Protein AF-A0A957KAG6-F1 (afdb_monomer)

Solvent-accessible surface area (backbone atoms only — not comparable to full-atom values): 20714 Å² total; per-residue (Å²): 113,69,62,73,74,77,39,92,84,86,85,84,72,48,72,26,56,69,47,97,55,60,33,56,48,72,55,40,52,56,28,71,69,34,43,95,64,21,39,70,37,72,68,12,37,51,46,27,18,50,24,34,36,51,48,52,56,47,41,47,75,74,67,48,65,65,82,67,48,23,50,72,44,58,31,51,45,55,54,53,50,38,59,73,72,66,51,77,53,39,79,43,79,13,47,31,68,49,13,30,42,45,52,54,34,35,39,75,42,39,87,40,35,67,31,39,40,30,38,25,35,29,52,74,58,30,66,63,53,53,40,66,60,50,46,58,36,50,54,51,49,38,56,55,38,42,76,72,78,41,77,62,53,42,62,36,33,27,46,28,58,67,63,63,59,67,49,47,89,92,38,59,30,25,64,32,34,32,34,38,42,53,57,61,30,34,26,30,50,68,42,30,23,35,44,53,53,29,33,45,40,26,48,76,72,45,49,38,17,47,25,36,33,28,53,49,40,52,55,57,56,71,32,83,79,45,34,35,52,47,31,50,44,47,54,44,45,71,69,61,89,76,71,86,83,47,33,58,80,42,42,54,32,36,51,62,33,56,54,50,49,36,32,32,77,44,50,94,76,81,80,78,75,76,69,64,59,23,89,35,49,32,39,40,40,26,13,64,38,8,64,77,24,42,45,68,54,42,59,71,68,40,49,84,28,36,86,41,63,48,83,45,70,42,59,59,21,6,27,64,70,35,60,51,61,75,46,45,70,22,45,50,52,25,53,47,32,34,72,73,78,60,45,76,50,66,84,50,55,79,84,54,80,73,63,72,78,66,96,66,52,44,35,58,53,33,52,49,52,51,51,52,52,49,52,53,52,53,48,51,52,51,52,51,52,52,53,52,48,47,68,73,74,106

pLDDT: mean 91.19, std 8.12, range [52.56, 98.75]

Mean predicted aligned error: 5.67 Å

Foldseek 3Di:
DVCVVPDDDDDDDADLPPDPHHLFAPLLLVLCLADPLACLDPRSLLSNQVSLLVSQVVCVVVVNPLQCLELVNRLVVVVVVCVVVVQQADAEEAFAQSLLSQLQNLLVCVSRYQEYEYFLYAFNFFQFFAQVLLVQLVVLVQVLCVVVVHHDQLVLLCLLLVPPDQDDPPQGQRSLLLLVLQLVLLQWLQSVLLSSVQSNCSSVPQNLLSSLSSVVSSVVSPDPVVSCVSSCLSYGDDSDDYPSPDCDSSNRGTSVRSSSCSSNVSPDDDGDDGRAARAHAYEYEAECSASSRHPVSCVVRPVVRDPHYDYDYAYSTGGDCRLCPVQPQLSCVQSVCCSPPNDGDCVSDDHDHRDSDDPDHSSVVSVVVVVVVVVVVVVVVVVVVVVVVVVVVD

Structure (mmCIF, N/CA/C/O backbone):
data_AF-A0A957KAG6-F1
#
_entry.id   AF-A0A957KAG6-F1
#
loop_
_atom_site.group_PDB
_atom_site.id
_atom_site.type_symbol
_atom_site.label_atom_id
_atom_site.label_alt_id
_atom_site.label_comp_id
_atom_site.label_asym_id
_atom_site.label_entity_id
_atom_site.label_seq_id
_atom_site.pdbx_PDB_ins_code
_atom_site.Cartn_x
_atom_site.Cartn_y
_atom_site.Cartn_z
_atom_site.occupancy
_atom_site.B_iso_or_equiv
_atom_site.auth_seq_id
_atom_site.auth_comp_id
_atom_site.auth_asym_id
_atom_site.auth_atom_id
_atom_site.pdbx_PDB_model_num
ATOM 1 N N . TYR A 1 1 ? -7.212 -19.466 14.819 1.00 56.84 1 TYR A N 1
ATOM 2 C CA . TYR A 1 1 ? -8.156 -18.343 14.982 1.00 56.84 1 TYR A CA 1
ATOM 3 C C . TYR A 1 1 ? -8.884 -18.398 16.316 1.00 56.84 1 TYR A C 1
ATOM 5 O O . TYR A 1 1 ? -10.099 -18.539 16.394 1.00 56.84 1 TYR A O 1
ATOM 13 N N . TRP A 1 2 ? -8.116 -18.247 17.384 1.00 68.56 2 TRP A N 1
ATOM 14 C CA . TRP A 1 2 ? -8.529 -17.898 18.734 1.00 68.56 2 TRP A CA 1
ATOM 15 C C . TRP A 1 2 ? -9.517 -16.721 18.747 1.00 68.56 2 TRP A C 1
ATOM 17 O O . TRP A 1 2 ? -10.517 -16.801 19.455 1.00 68.56 2 TRP A O 1
ATOM 27 N N . LEU A 1 3 ? -9.307 -15.715 17.882 1.00 69.75 3 LEU A N 1
ATOM 28 C CA . LEU A 1 3 ? -10.195 -14.555 17.716 1.00 69.75 3 LEU A CA 1
ATOM 29 C C . LEU A 1 3 ? -11.646 -14.984 17.451 1.00 69.75 3 LEU A C 1
ATOM 31 O O . LEU A 1 3 ? -12.536 -14.655 18.226 1.00 69.75 3 LEU A O 1
ATOM 35 N N . LEU A 1 4 ? -11.860 -15.830 16.437 1.00 69.19 4 LEU A N 1
ATOM 36 C CA . LEU A 1 4 ? -13.181 -16.363 16.072 1.00 69.19 4 LEU A CA 1
ATOM 37 C C . LEU A 1 4 ? -13.795 -17.279 17.140 1.00 69.19 4 LEU A C 1
ATOM 39 O O . LEU A 1 4 ? -15.002 -17.497 17.145 1.00 69.19 4 LEU A O 1
ATOM 43 N N . ARG A 1 5 ? -12.978 -17.870 18.020 1.00 75.50 5 ARG A N 1
ATOM 44 C CA . ARG A 1 5 ? -13.470 -18.763 19.082 1.00 75.50 5 ARG A CA 1
ATOM 45 C C . ARG A 1 5 ? -13.993 -18.007 20.299 1.00 75.50 5 ARG A C 1
ATOM 47 O O . ARG A 1 5 ? -14.702 -18.612 21.097 1.00 75.50 5 ARG A O 1
ATOM 54 N N . ARG A 1 6 ? -13.600 -16.745 20.486 1.00 77.81 6 ARG A N 1
ATOM 55 C CA . ARG A 1 6 ? -13.917 -15.959 21.690 1.00 77.81 6 ARG A CA 1
ATOM 56 C C . ARG A 1 6 ? -14.720 -14.697 21.416 1.00 77.81 6 ARG A C 1
ATOM 58 O O . ARG A 1 6 ? -15.382 -14.224 22.332 1.00 77.81 6 ARG A O 1
ATOM 65 N N . HIS A 1 7 ? -14.696 -14.194 20.186 1.00 81.38 7 HIS A N 1
ATOM 66 C CA . HIS A 1 7 ? -15.374 -12.960 19.817 1.00 81.38 7 HIS A CA 1
ATOM 67 C C . HIS A 1 7 ? -16.148 -13.147 18.504 1.00 81.38 7 HIS A C 1
ATOM 69 O O . HIS A 1 7 ? -15.600 -13.729 17.560 1.00 81.38 7 HIS A O 1
ATOM 75 N N . PRO A 1 8 ? -17.401 -12.661 18.407 1.00 88.38 8 PRO A N 1
ATOM 76 C CA . PRO A 1 8 ? -18.020 -12.455 17.105 1.00 88.38 8 PRO A CA 1
ATOM 77 C C . PRO A 1 8 ? -17.180 -11.434 16.326 1.00 88.38 8 PRO A C 1
ATOM 79 O O . PRO A 1 8 ? -16.738 -10.433 16.886 1.00 88.38 8 PRO A O 1
ATOM 82 N N . ILE A 1 9 ? -16.924 -11.705 15.045 1.00 90.38 9 ILE A N 1
ATOM 83 C CA . ILE A 1 9 ? -16.161 -10.800 14.180 1.00 90.38 9 ILE A CA 1
ATOM 84 C C . ILE A 1 9 ? -17.120 -10.137 13.201 1.00 90.38 9 ILE A C 1
ATOM 86 O O . ILE A 1 9 ? -17.773 -10.820 12.412 1.00 90.38 9 ILE A O 1
ATOM 90 N N . THR A 1 10 ? -17.133 -8.807 13.221 1.00 93.25 10 THR A N 1
ATOM 91 C CA . THR A 1 10 ? -17.804 -7.977 12.222 1.00 93.25 10 THR A CA 1
ATOM 92 C C . THR A 1 10 ? -16.754 -7.351 11.315 1.00 93.25 10 THR A C 1
ATOM 94 O O . THR A 1 10 ? -15.815 -6.719 11.791 1.00 93.25 10 THR A O 1
ATOM 97 N N . ILE A 1 11 ? -16.928 -7.506 10.002 1.00 93.12 11 ILE A N 1
ATOM 98 C CA . ILE A 1 11 ? -16.139 -6.804 8.987 1.00 93.12 11 ILE A CA 1
ATOM 99 C C . ILE A 1 11 ? -17.072 -5.810 8.307 1.00 93.12 11 ILE A C 1
ATOM 101 O O . ILE A 1 11 ? -18.102 -6.199 7.756 1.00 93.12 11 ILE A O 1
ATOM 105 N N . LEU A 1 12 ? -16.716 -4.530 8.365 1.00 92.00 12 LEU A N 1
ATOM 106 C CA . LEU A 1 12 ? -17.496 -3.455 7.769 1.00 92.00 12 LEU A CA 1
ATOM 107 C C . LEU A 1 12 ? -16.961 -3.141 6.369 1.00 92.00 12 LEU A C 1
ATOM 109 O O . LEU A 1 12 ? -15.801 -2.763 6.218 1.00 92.00 12 LEU A O 1
ATOM 113 N N . GLY A 1 13 ? -17.815 -3.301 5.359 1.00 91.06 13 GLY A N 1
ATOM 114 C CA . GLY A 1 13 ? -17.523 -2.862 3.996 1.00 91.06 13 GLY A CA 1
ATOM 115 C C . GLY A 1 13 ? -17.547 -1.337 3.872 1.00 91.06 13 GLY A C 1
ATOM 116 O O . GLY A 1 13 ? -18.189 -0.642 4.662 1.00 91.06 13 GLY A O 1
ATOM 117 N N . TYR A 1 14 ? -16.870 -0.801 2.863 1.00 90.56 14 TYR A N 1
ATOM 118 C CA . TYR A 1 14 ? -16.779 0.639 2.660 1.00 90.56 14 TYR A CA 1
ATOM 119 C C . TYR A 1 14 ? -17.943 1.176 1.831 1.00 90.56 14 TYR A C 1
ATOM 121 O O . TYR A 1 14 ? -18.252 0.677 0.742 1.00 90.56 14 TYR A O 1
ATOM 129 N N . ARG A 1 15 ? -18.538 2.288 2.287 1.00 91.06 15 ARG A N 1
ATOM 130 C CA . ARG A 1 15 ? -19.370 3.131 1.415 1.00 91.06 15 ARG A CA 1
ATOM 131 C C . ARG A 1 15 ? -18.573 3.510 0.166 1.00 91.06 15 ARG A C 1
ATOM 133 O O . ARG A 1 15 ? -17.387 3.804 0.285 1.00 91.06 15 ARG A O 1
ATOM 140 N N . GLY A 1 16 ? -19.215 3.495 -1.002 1.00 89.94 16 GLY A N 1
ATOM 141 C CA . GLY A 1 16 ? -18.551 3.726 -2.289 1.00 89.94 16 GLY A CA 1
ATOM 142 C C . GLY A 1 16 ? -17.917 2.478 -2.913 1.00 89.94 16 GLY A C 1
ATOM 143 O O . GLY A 1 16 ? -17.533 2.537 -4.080 1.00 89.94 16 GLY A O 1
ATOM 144 N N . VAL A 1 17 ? -17.864 1.352 -2.186 1.00 90.50 17 VAL A N 1
ATOM 145 C CA . VAL A 1 17 ? -17.315 0.073 -2.667 1.00 90.50 17 VAL A CA 1
ATOM 146 C C . VAL A 1 17 ? -18.317 -1.064 -2.469 1.00 90.50 17 VAL A C 1
ATOM 148 O O . VAL A 1 17 ? -18.812 -1.622 -3.445 1.00 90.50 17 VAL A O 1
ATOM 151 N N . ASP A 1 18 ? -18.653 -1.392 -1.224 1.00 89.81 18 ASP A N 1
ATOM 152 C CA . ASP A 1 18 ? -19.447 -2.581 -0.874 1.00 89.81 18 ASP A CA 1
ATOM 153 C C . ASP A 1 18 ? -20.951 -2.287 -0.754 1.00 89.81 18 ASP A C 1
ATOM 155 O O . ASP A 1 18 ? -21.774 -3.197 -0.659 1.00 89.81 18 ASP A O 1
ATOM 159 N N . GLY A 1 19 ? -21.315 -1.002 -0.753 1.00 85.19 19 GLY A N 1
ATOM 160 C CA . GLY A 1 19 ? -22.696 -0.537 -0.664 1.00 85.19 19 GLY A CA 1
ATOM 161 C C . GLY A 1 19 ? -23.458 -0.560 -1.994 1.00 85.19 19 GLY A C 1
ATOM 162 O O . GLY A 1 19 ? -22.952 -0.946 -3.046 1.00 85.19 19 GLY A O 1
ATOM 163 N N . THR A 1 20 ? -24.702 -0.074 -1.950 1.00 86.19 20 THR A N 1
ATOM 164 C CA . THR A 1 20 ? -25.576 0.061 -3.132 1.00 86.19 20 THR A CA 1
ATOM 165 C C . THR A 1 20 ? -25.071 1.092 -4.139 1.00 86.19 20 THR A C 1
ATOM 167 O O . THR A 1 20 ? -25.337 0.964 -5.333 1.00 86.19 20 THR A O 1
ATOM 170 N N . VAL A 1 21 ? -24.338 2.103 -3.671 1.00 90.56 21 VAL A N 1
ATOM 171 C CA . VAL A 1 21 ? -23.674 3.098 -4.514 1.00 90.56 21 VAL A CA 1
ATOM 172 C C . VAL A 1 21 ? -22.185 2.792 -4.563 1.00 90.56 21 VAL A C 1
ATOM 174 O O . VAL A 1 21 ? -21.517 2.721 -3.527 1.00 90.56 21 VAL A O 1
ATOM 177 N N . ARG A 1 22 ? -21.676 2.650 -5.787 1.00 90.00 22 ARG A N 1
ATOM 178 C CA . ARG A 1 22 ? -20.278 2.348 -6.087 1.00 90.00 22 ARG A CA 1
ATOM 179 C C . ARG A 1 22 ? -19.650 3.504 -6.849 1.00 90.00 22 ARG A C 1
ATOM 181 O O . ARG A 1 22 ? -20.223 3.979 -7.828 1.00 90.00 22 ARG A O 1
ATOM 188 N N . LEU A 1 23 ? -18.460 3.926 -6.436 1.00 90.31 23 LEU A N 1
ATOM 189 C CA . LEU A 1 23 ? -17.686 4.972 -7.110 1.00 90.31 23 LEU A CA 1
ATOM 190 C C . LEU A 1 23 ? -16.777 4.378 -8.200 1.00 90.31 23 LEU A C 1
ATOM 192 O O . LEU A 1 23 ? -15.614 4.755 -8.343 1.00 90.31 23 LEU A O 1
ATOM 196 N N . ASP A 1 24 ? -17.344 3.470 -9.000 1.00 89.00 24 ASP A N 1
ATOM 197 C CA . ASP A 1 24 ? -16.676 2.845 -10.140 1.00 89.00 24 ASP A CA 1
ATOM 198 C C . ASP A 1 24 ? -16.644 3.807 -11.344 1.00 89.00 24 ASP A C 1
ATOM 200 O O . ASP A 1 24 ? -17.631 4.483 -11.676 1.00 89.00 24 ASP A O 1
ATOM 204 N N . SER A 1 25 ? -15.505 3.865 -12.042 1.00 88.75 25 SER A N 1
ATOM 205 C CA . SER A 1 25 ? -15.313 4.798 -13.159 1.00 88.75 25 SER A CA 1
ATOM 206 C C . SER A 1 25 ? -14.475 4.218 -14.309 1.00 88.75 25 SER A C 1
ATOM 208 O O . SER A 1 25 ? -13.243 4.177 -14.234 1.00 88.75 25 SER A O 1
ATOM 210 N N . PRO A 1 26 ? -15.118 3.823 -15.426 1.00 87.81 26 PRO A N 1
ATOM 211 C CA . PRO A 1 26 ? -14.419 3.384 -16.634 1.00 87.81 26 PRO A CA 1
ATOM 212 C C . PRO A 1 26 ? -13.542 4.472 -17.268 1.00 87.81 26 PRO A C 1
ATOM 214 O O . PRO A 1 26 ? -12.537 4.171 -17.911 1.00 87.81 26 PRO A O 1
ATOM 217 N N . GLU A 1 27 ? -13.915 5.746 -17.146 1.00 90.38 27 GLU A N 1
ATOM 218 C CA . GLU A 1 27 ? -13.104 6.876 -17.599 1.00 90.38 27 GLU A CA 1
ATOM 219 C C . GLU A 1 27 ? -11.801 7.012 -16.806 1.00 90.38 27 GLU A C 1
ATOM 221 O O . GLU A 1 27 ? -10.753 7.178 -17.432 1.00 90.38 27 GLU A O 1
ATOM 226 N N . ILE A 1 28 ? -11.834 6.840 -15.479 1.00 91.12 28 ILE A N 1
ATOM 227 C CA . ILE A 1 28 ? -10.624 6.832 -14.645 1.00 91.12 28 ILE A CA 1
ATOM 228 C C . ILE A 1 28 ? -9.741 5.628 -15.002 1.00 91.12 28 ILE A C 1
ATOM 230 O O . ILE A 1 28 ? -8.567 5.815 -15.316 1.00 91.12 28 ILE A O 1
ATOM 234 N N . VAL A 1 29 ? -10.308 4.416 -15.070 1.00 89.06 29 VAL A N 1
ATOM 235 C CA . VAL A 1 29 ? -9.559 3.192 -15.426 1.00 89.06 29 VAL A CA 1
ATOM 236 C C . VAL A 1 29 ? -8.892 3.312 -16.801 1.00 89.06 29 VAL A C 1
ATOM 238 O O . VAL A 1 29 ? -7.749 2.897 -16.992 1.00 89.06 29 VAL A O 1
ATOM 241 N N . ARG A 1 30 ? -9.570 3.919 -17.786 1.00 90.31 30 ARG A N 1
ATOM 242 C CA . ARG A 1 30 ? -8.967 4.179 -19.104 1.00 90.31 30 ARG A CA 1
ATOM 243 C C . ARG A 1 30 ? -7.810 5.169 -19.024 1.00 90.31 30 ARG A C 1
ATOM 245 O O . ARG A 1 30 ? -6.800 4.940 -19.683 1.00 90.31 30 ARG A O 1
ATOM 252 N N . ALA A 1 31 ? -7.937 6.237 -18.240 1.00 92.88 31 ALA A N 1
ATOM 253 C CA . ALA A 1 31 ? -6.872 7.224 -18.090 1.00 92.88 31 ALA A CA 1
ATOM 254 C C . ALA A 1 31 ? -5.645 6.665 -17.346 1.00 92.88 31 ALA A C 1
ATOM 256 O O . ALA A 1 31 ? -4.520 7.022 -17.687 1.00 92.88 31 ALA A O 1
ATOM 257 N N . GLN A 1 32 ? -5.835 5.713 -16.424 1.00 90.94 32 GLN A N 1
ATOM 258 C CA . GLN A 1 32 ? -4.738 4.990 -15.761 1.00 90.94 32 GLN A CA 1
ATOM 259 C C . GLN A 1 32 ? -3.921 4.109 -16.713 1.00 90.94 32 GLN A C 1
ATOM 261 O O . GLN A 1 32 ? -2.855 3.641 -16.345 1.00 90.94 32 GLN A O 1
ATOM 266 N N . LYS A 1 33 ? -4.338 3.900 -17.966 1.00 89.81 33 LYS A N 1
ATOM 267 C CA . LYS A 1 33 ? -3.476 3.219 -18.947 1.00 89.81 33 LYS A CA 1
ATOM 268 C C . LYS A 1 33 ? -2.288 4.071 -19.395 1.00 89.81 33 LYS A C 1
ATOM 270 O O . LYS A 1 33 ? -1.371 3.512 -19.998 1.00 89.81 33 LYS A O 1
ATOM 275 N N . GLY A 1 34 ? -2.303 5.371 -19.097 1.00 90.69 34 GLY A N 1
ATOM 276 C CA . GLY A 1 34 ? -1.299 6.330 -19.539 1.00 90.69 34 GLY A CA 1
ATOM 277 C C . GLY A 1 34 ? -1.443 6.711 -21.017 1.00 90.69 34 GLY A C 1
ATOM 278 O O . GLY A 1 34 ? -2.126 6.057 -21.807 1.00 90.69 34 GLY A O 1
ATOM 279 N N . GLN A 1 35 ? -0.785 7.803 -21.389 1.00 89.50 35 GLN A N 1
ATOM 280 C CA . GLN A 1 35 ? -0.626 8.305 -22.749 1.00 89.50 35 GLN A CA 1
ATOM 281 C C . GLN A 1 35 ? 0.866 8.367 -23.095 1.00 89.50 35 GLN A C 1
ATOM 283 O O . GLN A 1 35 ? 1.713 8.565 -22.229 1.00 89.50 35 GLN A O 1
ATOM 288 N N . GLY A 1 36 ? 1.202 8.190 -24.376 1.00 85.19 36 GLY A N 1
ATOM 289 C CA . GLY A 1 36 ? 2.579 8.376 -24.851 1.00 85.19 36 GLY A CA 1
ATOM 290 C C . GLY A 1 36 ? 3.611 7.382 -24.302 1.00 85.19 36 GLY A C 1
ATOM 291 O O . GLY A 1 36 ? 4.798 7.682 -24.363 1.00 85.19 36 GLY A O 1
ATOM 292 N N . HIS A 1 37 ? 3.174 6.213 -23.815 1.00 89.19 37 HIS A N 1
ATOM 293 C CA . HIS A 1 37 ? 4.019 5.187 -23.183 1.00 89.19 37 HIS A CA 1
ATOM 294 C C . HIS A 1 37 ? 4.709 5.631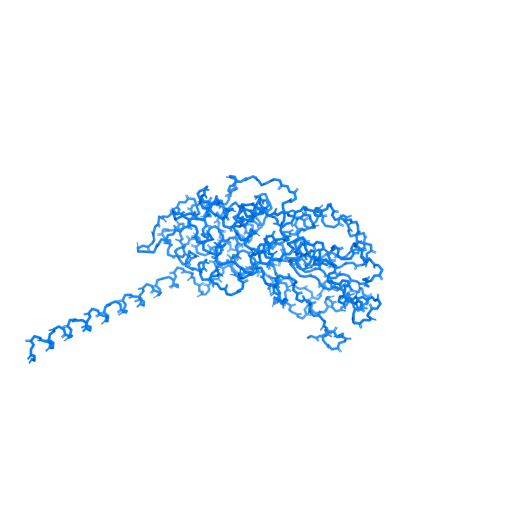 -21.889 1.00 89.19 37 HIS A C 1
ATOM 296 O O . HIS A 1 37 ? 5.793 5.140 -21.594 1.00 89.19 37 HIS A O 1
ATOM 302 N N . ASP A 1 38 ? 4.106 6.545 -21.131 1.00 94.88 38 ASP A N 1
ATOM 303 C CA . ASP A 1 38 ? 4.561 6.862 -19.781 1.00 94.88 38 ASP A CA 1
ATOM 304 C C . ASP A 1 38 ? 3.382 7.289 -18.898 1.00 94.88 38 ASP A C 1
ATOM 306 O O . ASP A 1 38 ? 2.827 8.383 -19.066 1.00 94.88 38 ASP A O 1
ATOM 310 N N . LEU A 1 39 ? 3.009 6.431 -17.945 1.00 94.88 39 LEU A N 1
ATOM 311 C CA . LEU A 1 39 ? 1.944 6.680 -16.967 1.00 94.88 39 LEU A CA 1
ATOM 312 C C . LEU A 1 39 ? 2.143 7.968 -16.153 1.00 94.88 39 LEU A C 1
ATOM 314 O O . LEU A 1 39 ? 1.158 8.610 -15.792 1.00 94.88 39 LEU A O 1
ATOM 318 N N . HIS A 1 40 ? 3.387 8.356 -15.875 1.00 93.50 40 HIS A N 1
ATOM 319 C CA . HIS A 1 40 ? 3.707 9.509 -15.028 1.00 93.50 40 HIS A CA 1
ATOM 320 C C . HIS A 1 40 ? 4.093 10.753 -15.830 1.00 93.50 40 HIS A C 1
ATOM 322 O O . HIS A 1 40 ? 4.439 11.779 -15.248 1.00 93.50 40 HIS A O 1
ATOM 328 N N . SER A 1 41 ? 3.984 10.714 -17.161 1.00 93.75 41 SER A N 1
ATOM 329 C CA . SER A 1 41 ? 4.182 11.914 -17.976 1.00 93.75 41 SER A CA 1
ATOM 330 C C . SER A 1 41 ? 3.144 12.994 -17.655 1.00 93.75 41 SER A C 1
ATOM 332 O O . SER A 1 41 ? 1.997 12.706 -17.302 1.00 93.75 41 SER A O 1
ATOM 334 N N . ALA A 1 42 ? 3.509 14.262 -17.866 1.00 93.06 42 ALA A N 1
ATOM 335 C CA . ALA A 1 42 ? 2.599 15.392 -17.658 1.00 93.06 42 ALA A CA 1
ATOM 336 C C . ALA A 1 42 ? 1.280 15.248 -18.445 1.00 93.06 42 ALA A C 1
ATOM 338 O O . ALA A 1 42 ? 0.217 15.614 -17.943 1.00 93.06 42 ALA A O 1
ATOM 339 N N . ALA A 1 43 ? 1.331 14.674 -19.654 1.00 95.44 43 ALA A N 1
ATOM 340 C CA . ALA A 1 43 ? 0.144 14.397 -20.462 1.00 95.44 43 ALA A CA 1
ATOM 341 C C . ALA A 1 43 ? -0.755 13.327 -19.820 1.00 95.44 43 ALA A C 1
ATOM 343 O O . ALA A 1 43 ? -1.964 13.531 -19.715 1.00 95.44 43 ALA A O 1
ATOM 344 N N . SER A 1 44 ? -0.173 12.224 -19.334 1.00 96.00 44 SER A N 1
ATOM 345 C CA . SER A 1 44 ? -0.904 11.172 -18.617 1.00 96.00 44 SER A CA 1
ATOM 346 C C . SER A 1 44 ? -1.546 11.685 -17.331 1.00 96.00 44 SER A C 1
ATOM 348 O O . SER A 1 44 ? -2.734 11.455 -17.115 1.00 96.00 44 SER A O 1
ATOM 350 N N . LEU A 1 45 ? -0.805 12.433 -16.507 1.00 94.00 45 LEU A N 1
ATOM 351 C CA . LEU A 1 45 ? -1.321 12.995 -15.254 1.00 94.00 45 LEU A CA 1
ATOM 352 C C . LEU A 1 45 ? -2.432 14.027 -15.506 1.00 94.00 45 LEU A C 1
ATOM 354 O O . LEU A 1 45 ? -3.448 14.027 -14.808 1.00 94.00 45 LEU A O 1
ATOM 358 N N . ALA A 1 46 ? -2.297 14.866 -16.539 1.00 94.44 46 ALA A N 1
ATOM 359 C CA . ALA A 1 46 ? -3.348 15.799 -16.944 1.00 94.44 46 ALA A CA 1
ATOM 360 C C . ALA A 1 46 ? -4.605 15.068 -17.446 1.00 94.44 46 ALA A C 1
ATOM 362 O O . ALA A 1 46 ? -5.720 15.430 -17.06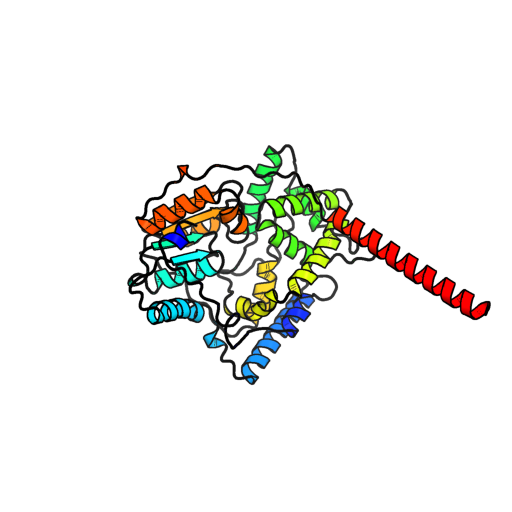6 1.00 94.44 46 ALA A O 1
ATOM 363 N N . ALA A 1 47 ? -4.442 14.018 -18.256 1.00 95.69 47 ALA A N 1
ATOM 364 C CA . ALA A 1 47 ? -5.551 13.194 -18.727 1.00 95.69 47 ALA A CA 1
ATOM 365 C C . ALA A 1 47 ? -6.248 12.453 -17.575 1.00 95.69 47 ALA A C 1
ATOM 367 O O . ALA A 1 47 ? -7.477 12.386 -17.540 1.00 95.69 47 ALA A O 1
ATOM 368 N N . PHE A 1 48 ? -5.482 11.949 -16.604 1.00 94.00 48 PHE A N 1
ATOM 369 C CA . PHE A 1 48 ? -6.012 11.330 -15.392 1.00 94.00 48 PHE A CA 1
ATOM 370 C C . PHE A 1 48 ? -6.841 12.322 -14.570 1.00 94.00 48 PHE A C 1
ATOM 372 O O . PHE A 1 48 ? -8.000 12.043 -14.267 1.00 94.00 48 PHE A O 1
ATOM 379 N N . ARG A 1 49 ? -6.317 13.528 -14.314 1.00 94.38 49 ARG A N 1
ATOM 380 C CA . ARG A 1 49 ? -7.054 14.610 -13.640 1.00 94.38 49 ARG A CA 1
ATOM 381 C C . ARG A 1 49 ? -8.364 14.957 -14.354 1.00 94.38 49 ARG A C 1
ATOM 383 O O . ARG A 1 49 ? -9.402 15.102 -13.711 1.00 94.38 49 ARG A O 1
ATOM 390 N N . GLN A 1 50 ? -8.337 15.069 -15.683 1.00 96.12 50 GLN A N 1
ATOM 391 C CA . GLN A 1 50 ? -9.535 15.341 -16.487 1.00 96.12 50 GLN A CA 1
ATOM 392 C C . GLN A 1 50 ? -10.564 14.210 -16.395 1.00 96.12 50 GLN A C 1
ATOM 394 O O . GLN A 1 50 ? -11.760 14.480 -16.281 1.00 96.12 50 GLN A O 1
ATOM 399 N N . ALA A 1 51 ? -10.117 12.952 -16.409 1.00 94.94 51 ALA A N 1
ATOM 400 C CA . ALA A 1 51 ? -10.997 11.801 -16.244 1.00 94.94 51 ALA A CA 1
ATOM 401 C C . ALA A 1 51 ? -11.658 11.780 -14.859 1.00 94.94 51 ALA A C 1
ATOM 403 O O . ALA A 1 51 ? -12.857 11.522 -14.769 1.00 94.94 51 ALA A O 1
ATOM 404 N N . VAL A 1 52 ? -10.919 12.125 -13.798 1.00 93.75 52 VAL A N 1
ATOM 405 C CA . VAL A 1 52 ? -11.487 12.266 -12.448 1.00 93.75 52 VAL A CA 1
ATOM 406 C C . VAL A 1 52 ? -12.522 13.391 -12.400 1.00 93.75 52 VAL A C 1
ATOM 408 O O . VAL A 1 52 ? -13.627 13.170 -11.913 1.00 93.75 52 VAL A O 1
ATOM 411 N N . ALA A 1 53 ? -12.232 14.564 -12.973 1.00 94.94 53 ALA A N 1
ATOM 412 C CA . ALA A 1 53 ? -13.201 15.662 -13.045 1.00 94.94 53 ALA A CA 1
ATOM 413 C C . ALA A 1 53 ? -14.483 15.261 -13.803 1.00 94.94 53 ALA A C 1
ATOM 415 O O . ALA A 1 53 ? -15.596 15.593 -13.388 1.00 94.94 53 ALA A O 1
ATOM 416 N N . ALA A 1 54 ? -14.342 14.508 -14.898 1.00 95.75 54 ALA A N 1
ATOM 417 C CA . ALA A 1 54 ? -15.472 13.989 -15.662 1.00 95.75 54 ALA A CA 1
ATOM 418 C C . ALA A 1 54 ? -16.301 12.973 -14.858 1.00 95.75 54 ALA A C 1
ATOM 420 O O . ALA A 1 54 ? -17.533 13.030 -14.907 1.00 95.75 54 ALA A O 1
ATOM 421 N N . ALA A 1 55 ? -15.644 12.090 -14.098 1.00 93.94 55 ALA A N 1
ATOM 422 C CA . ALA A 1 55 ? -16.294 11.129 -13.211 1.00 93.94 55 ALA A CA 1
ATOM 423 C C . ALA A 1 55 ? -17.066 11.831 -12.084 1.00 93.94 55 ALA A C 1
ATOM 425 O O . ALA A 1 55 ? -18.247 11.554 -11.885 1.00 93.94 55 ALA A O 1
ATOM 426 N N . VAL A 1 56 ? -16.449 12.820 -11.429 1.00 93.75 56 VAL A N 1
ATOM 427 C CA . VAL A 1 56 ? -17.087 13.672 -10.412 1.00 93.75 56 VAL A CA 1
ATOM 428 C C . VAL A 1 56 ? -18.350 14.334 -10.964 1.00 93.75 56 VAL A C 1
ATOM 430 O O . VAL A 1 56 ? -19.421 14.218 -10.367 1.00 93.75 56 VAL A O 1
ATOM 433 N N . ALA A 1 57 ? -18.261 14.964 -12.139 1.00 94.75 57 ALA A N 1
ATOM 434 C CA . ALA A 1 57 ? -19.410 15.605 -12.774 1.00 94.75 57 ALA A CA 1
ATOM 435 C C . ALA A 1 57 ? -20.505 14.600 -13.175 1.00 94.75 57 ALA A C 1
ATOM 437 O O . ALA A 1 57 ? -21.692 14.931 -13.152 1.00 94.75 57 ALA A O 1
ATOM 438 N N . ARG A 1 58 ? -20.128 13.374 -13.563 1.00 95.19 58 ARG A N 1
ATOM 439 C CA . ARG A 1 58 ? -21.072 12.292 -13.868 1.00 95.19 58 ARG A CA 1
ATOM 440 C C . ARG A 1 58 ? -21.818 11.841 -12.615 1.00 95.19 58 ARG A C 1
ATOM 442 O O . ARG A 1 58 ? -23.043 11.900 -12.628 1.00 95.19 58 ARG A O 1
ATOM 449 N N . TRP A 1 59 ? -21.112 11.491 -11.541 1.00 93.75 59 TRP A N 1
ATOM 450 C CA . TRP A 1 59 ? -21.730 11.075 -10.279 1.00 93.75 59 TRP A CA 1
ATOM 451 C C . TRP A 1 59 ? -22.666 12.151 -9.712 1.00 93.75 59 TRP A C 1
ATOM 453 O O . TRP A 1 59 ? -23.767 11.838 -9.269 1.00 93.75 59 TRP A O 1
ATOM 463 N N . GLN A 1 60 ? -22.298 13.432 -9.812 1.00 93.62 60 GLN A N 1
ATOM 464 C CA . GLN A 1 60 ? -23.177 14.537 -9.409 1.00 93.62 60 GLN A CA 1
ATOM 465 C C . GLN A 1 60 ? -24.468 14.607 -10.241 1.00 93.62 60 GLN A C 1
ATOM 467 O O . GLN A 1 60 ? -25.543 14.813 -9.680 1.00 93.62 60 GLN A O 1
ATOM 472 N N . ARG A 1 61 ? -24.398 14.405 -11.567 1.00 96.12 61 ARG A N 1
ATOM 473 C CA . ARG A 1 61 ? -25.596 14.334 -12.431 1.00 96.12 61 ARG A CA 1
ATOM 474 C C . ARG A 1 61 ? -26.464 13.110 -12.144 1.00 96.12 61 ARG A C 1
ATOM 476 O O . ARG A 1 61 ? -27.673 13.178 -12.325 1.00 96.12 61 ARG A O 1
ATOM 483 N N . GLU A 1 62 ? -25.853 12.017 -11.698 1.00 94.81 62 GLU A N 1
ATOM 484 C CA . GLU A 1 62 ? -26.540 10.803 -11.241 1.00 94.81 62 GLU A CA 1
ATOM 485 C C . GLU A 1 62 ? -27.175 10.976 -9.842 1.00 94.81 62 GLU A C 1
ATOM 487 O O . GLU A 1 62 ? -27.822 10.060 -9.344 1.00 94.81 62 GLU A O 1
ATOM 492 N N . GLY A 1 63 ? -27.030 12.150 -9.213 1.00 94.94 63 GLY A N 1
ATOM 493 C CA . GLY A 1 63 ? -27.606 12.457 -7.901 1.00 94.94 63 GLY A CA 1
ATOM 494 C C . GLY A 1 63 ? -26.761 11.978 -6.719 1.00 94.94 63 GLY A C 1
ATOM 495 O O . GLY A 1 63 ? -27.231 12.003 -5.584 1.00 94.94 63 GLY A O 1
ATOM 496 N N . ILE A 1 64 ? -25.515 11.553 -6.952 1.00 93.44 64 ILE A N 1
ATOM 497 C CA . ILE A 1 64 ? -24.607 11.121 -5.888 1.00 93.44 64 ILE A CA 1
ATOM 498 C C . ILE A 1 64 ? -24.005 12.353 -5.208 1.00 93.44 64 ILE A C 1
ATOM 500 O O . ILE A 1 64 ? -23.186 13.086 -5.769 1.00 93.44 64 ILE A O 1
ATOM 504 N N . GLU A 1 65 ? -24.370 12.553 -3.947 1.00 91.81 65 GLU A N 1
ATOM 505 C CA . GLU A 1 65 ? -23.792 13.588 -3.097 1.00 91.81 65 GLU A CA 1
ATOM 506 C C . GLU A 1 65 ? -22.413 13.156 -2.571 1.00 91.81 65 GLU A C 1
ATOM 508 O O . GLU A 1 65 ? -22.282 12.624 -1.467 1.00 91.81 65 GLU A O 1
ATOM 513 N N . LEU A 1 66 ? -21.359 13.414 -3.356 1.00 90.00 66 LEU A N 1
ATOM 514 C CA . LEU A 1 66 ? -19.976 12.989 -3.066 1.00 90.00 66 LEU A CA 1
ATOM 515 C C . LEU A 1 66 ? -19.460 13.401 -1.677 1.00 90.00 66 LEU A C 1
ATOM 517 O O . LEU A 1 66 ? -18.585 12.735 -1.131 1.00 90.00 66 LEU A O 1
ATOM 521 N N . LYS A 1 67 ? -20.039 14.441 -1.062 1.00 88.06 67 LYS A N 1
ATOM 522 C CA . LYS A 1 67 ? -19.722 14.855 0.313 1.00 88.06 67 LYS A CA 1
ATOM 523 C C . LYS A 1 67 ? -19.926 13.746 1.355 1.00 88.06 67 LYS A C 1
ATOM 525 O O . LYS A 1 67 ? -19.252 13.734 2.378 1.00 88.06 67 LYS A O 1
ATOM 530 N N . HIS A 1 68 ? -20.818 12.795 1.077 1.00 90.56 68 HIS A N 1
ATOM 531 C CA . HIS A 1 68 ? -21.115 11.664 1.952 1.00 90.56 68 HIS A CA 1
ATOM 532 C C . HIS A 1 68 ? -20.194 10.459 1.742 1.00 90.56 68 HIS A C 1
ATOM 534 O O . HIS A 1 68 ? -20.361 9.466 2.436 1.00 90.56 68 HIS A O 1
ATOM 540 N N . TYR A 1 69 ? -19.227 10.522 0.826 1.00 91.25 69 TYR A N 1
ATOM 541 C CA . TYR A 1 69 ? -18.301 9.417 0.541 1.00 91.25 69 TYR A CA 1
ATOM 542 C C . TYR A 1 69 ? -16.868 9.704 1.009 1.00 91.25 69 TYR A C 1
ATOM 544 O O . TYR A 1 69 ? -15.962 8.912 0.772 1.00 91.25 69 TYR A O 1
ATOM 552 N N . GLY A 1 70 ? -16.667 10.832 1.695 1.00 89.81 70 GLY A N 1
ATOM 553 C CA . GLY A 1 70 ? -15.373 11.234 2.229 1.00 89.81 70 GLY A CA 1
ATOM 554 C C . GLY A 1 70 ? -14.900 10.418 3.427 1.00 89.81 70 GLY A C 1
ATOM 555 O O . GLY A 1 70 ? -15.648 9.650 4.034 1.00 89.81 70 GLY A O 1
ATOM 556 N N . PHE A 1 71 ? -13.651 10.665 3.814 1.00 90.00 71 PHE A N 1
ATOM 557 C CA . PHE A 1 71 ? -12.983 9.980 4.920 1.00 90.00 71 PHE A CA 1
ATOM 558 C C . PHE A 1 71 ? -13.762 10.058 6.248 1.00 90.00 71 PHE A C 1
ATOM 560 O O . PHE A 1 71 ? -14.021 9.032 6.870 1.00 90.00 71 PHE A O 1
ATOM 567 N N . ALA A 1 72 ? -14.225 11.249 6.647 1.00 90.44 72 ALA A N 1
ATOM 568 C CA . ALA A 1 72 ? -15.006 11.423 7.879 1.00 90.44 72 ALA A CA 1
ATOM 569 C C . ALA A 1 72 ? -16.312 10.607 7.879 1.00 90.44 72 ALA A C 1
ATOM 571 O O . ALA A 1 72 ? -16.741 10.102 8.914 1.00 90.44 72 ALA A O 1
ATOM 572 N N . ALA A 1 73 ? -16.927 10.430 6.707 1.00 92.19 73 ALA A N 1
ATOM 573 C CA . ALA A 1 73 ? -18.136 9.632 6.573 1.00 92.19 73 ALA A CA 1
ATOM 574 C C . ALA A 1 73 ? -17.848 8.129 6.747 1.00 92.19 73 ALA A C 1
ATOM 576 O O . ALA A 1 73 ? -18.680 7.420 7.309 1.00 92.19 73 ALA A O 1
ATOM 577 N N . ALA A 1 74 ? -16.669 7.657 6.323 1.00 92.69 74 ALA A N 1
ATOM 578 C CA . ALA A 1 74 ? -16.216 6.288 6.574 1.00 92.69 74 ALA A CA 1
ATOM 579 C C . ALA A 1 74 ? -15.919 6.039 8.065 1.00 92.69 74 ALA A C 1
ATOM 581 O O . ALA A 1 74 ? -16.246 4.977 8.583 1.00 92.69 74 ALA A O 1
ATOM 582 N N . VAL A 1 75 ? -15.373 7.026 8.786 1.00 95.19 75 VAL A N 1
ATOM 583 C CA . VAL A 1 75 ? -15.217 6.952 10.253 1.00 95.19 75 VAL A CA 1
ATOM 584 C C . VAL A 1 75 ? -16.583 6.865 10.947 1.00 95.19 75 VAL A C 1
ATOM 586 O O . VAL A 1 75 ? -16.773 6.042 11.838 1.00 95.19 75 VAL A O 1
ATOM 589 N N . ALA A 1 76 ? -17.564 7.658 10.504 1.00 95.81 76 ALA A N 1
ATOM 590 C CA . ALA A 1 76 ? -18.926 7.626 11.043 1.00 95.81 76 ALA A CA 1
ATOM 591 C C . ALA A 1 76 ? -19.690 6.318 10.743 1.00 95.81 76 ALA A C 1
ATOM 593 O O . ALA A 1 76 ? -20.621 5.974 11.476 1.00 95.81 76 ALA A O 1
ATOM 594 N N . ASP A 1 77 ? -19.309 5.567 9.701 1.00 96.19 77 ASP A N 1
ATOM 595 C CA . ASP A 1 77 ? -19.888 4.239 9.448 1.00 96.19 77 ASP A CA 1
ATOM 596 C C . ASP A 1 77 ? -19.533 3.247 10.549 1.00 96.19 77 ASP A C 1
ATOM 598 O O . ASP A 1 77 ? -20.377 2.434 10.918 1.00 96.19 77 ASP A O 1
ATOM 602 N N . VAL A 1 78 ? -18.312 3.322 11.093 1.00 97.69 78 VAL A N 1
ATOM 603 C CA . VAL A 1 78 ? -17.884 2.456 12.201 1.00 97.69 78 VAL A CA 1
ATOM 604 C C . VAL A 1 78 ? -18.783 2.687 13.415 1.00 97.69 78 VAL A C 1
ATOM 606 O O . VAL A 1 78 ? -19.271 1.726 14.005 1.00 97.69 78 VAL A O 1
ATOM 609 N N . GLU A 1 79 ? -19.088 3.952 13.719 1.00 98.31 79 GLU A N 1
ATOM 610 C CA . GLU A 1 79 ? -19.998 4.299 14.814 1.00 98.31 79 GLU A CA 1
ATOM 611 C C . GLU A 1 79 ? -21.418 3.790 14.572 1.00 98.31 79 GLU A C 1
ATOM 613 O O . GLU A 1 79 ? -22.039 3.184 15.444 1.00 98.31 79 GLU A O 1
ATOM 618 N N . SER A 1 80 ? -21.920 3.993 13.354 1.00 97.12 80 SER A N 1
ATOM 619 C CA . SER A 1 80 ? -23.261 3.550 12.973 1.00 97.12 80 SER A CA 1
ATOM 620 C C . SER A 1 80 ? -23.388 2.026 13.051 1.00 97.12 80 SER A C 1
ATOM 622 O O . SER A 1 80 ? -24.403 1.515 13.522 1.00 97.12 80 SER A O 1
ATOM 624 N N . ALA A 1 81 ? -22.353 1.297 12.625 1.00 96.62 81 ALA A N 1
ATOM 625 C CA . ALA A 1 81 ? -22.302 -0.156 12.701 1.00 96.62 81 ALA A CA 1
ATOM 626 C C . ALA A 1 81 ? -22.272 -0.644 14.155 1.00 96.62 81 ALA A C 1
ATOM 628 O O . ALA A 1 81 ? -23.078 -1.502 14.512 1.00 96.62 81 ALA A O 1
ATOM 629 N N . ARG A 1 82 ? -21.411 -0.065 15.006 1.00 97.88 82 ARG A N 1
ATOM 630 C CA . ARG A 1 82 ? -21.366 -0.374 16.444 1.00 97.88 82 ARG A CA 1
ATOM 631 C C . ARG A 1 82 ? -22.736 -0.170 17.095 1.00 97.88 82 ARG A C 1
ATOM 633 O O . ARG A 1 82 ? -23.258 -1.078 17.740 1.00 97.88 82 ARG A O 1
ATOM 640 N N . ALA A 1 83 ? -23.338 1.003 16.898 1.00 98.06 83 ALA A N 1
ATOM 641 C CA . ALA A 1 83 ? -24.632 1.337 17.482 1.00 98.06 83 ALA A CA 1
ATOM 642 C C . ALA A 1 83 ? -25.748 0.394 17.000 1.00 98.06 83 ALA A C 1
ATOM 644 O O . ALA A 1 83 ? -26.587 -0.021 17.797 1.00 98.06 83 ALA A O 1
ATOM 645 N N . ALA A 1 84 ? -25.745 0.011 15.718 1.00 97.25 84 ALA A N 1
ATOM 646 C CA . ALA A 1 84 ? -26.720 -0.923 15.157 1.00 97.25 84 ALA A CA 1
ATOM 647 C C . ALA A 1 84 ? -26.571 -2.358 15.692 1.00 97.25 84 ALA A C 1
ATOM 649 O O . ALA A 1 84 ? -27.565 -3.078 15.784 1.00 97.25 84 ALA A O 1
ATOM 650 N N . LEU A 1 85 ? -25.351 -2.769 16.049 1.00 96.31 85 LEU A N 1
ATOM 651 C CA . LEU A 1 85 ? -25.082 -4.053 16.703 1.00 96.31 85 LEU A CA 1
ATOM 652 C C . LEU A 1 85 ? -25.440 -4.043 18.197 1.00 96.31 85 LEU A C 1
ATOM 654 O O . LEU A 1 85 ? -25.626 -5.106 18.783 1.00 96.31 85 LEU A O 1
ATOM 658 N N . GLY A 1 86 ? -25.596 -2.857 18.795 1.00 96.81 86 GLY A N 1
ATOM 659 C CA . GLY A 1 86 ? -25.915 -2.694 20.213 1.00 96.81 86 GLY A CA 1
ATOM 660 C C . GLY A 1 86 ? -24.711 -2.862 21.144 1.00 96.81 86 GLY A 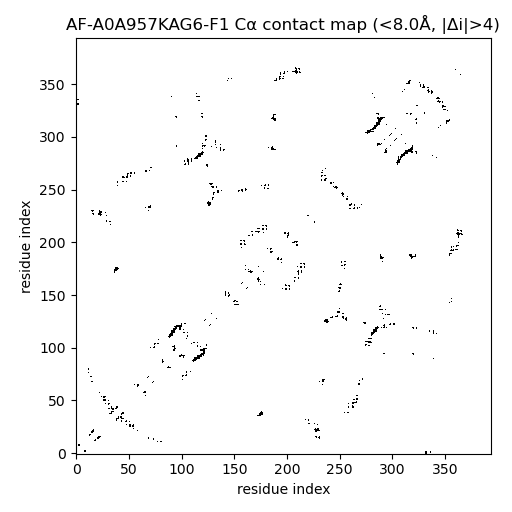C 1
ATOM 661 O O . GLY A 1 86 ? -24.900 -3.024 22.348 1.00 96.81 86 GLY A O 1
ATOM 662 N N . ASP A 1 87 ? -23.489 -2.821 20.609 1.00 96.50 87 ASP A N 1
ATOM 663 C CA . ASP A 1 87 ? -22.257 -2.995 21.382 1.00 96.50 87 ASP A CA 1
ATOM 664 C C . ASP A 1 87 ? -21.876 -1.689 22.087 1.00 96.50 87 ASP A C 1
ATOM 666 O O . ASP A 1 87 ? -21.557 -0.715 21.417 1.00 96.50 87 ASP A O 1
ATOM 670 N N . GLU A 1 88 ? -21.857 -1.629 23.422 1.00 97.38 88 GLU A N 1
ATOM 671 C CA . GLU A 1 88 ? -21.471 -0.405 24.157 1.00 97.38 88 GLU A CA 1
ATOM 672 C C . GLU A 1 88 ? -20.025 0.033 23.870 1.00 97.38 88 GLU A C 1
ATOM 674 O O . GLU A 1 88 ? -19.754 1.223 23.682 1.00 97.38 88 GLU A O 1
ATOM 679 N N . GLN A 1 89 ? -19.114 -0.939 23.796 1.00 97.31 89 GLN A N 1
ATOM 680 C CA . GLN A 1 89 ? -17.718 -0.754 23.416 1.00 97.31 89 GLN A CA 1
ATOM 681 C C . GLN A 1 89 ? -17.249 -1.915 22.536 1.00 97.31 89 GLN A C 1
ATOM 683 O O . GLN A 1 89 ? -17.739 -3.036 22.668 1.00 97.31 89 GLN A O 1
ATOM 688 N N . ILE A 1 90 ? -16.258 -1.662 21.680 1.00 97.62 90 ILE A N 1
ATOM 689 C CA . ILE A 1 90 ? -15.692 -2.667 20.775 1.00 97.62 90 ILE A CA 1
ATOM 690 C C . ILE A 1 90 ? -14.182 -2.831 20.943 1.00 97.62 90 ILE A C 1
ATOM 692 O O . ILE A 1 90 ? -13.454 -1.906 21.308 1.00 97.62 90 ILE A O 1
ATOM 696 N N . LEU A 1 91 ? -13.706 -4.033 20.622 1.00 97.38 91 LEU A N 1
ATOM 697 C CA . LEU A 1 91 ? -12.306 -4.298 20.307 1.00 97.38 91 LEU A CA 1
ATOM 698 C C . LEU A 1 91 ? -12.092 -3.955 18.835 1.00 97.38 91 LEU A C 1
ATOM 700 O O . LEU A 1 91 ? -12.688 -4.588 17.963 1.00 97.38 91 LEU A O 1
ATOM 704 N N . LEU A 1 92 ? -11.266 -2.951 18.556 1.00 97.81 92 LEU A N 1
ATOM 705 C CA . LEU A 1 92 ? -11.100 -2.437 17.205 1.00 97.81 92 LEU A CA 1
ATOM 706 C C . LEU A 1 92 ? -9.771 -2.896 16.611 1.00 97.81 92 LEU A C 1
ATOM 708 O O . LEU A 1 92 ? -8.707 -2.573 17.131 1.00 97.81 92 LEU A O 1
ATOM 712 N N . LEU A 1 93 ? -9.843 -3.630 15.503 1.00 97.06 93 LEU A N 1
ATOM 713 C CA . LEU A 1 93 ? -8.693 -4.025 14.696 1.00 97.06 93 LEU A CA 1
ATOM 714 C C . LEU A 1 93 ? -8.716 -3.241 13.382 1.00 97.06 93 LEU A C 1
ATOM 716 O O . LEU A 1 93 ? -9.680 -3.330 12.624 1.00 97.06 93 LEU A O 1
ATOM 720 N N . GLY A 1 94 ? -7.657 -2.484 13.114 1.00 96.88 94 GLY A N 1
ATOM 721 C CA . GLY A 1 94 ? -7.483 -1.729 11.880 1.00 96.88 94 GLY A CA 1
ATOM 722 C C . GLY A 1 94 ? -6.238 -2.175 11.118 1.00 96.88 94 GLY A C 1
ATOM 723 O O . GLY A 1 94 ? -5.149 -2.250 11.683 1.00 96.88 94 GLY A O 1
ATOM 724 N N . GLU A 1 95 ? -6.389 -2.432 9.822 1.00 95.75 95 GLU A N 1
ATOM 725 C CA . GLU A 1 95 ? -5.316 -2.914 8.947 1.00 95.75 95 GLU A CA 1
ATOM 726 C C . GLU A 1 95 ? -5.085 -1.955 7.780 1.00 95.75 95 GLU A C 1
ATOM 728 O O . GLU A 1 95 ? -6.053 -1.530 7.142 1.00 95.75 95 GLU A O 1
ATOM 733 N N . GLY A 1 96 ? -3.830 -1.605 7.479 1.00 94.38 96 GLY A N 1
ATOM 734 C CA . GLY A 1 96 ? -3.514 -0.767 6.317 1.00 94.38 96 GLY A CA 1
ATOM 735 C C . GLY A 1 96 ? -4.295 0.549 6.326 1.00 94.38 96 GLY A C 1
ATOM 736 O O . GLY A 1 96 ? -4.331 1.277 7.323 1.00 94.38 96 GLY A O 1
ATOM 737 N N . TYR A 1 97 ? -5.012 0.809 5.234 1.00 91.69 97 TYR A N 1
ATOM 738 C CA . TYR A 1 97 ? -5.936 1.937 5.126 1.00 91.69 97 TYR A CA 1
ATOM 739 C C . TYR A 1 97 ? -7.056 1.915 6.189 1.00 91.69 97 TYR A C 1
ATOM 741 O O . TYR A 1 97 ? -7.384 2.948 6.774 1.00 91.69 97 TYR A O 1
ATOM 749 N N . GLY A 1 98 ? -7.605 0.740 6.512 1.00 93.88 98 GLY A N 1
ATOM 750 C CA . GLY A 1 98 ? -8.568 0.579 7.606 1.00 93.88 98 GLY A CA 1
ATOM 751 C C . GLY A 1 98 ? -7.967 0.903 8.975 1.00 93.88 98 GLY A C 1
ATOM 752 O O . GLY A 1 98 ? -8.671 1.395 9.853 1.00 93.88 98 GLY A O 1
ATOM 753 N N . GLY A 1 99 ? -6.651 0.737 9.130 1.00 95.69 99 GLY A N 1
ATOM 754 C CA . GLY A 1 99 ? -5.886 1.204 10.285 1.00 95.69 99 GLY A CA 1
ATOM 755 C C . GLY A 1 99 ? -5.994 2.711 10.492 1.00 95.69 99 GLY A C 1
ATOM 756 O O . GLY A 1 99 ? -6.112 3.172 11.623 1.00 95.69 99 GLY A O 1
ATOM 757 N N . ARG A 1 100 ? -6.033 3.494 9.413 1.00 93.88 100 ARG A N 1
ATOM 758 C CA . ARG A 1 100 ? -6.250 4.943 9.491 1.00 93.88 100 ARG A CA 1
ATOM 759 C C . ARG A 1 100 ? -7.669 5.294 9.919 1.00 93.88 100 ARG A C 1
ATOM 761 O O . ARG A 1 100 ? -7.857 6.164 10.761 1.00 93.88 100 ARG A O 1
ATOM 768 N N . ILE A 1 101 ? -8.671 4.600 9.385 1.00 95.31 101 ILE A N 1
ATOM 769 C CA . ILE A 1 101 ? -10.061 4.781 9.829 1.00 95.31 101 ILE A CA 1
ATOM 770 C C . ILE A 1 101 ? -10.188 4.439 11.319 1.00 95.31 101 ILE A C 1
ATOM 772 O O . ILE A 1 101 ? -10.803 5.196 12.064 1.00 95.31 101 ILE A O 1
ATOM 776 N N . ALA A 1 102 ? -9.552 3.353 11.765 1.00 97.88 102 ALA A N 1
ATOM 777 C CA . ALA A 1 102 ? -9.566 2.925 13.158 1.00 97.88 102 ALA A CA 1
ATOM 778 C C . ALA A 1 102 ? -8.897 3.937 14.104 1.00 97.88 102 ALA A C 1
ATOM 780 O O . ALA A 1 102 ? -9.447 4.220 15.165 1.00 97.88 102 ALA A O 1
ATOM 781 N N . GLN A 1 103 ? -7.766 4.533 13.701 1.00 97.62 103 GLN A N 1
ATOM 782 C CA . GLN A 1 103 ? -7.128 5.636 14.435 1.00 97.62 103 GLN A CA 1
ATOM 783 C C . GLN A 1 103 ? -8.108 6.793 14.667 1.00 97.62 103 GLN A C 1
ATOM 785 O O . GLN A 1 103 ? -8.316 7.230 15.796 1.00 97.62 103 GLN A O 1
ATOM 790 N N . TRP A 1 104 ? -8.742 7.270 13.595 1.00 97.00 104 TRP A N 1
ATOM 791 C CA . TRP A 1 104 ? -9.661 8.403 13.658 1.00 97.00 104 TRP A CA 1
ATOM 792 C C . TRP A 1 104 ? -10.947 8.083 14.418 1.00 97.00 104 TRP A C 1
ATOM 794 O O . TRP A 1 104 ? -11.447 8.934 15.152 1.00 97.00 104 TRP A O 1
ATOM 804 N N . TYR A 1 105 ? -11.464 6.861 14.295 1.00 98.19 105 TYR A N 1
ATOM 805 C CA . TYR A 1 105 ? -12.605 6.411 15.084 1.00 98.19 105 TYR A CA 1
ATOM 806 C C . TYR A 1 105 ? -12.278 6.402 16.580 1.00 98.19 105 TYR A C 1
ATOM 808 O O . TYR A 1 105 ? -13.007 7.008 17.355 1.00 98.19 105 TYR A O 1
ATOM 816 N N . ALA A 1 106 ? -11.146 5.813 16.976 1.00 98.56 106 ALA A N 1
ATOM 817 C CA . ALA A 1 106 ? -10.727 5.758 18.376 1.00 98.56 106 ALA A CA 1
ATOM 818 C C . ALA A 1 106 ? -10.381 7.137 18.968 1.00 98.56 106 ALA A C 1
ATOM 820 O O . ALA A 1 106 ? -10.526 7.337 20.170 1.00 98.56 106 ALA A O 1
ATOM 821 N N . ALA A 1 107 ? -9.951 8.097 18.143 1.00 98.00 107 ALA A N 1
ATOM 822 C CA . ALA A 1 107 ? -9.787 9.490 18.563 1.00 98.00 107 ALA A CA 1
ATOM 823 C C . ALA A 1 107 ? -11.131 10.220 18.738 1.00 98.00 107 ALA A C 1
ATOM 825 O O . ALA A 1 107 ? -11.253 11.088 19.597 1.00 98.00 107 ALA A O 1
ATOM 826 N N . THR A 1 108 ? -12.124 9.901 17.900 1.00 97.69 108 THR A N 1
ATOM 827 C CA . THR A 1 108 ? -13.421 10.601 17.866 1.00 97.69 108 THR A CA 1
ATOM 828 C C . THR A 1 108 ? -14.404 10.049 18.898 1.00 97.69 108 THR A C 1
ATOM 830 O O . THR A 1 108 ? -15.143 10.827 19.493 1.00 97.69 108 THR A O 1
ATOM 833 N N . TYR A 1 109 ? -14.392 8.731 19.113 1.00 98.25 109 TYR A N 1
ATOM 834 C CA . TYR A 1 109 ? -15.294 7.991 20.001 1.00 98.25 109 TYR A CA 1
ATOM 835 C C . TYR A 1 109 ? -14.508 7.094 20.978 1.00 98.25 109 TYR A C 1
ATOM 837 O O . TYR A 1 109 ? -14.691 5.870 20.986 1.00 98.25 109 TYR A O 1
ATOM 845 N N . PRO A 1 110 ? -13.571 7.647 21.769 1.00 98.31 110 PRO A N 1
ATOM 846 C CA . PRO A 1 110 ? -12.726 6.847 22.655 1.00 98.31 110 PRO A CA 1
ATOM 847 C C . PRO A 1 110 ? -13.520 6.040 23.690 1.00 98.31 110 PRO A C 1
ATOM 849 O O . PRO A 1 110 ? -13.119 4.942 24.061 1.00 98.31 110 PRO A O 1
ATOM 852 N N . GLU A 1 111 ? -14.673 6.541 24.129 1.00 98.50 111 GLU A N 1
ATOM 853 C CA . GLU A 1 111 ? -15.581 5.864 25.055 1.00 98.50 111 GLU A CA 1
ATOM 854 C C . GLU A 1 111 ? -16.176 4.569 24.485 1.00 98.50 111 GLU A C 1
ATOM 856 O O . GLU A 1 111 ? -16.609 3.710 25.251 1.00 98.50 111 GLU A O 1
ATOM 861 N N . HIS A 1 112 ? -16.161 4.401 23.161 1.00 98.62 112 HIS A N 1
ATOM 862 C CA . HIS A 1 112 ? -16.699 3.241 22.455 1.00 98.62 112 HIS A CA 1
ATOM 863 C C . HIS A 1 112 ? -15.628 2.223 22.048 1.00 98.62 112 HIS A C 1
ATOM 865 O O . HIS A 1 112 ? -15.952 1.191 21.459 1.00 98.62 112 HIS A O 1
ATOM 871 N N . VAL A 1 113 ? -14.356 2.460 22.381 1.00 98.56 113 VAL A N 1
ATOM 872 C CA . VAL A 1 113 ? -13.248 1.561 22.034 1.00 98.56 113 VAL A CA 1
ATOM 873 C C . VAL A 1 113 ? -12.583 1.038 23.302 1.00 98.56 113 VAL A C 1
ATOM 875 O O . VAL A 1 113 ? -11.991 1.791 24.066 1.00 98.56 113 VAL A O 1
ATOM 878 N N . MET A 1 114 ? -12.632 -0.281 23.508 1.00 97.62 114 MET A N 1
ATOM 879 C CA . MET A 1 114 ? -11.956 -0.925 24.639 1.00 97.62 114 MET A CA 1
ATOM 880 C C . MET A 1 114 ? -10.441 -0.961 24.437 1.00 97.62 114 MET A C 1
ATOM 882 O O . MET A 1 114 ? -9.680 -0.643 25.347 1.00 97.62 114 MET A O 1
ATOM 886 N N . ARG A 1 115 ? -10.011 -1.408 23.251 1.00 98.12 115 ARG A N 1
ATOM 887 C CA . ARG A 1 115 ? -8.608 -1.514 22.830 1.00 98.12 115 ARG A CA 1
ATOM 888 C C . ARG A 1 115 ? -8.510 -1.396 21.318 1.00 98.12 115 ARG A C 1
ATOM 890 O O . ARG A 1 115 ? -9.391 -1.875 20.600 1.00 98.12 115 ARG A O 1
ATOM 897 N N . LEU A 1 116 ? -7.413 -0.806 20.858 1.00 98.75 116 LEU A N 1
ATOM 898 C CA . LEU A 1 116 ? -7.126 -0.569 19.450 1.00 98.75 116 LEU A CA 1
ATOM 899 C C . LEU A 1 116 ? -5.904 -1.384 19.007 1.00 98.75 116 LEU A C 1
ATOM 901 O O . LEU A 1 116 ? -4.793 -1.125 19.452 1.00 98.75 116 LEU A O 1
ATOM 905 N N . ALA A 1 117 ? -6.080 -2.344 18.105 1.00 98.19 117 ALA A N 1
ATOM 906 C CA . ALA A 1 117 ? -4.976 -3.025 17.434 1.00 98.19 117 ALA A CA 1
ATOM 907 C C . ALA A 1 117 ? -4.809 -2.471 16.012 1.00 98.19 117 ALA A C 1
ATOM 909 O O . ALA A 1 117 ? -5.759 -2.443 15.232 1.00 98.19 117 ALA A O 1
ATOM 910 N N . LEU A 1 118 ? -3.598 -2.042 15.668 1.00 98.50 118 LEU A N 1
ATOM 911 C CA . LEU A 1 118 ? -3.243 -1.487 14.366 1.00 98.50 118 LEU A CA 1
ATOM 912 C C . LEU A 1 118 ? -2.152 -2.338 13.720 1.00 98.50 118 LEU A C 1
ATOM 914 O O . LEU A 1 118 ? -1.060 -2.470 14.271 1.00 98.50 118 LEU A O 1
ATOM 918 N N . LEU A 1 119 ? -2.430 -2.885 12.539 1.00 97.50 119 LEU A N 1
ATOM 919 C CA . LEU A 1 119 ? -1.472 -3.668 11.757 1.00 97.50 119 LEU A CA 1
ATOM 920 C C . LEU A 1 119 ? -1.129 -2.913 10.480 1.00 97.50 119 LEU A C 1
ATOM 922 O O . LEU A 1 119 ? -2.009 -2.651 9.660 1.00 97.50 119 LEU A O 1
ATOM 926 N N . GLY A 1 120 ? 0.146 -2.556 10.327 1.00 96.19 120 GLY A N 1
ATOM 927 C CA . GLY A 1 120 ? 0.642 -1.777 9.195 1.00 96.19 120 GLY A CA 1
ATOM 928 C C . GLY A 1 120 ? -0.250 -0.577 8.859 1.00 96.19 120 GLY A C 1
ATOM 929 O O . GLY A 1 120 ? -0.644 -0.460 7.704 1.00 96.19 120 GLY A O 1
ATOM 930 N N . PRO A 1 121 ? -0.690 0.257 9.823 1.00 96.19 121 PRO A N 1
ATOM 931 C CA . PRO A 1 121 ? -1.683 1.280 9.526 1.00 96.19 121 PRO A CA 1
ATOM 932 C C . PRO A 1 121 ? -1.114 2.357 8.597 1.00 96.19 121 PRO A C 1
ATOM 934 O O . PRO A 1 121 ? 0.021 2.791 8.772 1.00 96.19 121 PRO A O 1
ATOM 937 N N . SER A 1 122 ? -1.917 2.842 7.649 1.00 92.25 122 SER A N 1
ATOM 938 C CA . SER A 1 122 ? -1.560 4.045 6.893 1.00 92.25 122 SER A CA 1
ATOM 939 C C . SER A 1 122 ? -1.412 5.253 7.823 1.00 92.25 122 SER A C 1
ATOM 941 O O . SER A 1 122 ? -2.014 5.296 8.905 1.00 92.25 122 SER A O 1
ATOM 943 N N . GLY A 1 123 ? -0.635 6.238 7.363 1.00 89.81 123 GLY A N 1
ATOM 944 C CA . GLY A 1 123 ? -0.328 7.454 8.103 1.00 89.81 123 GLY A CA 1
ATOM 945 C C . GLY A 1 123 ? -1.568 8.172 8.653 1.00 89.81 123 GLY A C 1
ATOM 946 O O . GLY A 1 123 ? -2.639 8.151 8.035 1.00 89.81 123 GLY A O 1
ATOM 947 N N . PRO A 1 124 ? -1.443 8.818 9.824 1.00 89.00 124 PRO A N 1
ATOM 948 C CA . PRO A 1 124 ? -2.566 9.477 10.491 1.00 89.00 124 PRO A CA 1
ATOM 949 C C . PRO A 1 124 ? -3.139 10.640 9.669 1.00 89.00 124 PRO A C 1
ATOM 951 O O . PRO A 1 124 ? -4.358 10.829 9.627 1.00 89.00 124 PRO A O 1
ATOM 954 N N . ASP A 1 125 ? -2.273 11.373 8.964 1.00 83.94 125 ASP A N 1
ATOM 955 C CA . ASP A 1 125 ? -2.604 12.654 8.337 1.00 83.94 125 ASP A CA 1
ATOM 956 C C . ASP A 1 125 ? -2.577 12.617 6.804 1.00 83.94 125 ASP A C 1
ATOM 958 O O . ASP A 1 125 ? -3.019 13.568 6.182 1.00 83.94 125 ASP A O 1
ATOM 962 N N . GLY A 1 126 ? -2.148 11.530 6.160 1.00 81.31 126 GLY A N 1
ATOM 963 C CA . GLY A 1 126 ? -2.087 11.442 4.695 1.00 81.31 126 GLY A CA 1
ATOM 964 C C . GLY A 1 126 ? -2.251 10.014 4.180 1.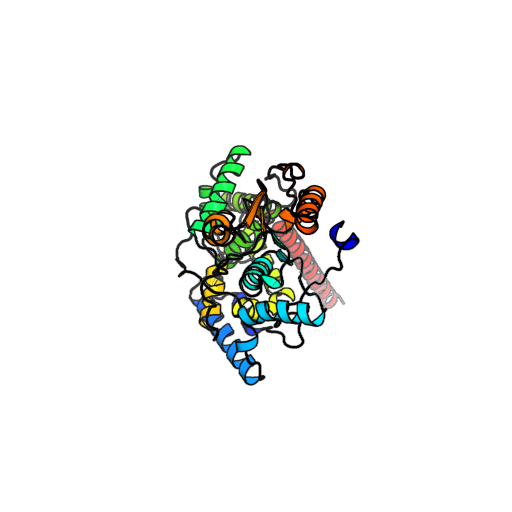00 81.31 126 GLY A C 1
ATOM 965 O O . GLY A 1 126 ? -2.113 9.052 4.930 1.00 81.31 126 GLY A O 1
ATOM 966 N N . LEU A 1 127 ? -2.583 9.868 2.894 1.00 82.44 127 LEU A N 1
ATOM 967 C CA . LEU A 1 127 ? -2.287 8.628 2.163 1.00 82.44 127 LEU A CA 1
ATOM 968 C C . LEU A 1 127 ? -1.270 8.957 1.075 1.00 82.44 127 LEU A C 1
ATOM 970 O O . LEU A 1 127 ? -1.597 9.085 -0.106 1.00 82.44 127 LEU A O 1
ATOM 974 N N . THR A 1 128 ? -0.049 9.174 1.535 1.00 82.31 128 THR A N 1
ATOM 975 C CA . THR A 1 128 ? 1.066 9.711 0.772 1.00 82.31 128 THR A CA 1
ATOM 976 C C . THR A 1 128 ? 2.336 8.990 1.139 1.00 82.31 128 THR A C 1
ATOM 978 O O . THR A 1 128 ? 2.517 8.556 2.265 1.00 82.31 128 THR A O 1
ATOM 981 N N . TRP A 1 129 ? 3.216 8.892 0.153 1.00 89.19 129 TRP A N 1
ATOM 982 C CA . TRP A 1 129 ? 4.576 8.412 0.327 1.00 89.19 129 TRP A CA 1
ATOM 983 C C . TRP A 1 129 ? 5.517 9.473 -0.211 1.00 89.19 129 TRP A C 1
ATOM 985 O O . TRP A 1 129 ? 5.536 9.721 -1.424 1.00 89.19 129 TRP A O 1
ATOM 995 N N . GLN A 1 130 ? 6.268 10.122 0.668 1.00 87.12 130 GLN A N 1
ATOM 996 C CA . GLN A 1 130 ? 7.286 11.095 0.291 1.00 87.12 130 GLN A CA 1
ATOM 997 C C . GLN A 1 130 ? 8.553 10.379 -0.202 1.00 87.12 130 GLN A C 1
ATOM 999 O O . GLN A 1 130 ? 8.876 9.291 0.287 1.00 87.12 130 GLN A O 1
ATOM 1004 N N . PRO A 1 131 ? 9.328 10.971 -1.131 1.00 89.00 131 PRO A N 1
ATOM 1005 C CA . PRO A 1 131 ? 10.549 10.343 -1.641 1.00 89.00 131 PRO A CA 1
ATOM 1006 C C . PRO A 1 131 ? 11.540 9.940 -0.538 1.00 89.00 131 PRO A C 1
ATOM 1008 O O . PRO A 1 131 ? 12.203 8.906 -0.642 1.00 89.00 131 PRO A O 1
ATOM 1011 N N . ALA A 1 132 ? 11.611 10.716 0.549 1.00 88.06 132 ALA A N 1
ATOM 1012 C CA . ALA A 1 132 ? 12.447 10.413 1.708 1.00 88.06 132 ALA A CA 1
ATOM 1013 C C . ALA A 1 132 ? 11.980 9.158 2.471 1.00 88.06 132 ALA A C 1
ATOM 1015 O O . ALA A 1 132 ? 12.809 8.345 2.877 1.00 88.06 132 ALA A O 1
ATOM 1016 N N . GLU A 1 133 ? 10.668 8.960 2.621 1.00 89.88 133 GLU A N 1
ATOM 1017 C CA . GLU A 1 133 ? 10.083 7.782 3.279 1.00 89.88 133 GLU A CA 1
ATOM 1018 C C . GLU A 1 133 ? 10.347 6.517 2.454 1.00 89.88 133 GLU A C 1
ATOM 1020 O O . GLU A 1 133 ? 10.791 5.498 2.987 1.00 89.88 133 GLU A O 1
ATOM 1025 N N . VAL A 1 134 ? 10.169 6.613 1.131 1.00 93.19 134 VAL A N 1
ATOM 1026 C CA . VAL A 1 134 ? 10.511 5.544 0.180 1.00 93.19 134 VAL A CA 1
ATOM 1027 C C . VAL A 1 134 ? 11.998 5.198 0.255 1.00 93.19 134 VAL A C 1
ATOM 1029 O O . VAL A 1 134 ? 12.365 4.025 0.341 1.00 93.19 134 VAL A O 1
ATOM 1032 N N . THR A 1 135 ? 12.859 6.217 0.269 1.00 93.75 135 THR A N 1
ATOM 1033 C CA . THR A 1 135 ? 14.316 6.052 0.364 1.00 93.75 135 THR A CA 1
ATOM 1034 C C . THR A 1 135 ? 14.714 5.355 1.663 1.00 93.75 135 THR A C 1
ATOM 1036 O O . THR A 1 135 ? 15.488 4.404 1.621 1.00 93.75 135 THR A O 1
ATOM 1039 N N . ALA A 1 136 ? 14.122 5.733 2.799 1.00 93.50 136 ALA A N 1
ATOM 1040 C CA . ALA A 1 136 ? 14.434 5.131 4.093 1.00 93.50 136 ALA A CA 1
ATOM 1041 C C . ALA A 1 136 ? 14.115 3.625 4.152 1.00 93.50 136 ALA A C 1
ATOM 1043 O O . ALA A 1 136 ? 14.837 2.860 4.797 1.00 93.50 136 ALA A O 1
ATOM 1044 N N . VAL A 1 137 ? 13.050 3.171 3.481 1.00 95.62 137 VAL A N 1
ATOM 1045 C CA . VAL A 1 137 ? 12.747 1.734 3.361 1.00 95.62 137 VAL A CA 1
ATOM 1046 C C . VAL A 1 137 ? 13.749 1.043 2.431 1.00 95.62 137 VAL A C 1
ATOM 1048 O O . VAL A 1 137 ? 14.242 -0.041 2.750 1.00 95.62 137 VAL A O 1
ATOM 1051 N N . LEU A 1 138 ? 14.111 1.672 1.312 1.00 97.12 138 LEU A N 1
ATOM 1052 C CA . LEU A 1 138 ? 15.093 1.125 0.370 1.00 97.12 138 LEU A CA 1
ATOM 1053 C C . LEU A 1 138 ? 16.508 1.030 0.963 1.00 97.12 138 LEU A C 1
ATOM 1055 O O . LEU A 1 138 ? 17.201 0.051 0.696 1.00 97.12 138 LEU A O 1
ATOM 1059 N N . ASP A 1 139 ? 16.906 1.947 1.845 1.00 96.69 139 ASP A N 1
ATOM 1060 C CA . ASP A 1 139 ? 18.175 1.869 2.586 1.00 96.69 139 ASP A CA 1
ATOM 1061 C C . ASP A 1 139 ? 18.232 0.643 3.513 1.00 96.69 139 ASP A C 1
ATOM 1063 O O . ASP A 1 139 ? 19.278 -0.002 3.675 1.00 96.69 139 ASP A O 1
ATOM 1067 N N . ARG A 1 140 ? 17.086 0.250 4.086 1.00 96.31 140 ARG A N 1
ATOM 1068 C CA . ARG A 1 140 ? 16.980 -0.999 4.856 1.00 96.31 140 ARG A CA 1
ATOM 1069 C C . ARG A 1 140 ? 17.126 -2.213 3.948 1.00 96.31 140 ARG A C 1
ATOM 1071 O O . ARG A 1 140 ? 17.870 -3.131 4.295 1.00 96.31 140 ARG A O 1
ATOM 1078 N N . TYR A 1 141 ? 16.482 -2.202 2.779 1.00 97.38 141 TYR A N 1
ATOM 1079 C CA . TYR A 1 141 ? 16.703 -3.235 1.766 1.00 97.38 141 TYR A CA 1
ATOM 1080 C C . TYR A 1 141 ? 18.177 -3.309 1.359 1.00 97.38 141 TYR A C 1
ATOM 1082 O O . TYR A 1 141 ? 18.710 -4.412 1.327 1.00 97.38 141 TYR A O 1
ATOM 1090 N N . ALA A 1 142 ? 18.858 -2.181 1.131 1.00 97.88 142 ALA A N 1
ATOM 1091 C CA . ALA A 1 142 ? 20.279 -2.146 0.773 1.00 97.88 142 ALA A CA 1
ATOM 1092 C C . ALA A 1 142 ? 21.149 -2.818 1.841 1.00 97.88 142 ALA A C 1
ATOM 1094 O O . ALA A 1 142 ? 21.945 -3.701 1.526 1.00 97.88 142 ALA A O 1
ATOM 1095 N N . THR A 1 143 ? 20.907 -2.495 3.114 1.00 97.19 143 THR A N 1
ATOM 1096 C CA . THR A 1 143 ? 21.610 -3.112 4.249 1.00 97.19 143 THR A CA 1
ATOM 1097 C C . THR A 1 143 ? 21.411 -4.633 4.292 1.00 97.19 143 THR A C 1
ATOM 1099 O O . THR A 1 143 ? 22.356 -5.391 4.523 1.00 97.19 143 THR A O 1
ATOM 1102 N N . LEU A 1 144 ? 20.180 -5.115 4.090 1.00 96.94 144 LEU A N 1
ATOM 1103 C CA . LEU A 1 144 ? 19.885 -6.554 4.081 1.00 96.94 144 LEU A CA 1
ATOM 1104 C C . LEU A 1 144 ? 20.472 -7.250 2.850 1.00 96.94 144 LEU A C 1
ATOM 1106 O O . LEU A 1 144 ? 20.953 -8.380 2.938 1.00 96.94 144 LEU A O 1
ATOM 1110 N N . TYR A 1 145 ? 20.462 -6.563 1.714 1.00 96.75 145 TYR A N 1
ATOM 1111 C CA . TYR A 1 145 ? 21.009 -7.044 0.458 1.00 96.75 145 TYR A CA 1
ATOM 1112 C C . TYR A 1 145 ? 22.521 -7.284 0.579 1.00 96.75 145 TYR A C 1
ATOM 1114 O O . TY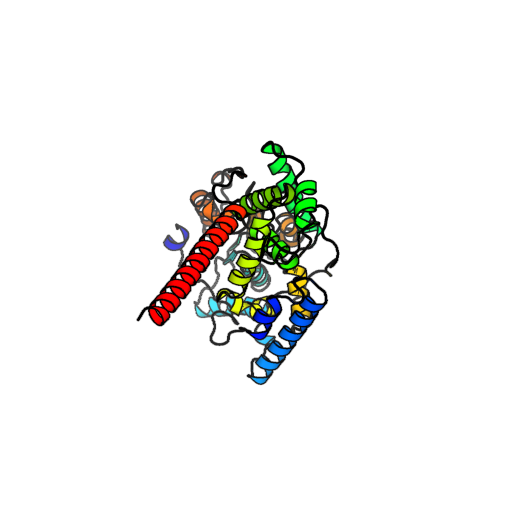R A 1 145 ? 22.976 -8.388 0.267 1.00 96.75 145 TYR A O 1
ATOM 1122 N N . GLU A 1 146 ? 23.260 -6.339 1.173 1.00 96.81 146 GLU A N 1
ATOM 1123 C CA . GLU A 1 146 ? 24.691 -6.470 1.501 1.00 96.81 146 GLU A CA 1
ATOM 1124 C C . GLU A 1 146 ? 24.987 -7.661 2.408 1.00 96.81 146 GLU A C 1
ATOM 1126 O O . GLU A 1 146 ? 25.876 -8.464 2.119 1.00 96.81 146 GLU A O 1
ATOM 1131 N N . ARG A 1 147 ? 24.195 -7.842 3.469 1.00 95.38 147 ARG A N 1
ATOM 1132 C CA . ARG A 1 147 ? 24.338 -8.986 4.387 1.00 95.38 147 ARG A CA 1
ATOM 1133 C C . ARG A 1 147 ? 24.100 -10.334 3.711 1.00 95.38 147 ARG A C 1
ATOM 1135 O O . ARG A 1 147 ? 24.605 -11.345 4.188 1.00 95.38 147 ARG A O 1
ATOM 1142 N N . SER A 1 148 ? 23.358 -10.355 2.604 1.00 95.19 148 SER A N 1
ATOM 1143 C CA . SER A 1 148 ? 23.138 -11.560 1.800 1.00 95.19 148 SER A CA 1
ATOM 1144 C C . SER A 1 148 ? 24.297 -11.891 0.844 1.00 95.19 148 SER A C 1
ATOM 1146 O O . SER A 1 148 ? 24.194 -12.855 0.086 1.00 95.19 148 SER A O 1
ATOM 1148 N N . GLY A 1 149 ? 25.375 -11.094 0.844 1.00 95.56 149 GLY A N 1
ATOM 1149 C CA . GLY A 1 149 ? 26.504 -11.220 -0.084 1.00 95.56 149 GLY A CA 1
ATOM 1150 C C . GLY A 1 149 ? 26.256 -10.589 -1.459 1.00 95.56 149 GLY A C 1
ATOM 1151 O O . GLY A 1 149 ? 26.984 -10.877 -2.407 1.00 95.56 149 GLY A O 1
ATOM 1152 N N . ARG A 1 150 ? 25.213 -9.760 -1.595 1.00 94.62 150 ARG A N 1
ATOM 1153 C CA . ARG A 1 150 ? 24.892 -9.018 -2.821 1.00 94.62 150 ARG A CA 1
ATOM 1154 C C . ARG A 1 150 ? 25.168 -7.536 -2.591 1.00 94.62 150 ARG A C 1
ATOM 1156 O O . ARG A 1 150 ? 24.819 -7.013 -1.549 1.00 94.62 150 ARG A O 1
ATOM 1163 N N . HIS A 1 151 ? 25.742 -6.834 -3.560 1.00 95.06 151 HIS A N 1
ATOM 1164 C CA . HIS A 1 151 ? 26.208 -5.455 -3.355 1.00 95.06 151 HIS A CA 1
ATOM 1165 C C . HIS A 1 151 ? 25.551 -4.460 -4.317 1.00 95.06 151 HIS A C 1
ATOM 1167 O O . HIS A 1 151 ? 24.905 -4.864 -5.295 1.00 95.06 151 HIS A O 1
ATOM 1173 N N . GLU A 1 152 ? 25.755 -3.170 -4.027 1.00 95.44 152 GLU A N 1
ATOM 1174 C CA . GLU A 1 152 ? 25.437 -2.041 -4.911 1.00 95.44 152 GLU A CA 1
ATOM 1175 C C . GLU A 1 152 ? 23.942 -1.929 -5.266 1.00 95.44 152 GLU A C 1
ATOM 1177 O O . GLU A 1 152 ? 23.579 -1.722 -6.426 1.00 95.44 152 GLU A O 1
ATOM 1182 N N . LEU A 1 153 ? 23.046 -2.083 -4.277 1.00 97.75 153 LEU A N 1
ATOM 1183 C CA . LEU A 1 153 ? 21.597 -2.060 -4.527 1.00 97.75 153 LEU A CA 1
ATOM 1184 C C . LEU A 1 153 ? 21.148 -0.757 -5.207 1.00 97.75 153 LEU A C 1
ATOM 1186 O O . LEU A 1 153 ? 20.425 -0.805 -6.201 1.00 97.75 153 LEU A O 1
ATOM 1190 N N . ALA A 1 154 ? 21.594 0.392 -4.691 1.00 97.50 154 ALA A N 1
ATOM 1191 C CA . ALA A 1 154 ? 21.221 1.700 -5.221 1.00 97.50 154 ALA A CA 1
ATOM 1192 C C . ALA A 1 154 ? 21.663 1.876 -6.680 1.00 97.50 154 ALA A C 1
ATOM 1194 O O . ALA A 1 154 ? 20.842 2.221 -7.528 1.00 97.50 154 ALA A O 1
ATOM 1195 N N . ALA A 1 155 ? 22.924 1.560 -6.993 1.00 97.62 155 ALA A N 1
ATOM 1196 C CA . ALA A 1 155 ? 23.447 1.646 -8.355 1.00 97.62 155 ALA A CA 1
ATOM 1197 C C . ALA A 1 155 ? 22.700 0.705 -9.316 1.00 97.62 155 ALA A C 1
ATOM 1199 O O . ALA A 1 155 ? 22.316 1.120 -10.409 1.00 97.62 155 ALA A O 1
ATOM 1200 N N . MET A 1 156 ? 22.417 -0.531 -8.886 1.00 97.81 156 MET A N 1
ATOM 1201 C CA . MET A 1 156 ? 21.637 -1.495 -9.667 1.00 97.81 156 MET A CA 1
ATOM 1202 C C . MET A 1 156 ? 20.228 -0.966 -9.973 1.00 97.81 156 MET A C 1
ATOM 1204 O O . MET A 1 156 ? 19.801 -0.985 -11.130 1.00 97.81 156 MET A O 1
ATOM 1208 N N . MET A 1 157 ? 19.518 -0.443 -8.967 1.00 98.25 157 MET A N 1
ATOM 1209 C CA . MET A 1 157 ? 18.174 0.110 -9.159 1.00 98.25 157 MET A CA 1
ATOM 1210 C C . MET A 1 157 ? 18.187 1.360 -10.045 1.00 98.25 157 MET A C 1
ATOM 1212 O O . MET A 1 157 ? 17.354 1.463 -10.945 1.00 98.25 157 MET A O 1
ATOM 1216 N N . GLN A 1 158 ? 19.150 2.271 -9.861 1.00 96.62 158 GLN A N 1
ATOM 1217 C CA . GLN A 1 158 ? 19.303 3.438 -10.735 1.00 96.62 158 GLN A CA 1
ATOM 1218 C C . GLN A 1 158 ? 19.560 3.040 -12.186 1.00 96.62 158 GLN A C 1
ATOM 1220 O O . GLN A 1 158 ? 18.980 3.636 -13.090 1.00 96.62 158 GLN A O 1
ATOM 1225 N N . GLN A 1 159 ? 20.401 2.035 -12.427 1.00 96.69 159 GLN A N 1
ATOM 1226 C CA . GLN A 1 159 ? 20.670 1.551 -13.775 1.00 96.69 159 GLN A CA 1
ATOM 1227 C C . GLN A 1 159 ? 19.404 0.961 -14.406 1.00 96.69 159 GLN A C 1
ATOM 1229 O O . GLN A 1 159 ? 19.015 1.369 -15.501 1.00 96.69 159 GLN A O 1
ATOM 1234 N N . ALA A 1 160 ? 18.717 0.064 -13.695 1.00 97.75 160 ALA A N 1
ATOM 1235 C CA . ALA A 1 160 ? 17.516 -0.599 -14.194 1.00 97.75 160 ALA A CA 1
ATOM 1236 C C . ALA A 1 160 ? 16.343 0.371 -14.425 1.00 97.75 160 ALA A C 1
ATOM 1238 O O . ALA A 1 160 ? 15.652 0.270 -15.438 1.00 97.75 160 ALA A O 1
ATOM 1239 N N . LEU A 1 161 ? 16.110 1.313 -13.503 1.00 97.06 161 LEU A N 1
ATOM 1240 C CA . LEU A 1 161 ? 14.971 2.236 -13.557 1.00 97.06 161 LEU A CA 1
ATOM 1241 C C . LEU A 1 161 ? 15.276 3.538 -14.316 1.00 97.06 161 LEU A C 1
ATOM 1243 O O . LEU A 1 161 ? 14.368 4.171 -14.858 1.00 97.06 161 LEU A O 1
ATOM 1247 N N . GLY A 1 162 ? 16.537 3.960 -14.368 1.00 93.12 162 GLY A N 1
ATOM 1248 C CA . GLY A 1 162 ? 16.970 5.177 -15.057 1.00 93.12 162 GLY A CA 1
ATOM 1249 C C . GLY A 1 162 ? 17.211 4.988 -16.554 1.00 93.12 162 GLY A C 1
ATOM 1250 O O . GLY A 1 162 ? 17.108 5.953 -17.306 1.00 93.12 162 GLY A O 1
ATOM 1251 N N . GLN A 1 163 ? 17.500 3.761 -17.003 1.00 91.81 163 GLN A N 1
ATOM 1252 C CA . GLN A 1 163 ? 17.876 3.462 -18.392 1.00 91.81 163 GLN A CA 1
ATOM 1253 C C . GLN A 1 163 ? 16.964 2.407 -19.034 1.00 91.81 163 GLN A C 1
ATOM 1255 O O . GLN A 1 163 ? 17.413 1.549 -19.795 1.00 91.81 163 GLN A O 1
ATOM 1260 N N . MET A 1 164 ? 15.663 2.459 -18.736 1.00 96.12 164 MET A N 1
ATOM 1261 C CA . MET A 1 164 ? 14.699 1.519 -19.309 1.00 96.12 164 MET A CA 1
ATOM 1262 C C . MET A 1 164 ? 14.650 1.647 -20.845 1.00 96.12 164 MET A C 1
ATOM 1264 O O . MET A 1 164 ? 14.432 2.748 -21.365 1.00 96.12 164 MET A O 1
ATOM 1268 N N . PRO A 1 165 ? 14.804 0.549 -21.606 1.00 96.69 165 PRO A N 1
ATOM 1269 C CA . PRO A 1 165 ? 14.598 0.589 -23.047 1.00 96.69 165 PRO A CA 1
ATOM 1270 C C . PRO A 1 165 ? 13.112 0.777 -23.356 1.00 96.69 165 PRO A C 1
ATOM 1272 O O . PRO A 1 165 ? 12.258 0.337 -22.597 1.00 96.69 165 PRO A O 1
ATOM 1275 N N . ARG A 1 166 ? 12.785 1.367 -24.513 1.00 95.94 166 ARG A N 1
ATOM 1276 C CA . ARG A 1 166 ? 11.380 1.593 -24.915 1.00 95.94 166 ARG A CA 1
ATOM 1277 C C . ARG A 1 166 ? 10.577 0.301 -25.086 1.00 95.94 166 ARG A C 1
ATOM 1279 O O . ARG A 1 166 ? 9.363 0.304 -24.917 1.00 95.94 166 ARG A O 1
ATOM 1286 N N . ASN A 1 167 ? 11.240 -0.784 -25.484 1.00 96.38 167 ASN A N 1
ATOM 1287 C CA . ASN A 1 167 ? 10.602 -2.065 -25.756 1.00 96.38 167 ASN A CA 1
ATOM 1288 C C . ASN A 1 167 ? 11.537 -3.219 -25.394 1.00 96.38 167 ASN A C 1
ATOM 1290 O O . ASN A 1 167 ? 12.754 -3.119 -25.561 1.00 96.38 167 ASN A O 1
ATOM 1294 N N . TRP A 1 168 ? 10.952 -4.357 -25.032 1.00 97.00 168 TRP A N 1
ATOM 1295 C CA . TRP A 1 168 ? 11.599 -5.657 -25.156 1.00 97.00 168 TRP A CA 1
ATOM 1296 C C . TRP A 1 168 ? 10.934 -6.416 -26.304 1.00 97.00 168 TRP A C 1
ATOM 1298 O O . TRP A 1 168 ? 9.785 -6.853 -26.206 1.00 97.00 168 TRP A O 1
ATOM 1308 N N . ARG A 1 169 ? 11.653 -6.566 -27.423 1.00 94.25 169 ARG A N 1
ATOM 1309 C CA . ARG A 1 169 ? 11.104 -7.105 -28.680 1.00 94.25 169 ARG A CA 1
ATOM 1310 C C . ARG A 1 169 ? 9.911 -6.258 -29.151 1.00 94.25 169 ARG A C 1
ATOM 1312 O O . ARG A 1 169 ? 10.115 -5.097 -29.479 1.00 94.25 169 ARG A O 1
ATOM 1319 N N . LEU A 1 170 ? 8.700 -6.820 -29.180 1.00 92.88 170 LEU A N 1
ATOM 1320 C CA . LEU A 1 170 ? 7.469 -6.114 -29.562 1.00 92.88 170 LEU A CA 1
ATOM 1321 C C . LEU A 1 170 ? 6.636 -5.623 -28.371 1.00 92.88 170 LEU A C 1
ATOM 1323 O O . LEU A 1 170 ? 5.565 -5.061 -28.574 1.00 92.88 170 LEU A O 1
ATOM 1327 N N . PHE A 1 171 ? 7.100 -5.854 -27.140 1.00 95.81 171 PHE A N 1
ATOM 1328 C CA . PHE A 1 171 ? 6.375 -5.459 -25.937 1.00 95.81 171 PHE A CA 1
ATOM 1329 C C . PHE A 1 171 ? 6.890 -4.110 -25.436 1.00 95.81 171 PHE A C 1
ATOM 1331 O O . PHE A 1 171 ? 8.088 -4.007 -25.146 1.00 95.81 171 PHE A O 1
ATOM 1338 N N . PRO A 1 172 ? 6.021 -3.091 -25.327 1.00 96.00 172 PRO A N 1
ATOM 1339 C CA . PRO A 1 172 ? 6.411 -1.797 -24.794 1.00 96.00 172 PRO A CA 1
ATOM 1340 C C . PRO A 1 172 ? 6.776 -1.910 -23.316 1.00 96.00 172 PRO A C 1
ATOM 1342 O O . PRO A 1 172 ? 6.211 -2.719 -22.578 1.00 96.00 172 PRO A O 1
ATOM 1345 N N . ILE A 1 173 ? 7.717 -1.073 -22.899 1.00 98.00 173 ILE A N 1
ATOM 1346 C CA . ILE A 1 173 ? 8.069 -0.870 -21.497 1.00 98.00 173 ILE A CA 1
ATOM 1347 C C . ILE A 1 173 ? 7.686 0.566 -21.164 1.00 98.00 173 ILE A C 1
ATOM 1349 O O . ILE A 1 173 ? 8.266 1.508 -21.699 1.00 98.00 173 ILE A O 1
ATOM 1353 N N . ASP A 1 174 ? 6.679 0.715 -20.309 1.00 98.06 174 ASP A N 1
ATOM 1354 C CA . ASP A 1 174 ? 6.220 2.016 -19.829 1.00 98.06 174 ASP A CA 1
ATOM 1355 C C . ASP A 1 174 ? 6.921 2.322 -18.493 1.00 98.06 174 ASP A C 1
ATOM 1357 O O . ASP A 1 174 ? 6.700 1.603 -17.510 1.00 98.06 174 ASP A O 1
ATOM 1361 N N . PRO A 1 175 ? 7.791 3.345 -18.427 1.00 96.88 175 PRO A N 1
ATOM 1362 C CA . PRO A 1 175 ? 8.597 3.610 -17.248 1.00 96.88 175 PRO A CA 1
ATOM 1363 C C . PRO A 1 175 ? 7.765 4.015 -16.031 1.00 96.88 175 PRO A C 1
ATOM 1365 O O . PRO A 1 175 ? 8.158 3.705 -14.902 1.00 96.88 175 PRO A O 1
ATOM 1368 N N . GLY A 1 176 ? 6.617 4.661 -16.232 1.00 96.00 176 GLY A N 1
ATOM 1369 C CA . GLY A 1 176 ? 5.712 5.001 -15.146 1.00 96.00 176 GLY A CA 1
ATOM 1370 C C . GLY A 1 176 ? 5.010 3.766 -14.575 1.00 96.00 176 GLY A C 1
ATOM 1371 O O . GLY A 1 176 ? 4.986 3.559 -13.359 1.00 96.00 176 GLY A O 1
ATOM 1372 N N . LYS A 1 177 ? 4.537 2.857 -15.439 1.00 97.38 177 LYS A N 1
ATOM 1373 C CA . LYS A 1 177 ? 3.958 1.568 -15.005 1.00 97.38 177 LYS A CA 1
ATOM 1374 C C . LYS A 1 177 ? 4.983 0.684 -14.303 1.00 97.38 177 LYS A C 1
ATOM 1376 O O . LYS A 1 177 ? 4.660 0.057 -13.296 1.00 97.38 177 LYS A O 1
ATOM 1381 N N . VAL A 1 178 ? 6.224 0.652 -14.793 1.00 98.12 178 VAL A N 1
ATOM 1382 C CA . VAL A 1 178 ? 7.317 -0.082 -14.139 1.00 98.12 178 VAL A CA 1
ATOM 1383 C C . VAL A 1 178 ? 7.586 0.477 -12.745 1.00 98.12 178 VAL A C 1
ATOM 1385 O O . VAL A 1 178 ? 7.664 -0.304 -11.802 1.00 98.12 178 VAL A O 1
ATOM 1388 N N . ARG A 1 179 ? 7.674 1.804 -12.575 1.00 97.25 179 ARG A N 1
ATOM 1389 C CA . ARG A 1 179 ? 7.858 2.412 -11.244 1.00 97.25 179 ARG A CA 1
ATOM 1390 C C . ARG A 1 179 ? 6.684 2.132 -10.316 1.00 97.25 179 ARG A C 1
ATOM 1392 O O . ARG A 1 179 ? 6.906 1.758 -9.169 1.00 97.25 179 ARG A O 1
ATOM 1399 N N . PHE A 1 180 ? 5.452 2.242 -10.814 1.00 95.69 180 PHE A N 1
ATOM 1400 C CA . PHE A 1 180 ? 4.258 1.880 -10.050 1.00 95.69 180 PHE A CA 1
ATOM 1401 C C . PHE A 1 180 ? 4.344 0.433 -9.551 1.00 95.69 180 PHE A C 1
ATOM 1403 O O . PHE A 1 180 ? 4.216 0.179 -8.358 1.00 95.69 180 PHE A O 1
ATOM 1410 N N . MET A 1 181 ? 4.630 -0.516 -10.446 1.00 97.19 181 MET A N 1
ATOM 1411 C CA . MET A 1 181 ? 4.728 -1.927 -10.078 1.00 97.19 181 MET A CA 1
ATOM 1412 C C . MET A 1 181 ? 5.922 -2.224 -9.173 1.00 97.19 181 MET A C 1
ATOM 1414 O O . MET A 1 181 ? 5.802 -3.066 -8.291 1.00 97.19 181 MET A O 1
ATOM 1418 N N . ALA A 1 182 ? 7.054 -1.541 -9.354 1.00 97.69 182 ALA A N 1
ATOM 1419 C CA . ALA A 1 182 ? 8.199 -1.663 -8.458 1.00 97.69 182 ALA A CA 1
ATOM 1420 C C . ALA A 1 182 ? 7.819 -1.243 -7.034 1.00 97.69 182 ALA A C 1
ATOM 1422 O O . ALA A 1 182 ? 8.077 -1.979 -6.088 1.00 97.69 182 ALA A O 1
ATOM 1423 N N . PHE A 1 183 ? 7.126 -0.113 -6.888 1.00 96.56 183 PHE A N 1
ATOM 1424 C CA . PHE A 1 183 ? 6.613 0.331 -5.598 1.00 96.56 183 PHE A CA 1
ATOM 1425 C C . PHE A 1 183 ? 5.627 -0.679 -4.990 1.00 96.56 183 PHE A C 1
ATOM 1427 O O . PHE A 1 183 ? 5.791 -1.080 -3.843 1.00 96.56 183 PHE A O 1
ATOM 1434 N N . SER A 1 184 ? 4.642 -1.154 -5.761 1.00 94.94 184 SER A N 1
ATOM 1435 C CA . SER A 1 184 ? 3.649 -2.118 -5.266 1.00 94.94 184 SER A CA 1
ATOM 1436 C C . SER A 1 184 ? 4.251 -3.474 -4.882 1.00 94.94 184 SER A C 1
ATOM 1438 O O . SER A 1 184 ? 3.806 -4.092 -3.921 1.00 94.94 184 SER A O 1
ATOM 1440 N N . LEU A 1 185 ? 5.272 -3.955 -5.599 1.00 96.06 185 LEU A N 1
ATOM 1441 C CA . LEU A 1 185 ? 5.948 -5.214 -5.267 1.00 96.06 185 LEU A CA 1
ATOM 1442 C C . LEU A 1 185 ? 6.747 -5.125 -3.960 1.00 96.06 185 LEU A C 1
ATOM 1444 O O . LEU A 1 185 ? 6.968 -6.150 -3.326 1.00 96.06 185 LEU A O 1
ATOM 1448 N N . LEU A 1 186 ? 7.142 -3.928 -3.524 1.00 96.81 186 LEU A N 1
ATOM 1449 C CA . LEU A 1 186 ? 7.833 -3.726 -2.248 1.00 96.81 186 LEU A CA 1
ATOM 1450 C C . LEU A 1 186 ? 6.900 -3.801 -1.029 1.00 96.81 186 LEU A C 1
ATOM 1452 O O . LEU A 1 186 ? 7.395 -3.724 0.093 1.00 96.81 186 LEU A O 1
ATOM 1456 N N . PHE A 1 187 ? 5.585 -3.977 -1.218 1.00 94.94 187 PHE A N 1
ATOM 1457 C CA . PHE A 1 187 ? 4.635 -4.115 -0.107 1.00 94.94 187 PHE A CA 1
ATOM 1458 C C . PHE A 1 187 ? 4.960 -5.337 0.749 1.00 94.94 187 PHE A C 1
ATOM 1460 O O . PHE A 1 187 ? 4.919 -5.242 1.967 1.00 94.94 187 PHE A O 1
ATOM 1467 N N . ASP A 1 188 ? 5.361 -6.451 0.136 1.00 91.31 188 ASP A N 1
ATOM 1468 C CA . ASP A 1 188 ? 5.673 -7.692 0.847 1.00 91.31 188 ASP A CA 1
ATOM 1469 C C . ASP A 1 188 ? 7.079 -8.173 0.491 1.00 91.31 188 ASP A C 1
ATOM 1471 O O . ASP A 1 188 ? 7.486 -8.136 -0.675 1.00 91.31 188 ASP A O 1
ATOM 1475 N N . ARG A 1 189 ? 7.815 -8.723 1.460 1.00 93.50 189 ARG A N 1
ATOM 1476 C CA . ARG A 1 189 ? 9.242 -9.048 1.294 1.00 93.50 189 ARG A CA 1
ATOM 1477 C C . ARG A 1 189 ? 9.525 -10.037 0.163 1.00 93.50 189 ARG A C 1
ATOM 1479 O O . ARG A 1 189 ? 10.536 -9.930 -0.526 1.00 93.50 189 ARG A O 1
ATOM 1486 N N . LYS A 1 190 ? 8.621 -11.001 -0.056 1.00 93.50 190 LYS A N 1
ATOM 1487 C CA . LYS A 1 190 ? 8.754 -12.011 -1.120 1.00 93.50 190 LYS A CA 1
ATOM 1488 C C . LYS A 1 190 ? 8.670 -11.367 -2.507 1.00 93.50 190 LYS A C 1
ATOM 1490 O O . LYS A 1 190 ? 9.428 -11.725 -3.406 1.00 93.50 190 LYS A O 1
ATOM 1495 N N . ASN A 1 191 ? 7.751 -10.420 -2.668 1.00 94.81 191 ASN A N 1
ATOM 1496 C CA . ASN A 1 191 ? 7.587 -9.659 -3.901 1.00 94.81 191 ASN A CA 1
ATOM 1497 C C . ASN A 1 191 ? 8.721 -8.633 -4.062 1.00 94.81 191 ASN A C 1
ATOM 1499 O O . ASN A 1 191 ? 9.193 -8.427 -5.178 1.00 94.81 191 ASN A O 1
ATOM 1503 N N . GLY A 1 192 ? 9.240 -8.091 -2.957 1.00 96.06 192 GLY A N 1
ATOM 1504 C CA . GLY A 1 192 ? 10.461 -7.290 -2.935 1.00 96.06 192 GLY A CA 1
ATOM 1505 C C . GLY A 1 192 ? 11.663 -8.062 -3.485 1.00 96.06 192 GLY A C 1
ATOM 1506 O O . GLY A 1 192 ? 12.336 -7.581 -4.391 1.00 96.06 192 GLY A O 1
ATOM 1507 N N . ALA A 1 193 ? 11.894 -9.301 -3.037 1.00 95.81 193 ALA A N 1
ATOM 1508 C CA . ALA A 1 193 ? 12.946 -10.158 -3.594 1.00 95.81 193 ALA A CA 1
ATOM 1509 C C . ALA A 1 193 ? 12.762 -10.414 -5.105 1.00 95.81 193 ALA A C 1
ATOM 1511 O O . ALA A 1 193 ? 13.721 -10.298 -5.870 1.00 95.81 193 ALA A O 1
ATOM 1512 N N . LEU A 1 194 ? 11.527 -10.689 -5.549 1.00 96.69 194 LEU A N 1
ATOM 1513 C CA . LEU A 1 194 ? 11.174 -10.835 -6.971 1.00 96.69 194 LEU A CA 1
ATOM 1514 C C . LEU A 1 194 ? 11.476 -9.573 -7.789 1.00 96.69 194 LEU A C 1
ATOM 1516 O O . LEU A 1 194 ? 11.991 -9.667 -8.908 1.00 96.69 194 LEU A O 1
ATOM 1520 N N . LEU A 1 195 ? 11.165 -8.398 -7.242 1.00 97.31 195 LEU A N 1
ATOM 1521 C CA . LEU A 1 195 ? 11.503 -7.121 -7.855 1.00 97.31 195 LEU A CA 1
ATOM 1522 C C . LEU A 1 195 ? 13.017 -6.968 -7.983 1.00 97.31 195 LEU A C 1
ATOM 1524 O O . LEU A 1 195 ? 13.493 -6.659 -9.070 1.00 97.31 195 LEU A O 1
ATOM 1528 N N . LEU A 1 196 ? 13.777 -7.186 -6.908 1.00 97.25 196 LEU A N 1
ATOM 1529 C CA . LEU A 1 196 ? 15.224 -6.969 -6.934 1.00 97.25 196 LEU A CA 1
ATOM 1530 C C . LEU A 1 196 ? 15.941 -7.917 -7.904 1.00 97.25 196 LEU A C 1
ATOM 1532 O O . LEU A 1 196 ? 16.881 -7.491 -8.572 1.00 97.25 196 LEU A O 1
ATOM 1536 N N . ASP A 1 197 ? 15.482 -9.164 -8.035 1.00 96.38 197 ASP A N 1
ATOM 1537 C CA . ASP A 1 197 ? 15.959 -10.090 -9.073 1.00 96.38 197 ASP A CA 1
ATOM 1538 C C . ASP A 1 197 ? 15.620 -9.589 -10.487 1.00 96.38 197 ASP A C 1
ATOM 1540 O O . ASP A 1 197 ? 16.463 -9.582 -11.384 1.00 96.38 197 ASP A O 1
ATOM 1544 N N . THR A 1 198 ? 14.401 -9.073 -10.672 1.00 97.56 198 THR A N 1
ATOM 1545 C CA . THR A 1 198 ? 13.952 -8.501 -11.948 1.00 97.56 198 THR A CA 1
ATOM 1546 C C . THR A 1 198 ? 14.772 -7.274 -12.353 1.00 97.56 198 THR A C 1
ATOM 1548 O O . THR A 1 198 ? 15.183 -7.160 -13.509 1.00 97.56 198 THR A O 1
ATOM 1551 N N . LEU A 1 199 ? 15.030 -6.361 -11.413 1.00 97.81 199 LEU A N 1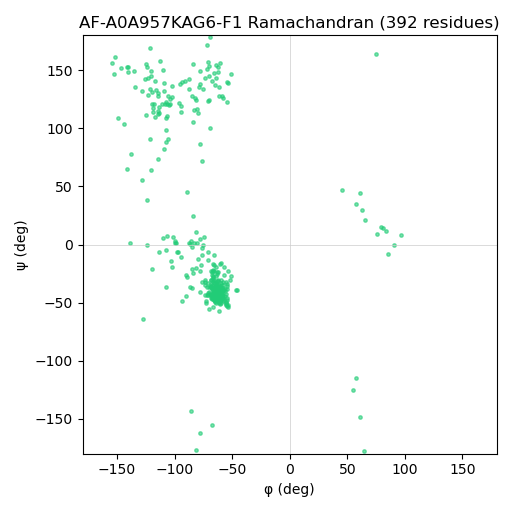
ATOM 1552 C CA . LEU A 1 199 ? 15.841 -5.171 -11.657 1.00 97.81 199 LEU A CA 1
ATOM 1553 C C . LEU A 1 199 ? 17.307 -5.540 -11.893 1.00 97.81 199 LEU A C 1
ATOM 1555 O O . LEU A 1 199 ? 17.933 -4.945 -12.766 1.00 97.81 199 LEU A O 1
ATOM 1559 N N . ARG A 1 200 ? 17.835 -6.560 -11.201 1.00 96.38 200 ARG A N 1
ATOM 1560 C CA . ARG A 1 200 ? 19.188 -7.071 -11.450 1.00 96.38 200 ARG A CA 1
ATOM 1561 C C . ARG A 1 200 ? 19.330 -7.561 -12.888 1.00 96.38 200 ARG A C 1
ATOM 1563 O O . ARG A 1 200 ? 20.226 -7.105 -13.585 1.00 96.38 200 ARG A O 1
ATOM 1570 N N . ALA A 1 201 ? 18.410 -8.409 -13.352 1.00 95.81 201 ALA A N 1
ATOM 1571 C CA . ALA A 1 201 ? 18.417 -8.890 -14.733 1.00 95.81 201 ALA A CA 1
ATOM 1572 C C . ALA A 1 201 ? 18.343 -7.735 -15.748 1.00 95.81 201 ALA A C 1
ATOM 1574 O O . ALA A 1 201 ? 19.054 -7.752 -16.751 1.00 95.81 201 ALA A O 1
ATOM 1575 N N . ALA A 1 202 ? 17.532 -6.708 -15.473 1.00 97.44 202 ALA A N 1
ATOM 1576 C CA . ALA A 1 202 ? 17.439 -5.527 -16.325 1.00 97.44 202 ALA A CA 1
ATOM 1577 C C . ALA A 1 202 ? 18.735 -4.700 -16.342 1.00 97.44 202 ALA A C 1
ATOM 1579 O O . ALA A 1 202 ? 19.164 -4.281 -17.418 1.00 97.44 202 ALA A O 1
ATOM 1580 N N . ALA A 1 203 ? 19.376 -4.501 -15.186 1.00 96.75 203 ALA A N 1
ATOM 1581 C CA . ALA A 1 203 ? 20.682 -3.849 -15.089 1.00 96.75 203 ALA A CA 1
ATOM 1582 C C . ALA A 1 203 ? 21.761 -4.633 -15.860 1.00 96.75 203 ALA A C 1
ATOM 1584 O O . ALA A 1 203 ? 22.582 -4.031 -16.548 1.00 96.75 203 ALA A O 1
ATOM 1585 N N . ASP A 1 204 ? 21.687 -5.964 -15.849 1.00 95.31 204 ASP A N 1
ATOM 1586 C CA . ASP A 1 204 ? 22.580 -6.855 -16.601 1.00 95.31 204 ASP A CA 1
ATOM 1587 C C . ASP A 1 204 ? 22.222 -6.959 -18.106 1.00 95.31 204 ASP A C 1
ATOM 1589 O O . ASP A 1 204 ? 22.843 -7.718 -18.853 1.00 95.31 204 ASP A O 1
ATOM 1593 N N . GLY A 1 205 ? 21.236 -6.187 -18.581 1.00 95.38 205 GLY A N 1
ATOM 1594 C CA . GLY A 1 205 ? 20.877 -6.072 -19.998 1.00 95.38 205 GLY A CA 1
ATOM 1595 C C . GLY A 1 205 ? 19.711 -6.950 -20.470 1.00 95.38 205 GLY A C 1
ATOM 1596 O O . GLY A 1 205 ? 19.441 -6.989 -21.673 1.00 95.38 205 GLY A O 1
ATOM 1597 N N . ASP A 1 206 ? 18.986 -7.625 -19.571 1.00 96.12 206 ASP A N 1
ATOM 1598 C CA . ASP A 1 206 ? 17.749 -8.363 -19.875 1.00 96.12 206 ASP A CA 1
ATOM 1599 C C . ASP A 1 206 ? 16.495 -7.644 -19.327 1.00 96.12 206 ASP A C 1
ATOM 1601 O O . ASP A 1 206 ? 16.020 -7.936 -18.226 1.00 96.12 206 ASP A O 1
ATOM 1605 N N . PRO A 1 207 ? 15.883 -6.722 -20.096 1.00 97.44 207 PRO A N 1
ATOM 1606 C CA . PRO A 1 207 ? 14.733 -5.941 -19.645 1.00 97.44 207 PRO A CA 1
ATOM 1607 C C . PRO A 1 207 ? 13.396 -6.698 -19.776 1.00 97.44 207 PRO A C 1
ATOM 1609 O O . PRO A 1 207 ? 12.333 -6.090 -19.635 1.00 97.44 207 PRO A O 1
ATOM 1612 N N . ALA A 1 208 ? 13.399 -8.011 -20.053 1.00 97.94 208 ALA A N 1
ATOM 1613 C CA . ALA A 1 208 ? 12.172 -8.790 -20.249 1.00 97.94 208 ALA A CA 1
ATOM 1614 C C . ALA A 1 208 ? 11.212 -8.694 -19.051 1.00 97.94 208 ALA A C 1
ATOM 1616 O O . ALA A 1 208 ? 9.996 -8.607 -19.221 1.00 97.94 208 ALA A O 1
ATOM 1617 N N . GLY A 1 209 ? 11.750 -8.674 -17.829 1.00 98.06 209 GLY A N 1
ATOM 1618 C CA . GLY A 1 209 ? 10.935 -8.533 -16.624 1.00 98.06 209 GLY A CA 1
ATOM 1619 C C . GLY A 1 209 ? 10.248 -7.167 -16.507 1.00 98.06 209 GLY A C 1
ATOM 1620 O O . GLY A 1 209 ? 9.114 -7.109 -16.040 1.00 98.06 209 GLY A O 1
ATOM 1621 N N . LEU A 1 210 ? 10.854 -6.088 -17.021 1.00 98.50 210 LEU A N 1
ATOM 1622 C CA . LEU A 1 210 ? 10.234 -4.754 -17.043 1.00 98.50 210 LEU A CA 1
ATOM 1623 C C . LEU A 1 210 ? 9.022 -4.709 -17.990 1.00 98.50 210 LEU A C 1
ATOM 1625 O O . LEU A 1 210 ? 7.994 -4.104 -17.677 1.00 98.50 210 LEU A O 1
ATOM 1629 N N . ALA A 1 211 ? 9.101 -5.412 -19.125 1.00 98.25 211 ALA A N 1
ATOM 1630 C CA . ALA A 1 211 ? 7.959 -5.577 -20.027 1.00 98.25 211 ALA A CA 1
ATOM 1631 C C . ALA A 1 211 ? 6.826 -6.373 -19.357 1.00 98.25 211 ALA A C 1
ATOM 1633 O O . ALA A 1 211 ? 5.656 -6.007 -19.473 1.00 98.25 211 ALA A O 1
ATOM 1634 N N . MET A 1 212 ? 7.163 -7.411 -18.583 1.00 97.81 212 MET A N 1
ATOM 1635 C CA . MET A 1 212 ? 6.167 -8.132 -17.788 1.00 97.81 212 MET A CA 1
ATOM 1636 C C . MET A 1 212 ? 5.513 -7.239 -16.732 1.00 97.81 212 MET A C 1
ATOM 1638 O O . MET A 1 212 ? 4.301 -7.299 -16.567 1.00 97.81 212 MET A O 1
ATOM 1642 N N . MET A 1 213 ? 6.270 -6.375 -16.052 1.00 98.00 213 MET A N 1
ATOM 1643 C CA . MET A 1 213 ? 5.697 -5.415 -15.099 1.00 98.00 213 MET A CA 1
ATOM 1644 C C . MET A 1 213 ? 4.702 -4.463 -15.775 1.00 98.00 213 MET A C 1
ATOM 1646 O O . MET A 1 213 ? 3.645 -4.196 -15.214 1.00 98.00 213 MET A O 1
ATOM 1650 N N . THR A 1 214 ? 4.982 -4.023 -17.006 1.00 97.25 214 THR A N 1
ATOM 1651 C CA . THR A 1 214 ? 4.039 -3.214 -17.801 1.00 97.25 214 THR A CA 1
ATOM 1652 C C . THR A 1 214 ? 2.726 -3.967 -18.066 1.00 97.25 214 THR A C 1
ATOM 1654 O O . THR A 1 214 ? 1.647 -3.400 -17.908 1.00 97.25 214 THR A O 1
ATOM 1657 N N . ILE A 1 215 ? 2.795 -5.258 -18.409 1.00 95.31 215 ILE A N 1
ATOM 1658 C CA . ILE A 1 215 ? 1.606 -6.104 -18.622 1.00 95.31 215 ILE A CA 1
ATOM 1659 C C . ILE A 1 215 ? 0.844 -6.328 -17.311 1.00 95.31 215 ILE A C 1
ATOM 1661 O O .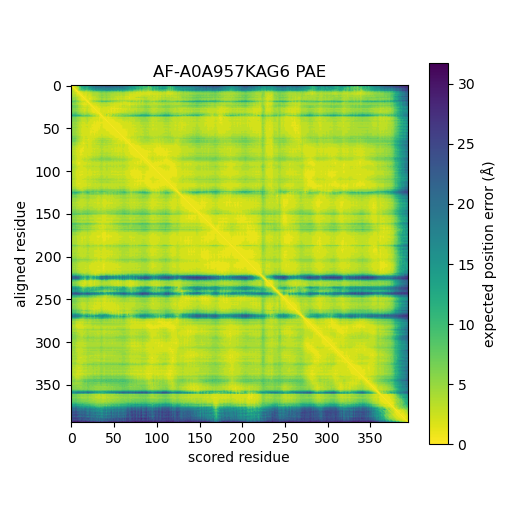 ILE A 1 215 ? -0.379 -6.196 -17.273 1.00 95.31 215 ILE A O 1
ATOM 1665 N N . LEU A 1 216 ? 1.556 -6.668 -16.234 1.00 94.19 216 LEU A N 1
ATOM 1666 C CA . LEU A 1 216 ? 0.953 -6.920 -14.926 1.00 94.19 216 LEU A CA 1
ATOM 1667 C C . LEU A 1 216 ? 0.249 -5.678 -14.384 1.00 94.19 216 LEU A C 1
ATOM 1669 O O . LEU A 1 216 ? -0.836 -5.814 -13.828 1.00 94.19 216 LEU A O 1
ATOM 1673 N N . TYR A 1 217 ? 0.804 -4.485 -14.610 1.00 94.62 217 TYR A N 1
ATOM 1674 C CA . TYR A 1 217 ? 0.125 -3.230 -14.305 1.00 94.62 217 TYR A CA 1
ATOM 1675 C C . TYR A 1 217 ? -1.256 -3.165 -14.967 1.00 94.62 217 TYR A C 1
ATOM 1677 O O . TYR A 1 217 ? -2.258 -2.943 -14.290 1.00 94.62 217 TYR A O 1
ATOM 1685 N N . ASP A 1 218 ? -1.334 -3.412 -16.278 1.00 91.56 218 ASP A N 1
ATOM 1686 C CA . ASP A 1 218 ? -2.604 -3.350 -17.004 1.00 91.56 218 ASP A CA 1
ATOM 1687 C C . ASP A 1 218 ? -3.583 -4.430 -16.522 1.00 91.56 218 ASP A C 1
ATOM 1689 O O . ASP A 1 218 ? -4.782 -4.172 -16.423 1.00 91.56 218 ASP A O 1
ATOM 1693 N N . VAL A 1 219 ? -3.105 -5.626 -16.171 1.00 90.44 219 VAL A N 1
ATOM 1694 C CA . VAL A 1 219 ? -3.952 -6.673 -15.571 1.00 90.44 219 VAL A CA 1
ATOM 1695 C C . VAL A 1 219 ? -4.518 -6.215 -14.226 1.00 90.44 219 VAL A C 1
ATOM 1697 O O . VAL A 1 219 ? -5.719 -6.340 -13.993 1.00 90.44 219 VAL A O 1
ATOM 1700 N N . VAL A 1 220 ? -3.672 -5.652 -13.360 1.00 86.88 220 VAL A N 1
ATOM 1701 C CA . VAL A 1 220 ? -4.068 -5.154 -12.037 1.00 86.88 220 VAL A CA 1
ATOM 1702 C C . VAL A 1 220 ? -5.089 -4.026 -12.170 1.00 86.88 220 VAL A C 1
ATOM 1704 O O . VAL A 1 220 ? -6.117 -4.062 -11.498 1.00 86.88 220 VAL A O 1
ATOM 1707 N N . ILE A 1 221 ? -4.853 -3.062 -13.060 1.00 83.88 221 ILE A N 1
ATOM 1708 C CA . ILE A 1 221 ? -5.689 -1.861 -13.226 1.00 83.88 221 ILE A CA 1
ATOM 1709 C C . ILE A 1 221 ? -7.025 -2.165 -13.906 1.00 83.88 221 ILE A C 1
ATOM 1711 O O . ILE A 1 221 ? -8.026 -1.532 -13.589 1.00 83.88 221 ILE A O 1
ATOM 1715 N N . ASN A 1 222 ? -7.085 -3.165 -14.790 1.00 80.19 222 ASN A N 1
ATOM 1716 C CA . ASN A 1 222 ? -8.349 -3.597 -15.397 1.00 80.19 222 ASN A CA 1
ATOM 1717 C C . ASN A 1 222 ? -9.131 -4.609 -14.530 1.00 80.19 222 ASN A C 1
ATOM 1719 O O . ASN A 1 222 ? -10.212 -5.037 -14.936 1.00 80.19 222 ASN A O 1
ATOM 1723 N N . SER A 1 223 ? -8.613 -5.027 -13.369 1.00 75.88 223 SER A N 1
ATOM 1724 C CA . SER A 1 223 ? -9.324 -5.956 -12.483 1.00 75.88 223 SER A CA 1
ATOM 1725 C C . SER A 1 223 ? -10.514 -5.282 -11.783 1.00 75.88 223 SER A C 1
ATOM 1727 O O . SER A 1 223 ? -10.489 -4.085 -11.496 1.00 75.88 223 SER A O 1
ATOM 1729 N N . SER A 1 224 ? -11.559 -6.052 -11.455 1.00 53.50 224 SER A N 1
ATOM 1730 C CA . SER A 1 224 ? -12.769 -5.550 -10.775 1.00 53.50 224 SER A CA 1
ATOM 1731 C C . SER A 1 224 ? -12.497 -4.927 -9.397 1.00 53.50 224 SER A C 1
ATOM 1733 O O . SER A 1 224 ? -13.335 -4.186 -8.889 1.00 53.50 224 SER A O 1
ATOM 1735 N N . ALA A 1 225 ? -11.323 -5.183 -8.809 1.00 52.56 225 ALA A N 1
ATOM 1736 C CA . ALA A 1 225 ? -10.870 -4.569 -7.563 1.00 52.56 225 ALA A CA 1
ATOM 1737 C C . ALA A 1 225 ? -10.603 -3.054 -7.695 1.00 52.56 225 ALA A C 1
ATOM 1739 O O . ALA A 1 225 ? -10.675 -2.336 -6.702 1.00 52.56 225 ALA A O 1
ATOM 1740 N N . GLN A 1 226 ? -10.357 -2.540 -8.907 1.00 53.88 226 GLN A N 1
ATOM 1741 C CA . GLN A 1 226 ? -10.111 -1.107 -9.154 1.00 53.88 226 GLN A CA 1
ATOM 1742 C C . GLN A 1 226 ? -11.387 -0.291 -9.383 1.00 53.88 226 GLN A C 1
ATOM 1744 O O . GLN A 1 226 ? -11.313 0.925 -9.553 1.00 53.88 226 GLN A O 1
ATOM 1749 N N . GLY A 1 227 ? -12.568 -0.920 -9.318 1.00 56.09 227 GLY A N 1
ATOM 1750 C CA . GLY A 1 227 ? -13.827 -0.180 -9.196 1.00 56.09 227 GLY A CA 1
ATOM 1751 C C . GLY A 1 227 ? -13.793 0.824 -8.030 1.00 56.09 227 GLY A C 1
ATOM 1752 O O . GLY A 1 227 ? -14.288 1.938 -8.136 1.00 56.09 227 GLY A O 1
ATOM 1753 N N . ALA A 1 228 ? -13.040 0.518 -6.972 1.00 69.12 228 ALA A N 1
ATOM 1754 C CA . ALA A 1 228 ? -12.860 1.396 -5.824 1.00 69.12 228 ALA A CA 1
ATOM 1755 C C . ALA A 1 228 ? -11.926 2.608 -6.052 1.00 69.12 228 ALA A C 1
ATOM 1757 O O . ALA A 1 228 ? -11.638 3.318 -5.095 1.00 69.12 228 ALA A O 1
ATOM 1758 N N . VAL A 1 229 ? -11.429 2.899 -7.265 1.00 80.00 229 VAL A N 1
ATOM 1759 C CA . VAL A 1 229 ? -10.529 4.056 -7.477 1.00 80.00 229 VAL A CA 1
ATOM 1760 C C . VAL A 1 229 ? -11.190 5.390 -7.112 1.00 80.00 229 VAL A C 1
ATOM 1762 O O . VAL A 1 229 ? -10.536 6.264 -6.548 1.00 80.00 229 VAL A O 1
ATOM 1765 N N . GLY A 1 230 ? -12.493 5.546 -7.374 1.00 84.38 230 GLY A N 1
ATOM 1766 C CA . GLY A 1 230 ? -13.235 6.729 -6.941 1.00 84.38 230 GLY A CA 1
ATOM 1767 C C . GLY A 1 230 ? -13.321 6.824 -5.419 1.00 84.38 230 GLY A C 1
ATOM 1768 O O . GLY A 1 230 ? -13.194 7.912 -4.868 1.00 84.38 230 GLY A O 1
ATOM 1769 N N . ASP A 1 231 ? -13.451 5.685 -4.741 1.00 87.25 231 ASP A N 1
ATOM 1770 C CA . ASP A 1 231 ? -13.447 5.607 -3.282 1.00 87.25 231 ASP A CA 1
ATOM 1771 C C . ASP A 1 231 ? -12.083 5.960 -2.678 1.00 87.25 231 ASP A C 1
ATOM 1773 O O . ASP A 1 231 ? -11.988 6.781 -1.764 1.00 87.25 231 ASP A O 1
ATOM 1777 N N . LEU A 1 232 ? -11.016 5.404 -3.256 1.00 86.44 232 LEU A N 1
ATOM 1778 C CA . LEU A 1 232 ? -9.643 5.728 -2.899 1.00 86.44 232 LEU A CA 1
ATOM 1779 C C . LEU A 1 232 ? -9.413 7.235 -3.028 1.00 86.44 232 LEU A C 1
ATOM 1781 O O . LEU A 1 232 ? -8.952 7.858 -2.078 1.00 86.44 232 LEU A O 1
ATOM 1785 N N . LEU A 1 233 ? -9.790 7.848 -4.152 1.00 86.00 233 LEU A N 1
ATOM 1786 C CA . LEU A 1 233 ? -9.650 9.292 -4.365 1.00 86.00 233 LEU A CA 1
ATOM 1787 C C . LEU A 1 233 ? -10.511 10.124 -3.405 1.00 86.00 233 LEU A C 1
ATOM 1789 O O . LEU A 1 233 ? -10.051 11.161 -2.933 1.00 86.00 233 LEU A O 1
ATOM 1793 N N . ALA A 1 234 ? -11.720 9.664 -3.066 1.00 86.44 234 ALA A N 1
ATOM 1794 C CA . ALA A 1 234 ? -12.608 10.350 -2.126 1.00 86.44 234 ALA A CA 1
ATOM 1795 C C . ALA A 1 234 ? -12.034 10.448 -0.706 1.00 86.44 234 ALA A C 1
ATOM 1797 O O . ALA A 1 234 ? -12.447 11.314 0.073 1.00 86.44 234 ALA A O 1
ATOM 1798 N N . LYS A 1 235 ? -11.109 9.547 -0.361 1.00 86.44 235 LYS A N 1
ATOM 1799 C CA . LYS A 1 235 ? -10.578 9.391 0.996 1.00 86.44 235 LYS A CA 1
ATOM 1800 C C . LYS A 1 235 ? -9.051 9.508 1.083 1.00 86.44 235 LYS A C 1
ATOM 1802 O O . LYS A 1 235 ? -8.499 9.418 2.179 1.00 86.44 235 LYS A O 1
ATOM 1807 N N . SER A 1 236 ? -8.374 9.725 -0.043 1.00 80.06 236 SER A N 1
ATOM 1808 C CA . SER A 1 236 ? -6.939 10.008 -0.116 1.00 80.06 236 SER A CA 1
ATOM 1809 C C . SER A 1 236 ? -6.698 11.507 -0.064 1.00 80.06 236 SER A C 1
ATOM 1811 O O . SER A 1 236 ? -7.416 12.286 -0.688 1.00 80.06 236 SER A O 1
ATOM 1813 N N . TYR A 1 237 ? -5.660 11.921 0.650 1.00 74.56 237 TYR A N 1
ATOM 1814 C CA . TYR A 1 237 ? -5.210 13.305 0.651 1.00 74.56 237 TYR A CA 1
ATOM 1815 C C . TYR A 1 237 ? -3.727 13.388 0.994 1.00 74.56 237 TYR A C 1
ATOM 1817 O O . TYR A 1 237 ? -3.191 12.470 1.620 1.00 74.56 237 TYR A O 1
ATOM 1825 N N . LEU A 1 238 ? -3.096 14.478 0.552 1.00 68.62 238 LEU A N 1
ATOM 1826 C CA . LEU A 1 238 ? -1.735 14.813 0.943 1.00 68.62 238 LEU A CA 1
ATOM 1827 C C . LEU A 1 238 ? -1.758 15.575 2.263 1.00 68.62 238 LEU A C 1
ATOM 1829 O O . LEU A 1 238 ? -2.460 16.581 2.367 1.00 68.62 238 LEU A O 1
ATOM 1833 N N . ASP A 1 239 ? -0.974 15.116 3.227 1.00 71.88 239 ASP A N 1
ATOM 1834 C CA . ASP A 1 239 ? -0.613 15.892 4.412 1.00 71.88 239 ASP A CA 1
ATOM 1835 C C . ASP A 1 239 ? 0.367 17.018 4.064 1.00 71.88 239 ASP A C 1
ATOM 1837 O O . ASP A 1 239 ? 0.268 18.127 4.584 1.00 71.88 239 ASP A O 1
ATOM 1841 N N . GLU A 1 240 ? 1.278 16.748 3.130 1.00 74.50 240 GLU A N 1
ATOM 1842 C CA . GLU A 1 240 ? 2.316 17.675 2.687 1.00 74.50 240 GLU A CA 1
ATOM 1843 C C . GLU A 1 240 ? 2.438 17.690 1.152 1.00 74.50 240 GLU A C 1
ATOM 1845 O O . GLU A 1 240 ? 2.209 16.664 0.502 1.00 74.50 240 GLU A O 1
ATOM 1850 N N . PRO A 1 241 ? 2.817 18.825 0.530 1.00 78.19 241 PRO A N 1
ATOM 1851 C CA . PRO A 1 241 ? 3.074 18.877 -0.908 1.00 78.19 241 PRO A CA 1
ATOM 1852 C C . PRO A 1 241 ? 4.096 17.820 -1.348 1.00 78.19 241 PRO A C 1
ATOM 1854 O O . PRO A 1 241 ? 5.101 17.599 -0.677 1.00 78.19 241 PRO A O 1
ATOM 1857 N N . LEU A 1 242 ? 3.865 17.185 -2.499 1.00 77.06 242 LEU A N 1
ATOM 1858 C CA . LEU A 1 242 ? 4.806 16.215 -3.060 1.00 77.06 242 LEU A CA 1
ATOM 1859 C C . LEU A 1 242 ? 5.974 16.920 -3.752 1.00 77.06 242 LEU A C 1
ATOM 1861 O O . LEU A 1 242 ? 5.774 17.816 -4.573 1.00 77.06 242 LEU A O 1
ATOM 1865 N N . ALA A 1 243 ? 7.194 16.446 -3.508 1.00 70.50 243 ALA A N 1
ATOM 1866 C CA . ALA A 1 243 ? 8.359 16.790 -4.322 1.00 70.50 243 ALA A CA 1
ATOM 1867 C C . ALA A 1 243 ? 8.315 16.017 -5.659 1.00 70.50 243 ALA A C 1
ATOM 1869 O O . ALA A 1 243 ? 9.056 15.057 -5.865 1.00 70.50 243 ALA A O 1
ATOM 1870 N N . GLU A 1 244 ? 7.397 16.401 -6.557 1.00 60.44 244 GLU A N 1
ATOM 1871 C CA . GLU A 1 244 ? 6.959 15.619 -7.733 1.00 60.44 244 GLU A CA 1
ATOM 1872 C C . GLU A 1 244 ? 8.090 15.083 -8.637 1.00 60.44 244 GLU A C 1
ATOM 1874 O O . GLU A 1 244 ? 7.917 14.049 -9.281 1.00 60.44 244 GLU A O 1
ATOM 1879 N N . THR A 1 245 ? 9.256 15.735 -8.677 1.00 65.62 245 THR A N 1
ATOM 1880 C CA . THR A 1 245 ? 10.376 15.371 -9.564 1.00 65.62 245 THR A CA 1
ATOM 1881 C C . THR A 1 245 ? 11.471 14.526 -8.912 1.00 65.62 245 THR A C 1
ATOM 1883 O O . THR A 1 245 ? 12.402 14.103 -9.600 1.00 65.62 245 THR A O 1
ATOM 1886 N N . GLU A 1 246 ? 11.419 14.281 -7.604 1.00 80.94 246 GLU A N 1
ATOM 1887 C CA . GLU A 1 246 ? 12.495 13.572 -6.910 1.00 80.94 246 GLU A CA 1
ATOM 1888 C C . GLU A 1 246 ? 12.338 12.052 -7.024 1.00 80.94 246 GLU A C 1
ATOM 1890 O O . GLU A 1 246 ? 11.517 11.422 -6.361 1.00 80.94 246 GLU A O 1
ATOM 1895 N N . LEU A 1 247 ? 13.175 11.435 -7.863 1.00 86.56 247 LEU A N 1
ATOM 1896 C CA . LEU A 1 247 ? 13.262 9.973 -7.972 1.00 86.56 247 LEU A CA 1
ATOM 1897 C C . LEU A 1 247 ? 14.090 9.325 -6.847 1.00 86.56 247 LEU A C 1
ATOM 1899 O O . LEU A 1 247 ? 14.071 8.100 -6.689 1.00 86.56 247 LEU A O 1
ATOM 1903 N N . GLY A 1 248 ? 14.818 10.136 -6.077 1.00 88.88 248 GLY A N 1
ATOM 1904 C CA . GLY A 1 248 ? 15.715 9.677 -5.021 1.00 88.88 248 GLY A CA 1
ATOM 1905 C C . GLY A 1 248 ? 16.906 8.848 -5.533 1.00 88.88 248 GLY A C 1
ATOM 1906 O O . GLY A 1 248 ? 17.065 8.626 -6.739 1.00 88.88 248 GLY A O 1
ATOM 1907 N N . PRO A 1 249 ? 17.752 8.344 -4.619 1.00 93.38 249 PRO A N 1
ATOM 1908 C CA . PRO A 1 249 ? 18.984 7.631 -4.958 1.00 93.38 249 PRO A CA 1
ATOM 1909 C C . PRO A 1 249 ? 18.755 6.239 -5.557 1.00 93.38 249 PRO A C 1
ATOM 1911 O O . PRO A 1 249 ? 19.711 5.629 -6.016 1.00 93.38 249 PRO A O 1
ATOM 1914 N N . TYR A 1 250 ? 17.521 5.739 -5.603 1.00 95.94 250 TYR A N 1
ATOM 1915 C CA . TYR A 1 250 ? 17.185 4.442 -6.199 1.00 95.94 250 TYR A CA 1
ATOM 1916 C C . TYR A 1 250 ? 16.443 4.565 -7.539 1.00 95.94 250 TYR A C 1
ATOM 1918 O O . TYR A 1 250 ? 16.164 3.554 -8.177 1.00 95.94 250 TYR A O 1
ATOM 1926 N N . GLY A 1 251 ? 16.097 5.781 -7.984 1.00 94.62 251 GLY A N 1
ATOM 1927 C CA . GLY A 1 251 ? 15.388 6.000 -9.252 1.00 94.62 251 GLY A CA 1
ATOM 1928 C C . GLY A 1 251 ? 13.884 5.669 -9.234 1.00 94.62 251 GLY A C 1
ATOM 1929 O O . GLY A 1 251 ? 13.259 5.653 -10.302 1.00 94.62 251 GLY A O 1
ATOM 1930 N N . LEU A 1 252 ? 13.306 5.399 -8.054 1.00 95.06 252 LEU A N 1
ATOM 1931 C CA . LEU A 1 252 ? 11.911 4.973 -7.879 1.00 95.06 252 LEU A CA 1
ATOM 1932 C C . LEU A 1 252 ? 10.937 6.148 -7.694 1.00 95.06 252 LEU A C 1
ATOM 1934 O O . LEU A 1 252 ? 9.879 6.151 -8.320 1.00 95.06 252 LEU A O 1
ATOM 1938 N N . GLY A 1 253 ? 11.300 7.139 -6.874 1.00 92.31 253 GLY A N 1
ATOM 1939 C CA . GLY A 1 253 ? 10.426 8.250 -6.480 1.00 92.31 253 GLY A CA 1
ATOM 1940 C C . GLY A 1 253 ? 9.163 7.805 -5.734 1.00 92.31 253 GLY A C 1
ATOM 1941 O O . GLY A 1 253 ? 9.163 6.783 -5.049 1.00 92.31 253 GLY A O 1
ATOM 1942 N N . SER A 1 254 ? 8.077 8.560 -5.915 1.00 91.81 254 SER A N 1
ATOM 1943 C CA . SER A 1 254 ? 6.777 8.348 -5.253 1.00 91.81 254 SER A CA 1
ATOM 1944 C C . SER A 1 254 ? 5.636 8.106 -6.254 1.00 91.81 254 SER A C 1
ATOM 1946 O O . SER A 1 254 ? 4.712 8.919 -6.361 1.00 91.81 254 SER A O 1
ATOM 1948 N N . PRO A 1 255 ? 5.672 7.005 -7.026 1.00 92.25 255 PRO A N 1
ATOM 1949 C CA . PRO A 1 255 ? 4.798 6.820 -8.185 1.00 92.25 255 PRO A CA 1
ATOM 1950 C C . PRO A 1 255 ? 3.305 6.747 -7.831 1.00 92.25 255 PRO A C 1
ATOM 1952 O O . PRO A 1 255 ? 2.471 7.202 -8.614 1.00 92.25 255 PRO A O 1
ATOM 1955 N N . LEU A 1 256 ? 2.943 6.195 -6.668 1.00 89.88 256 LEU A N 1
ATOM 1956 C CA . LEU A 1 256 ? 1.541 6.149 -6.238 1.00 89.88 256 LEU A CA 1
ATOM 1957 C C . LEU A 1 256 ? 1.054 7.530 -5.795 1.00 89.88 256 LEU A C 1
ATOM 1959 O O . LEU A 1 256 ? -0.022 7.950 -6.218 1.00 89.88 256 LEU A O 1
ATOM 1963 N N . SER A 1 257 ? 1.863 8.266 -5.029 1.00 89.62 257 SER A N 1
ATOM 1964 C CA . SER A 1 257 ? 1.525 9.617 -4.571 1.00 89.62 257 SER A CA 1
ATOM 1965 C C . SER A 1 257 ? 1.296 10.582 -5.738 1.00 89.62 257 SER A C 1
ATOM 1967 O O . SER A 1 257 ? 0.322 11.327 -5.722 1.00 89.62 257 SER A O 1
ATOM 1969 N N . GLN A 1 258 ? 2.135 10.532 -6.782 1.00 89.88 258 GLN A N 1
ATOM 1970 C CA . GLN A 1 258 ? 1.968 11.376 -7.976 1.00 89.88 258 GLN A CA 1
ATOM 1971 C C . GLN A 1 258 ? 0.620 11.138 -8.671 1.00 89.88 258 GLN A C 1
ATOM 1973 O O . GLN A 1 258 ? -0.069 12.087 -9.049 1.00 89.88 258 GLN A O 1
ATOM 1978 N N . LEU A 1 259 ? 0.220 9.869 -8.822 1.00 88.44 259 LEU A N 1
ATOM 1979 C CA . LEU A 1 259 ? -1.060 9.526 -9.440 1.00 88.44 259 LEU A CA 1
ATOM 1980 C C . LEU A 1 259 ? -2.235 9.950 -8.546 1.00 88.44 259 LEU A C 1
ATOM 1982 O O . LEU A 1 259 ? -3.191 10.549 -9.039 1.00 88.44 259 LEU A O 1
ATOM 1986 N N . LEU A 1 260 ? -2.150 9.682 -7.238 1.00 87.50 260 LEU A N 1
ATOM 1987 C CA . LEU A 1 260 ? -3.174 10.082 -6.272 1.00 87.50 260 LEU A CA 1
ATOM 1988 C C . LEU A 1 260 ? -3.365 11.598 -6.247 1.00 87.50 260 LEU A C 1
ATOM 1990 O O . LEU A 1 260 ? -4.509 12.046 -6.296 1.00 87.50 260 LEU A O 1
ATOM 1994 N N . GLU A 1 261 ? -2.290 12.390 -6.256 1.00 87.06 261 GLU A N 1
ATOM 1995 C CA . GLU A 1 261 ? -2.415 13.851 -6.259 1.00 87.06 261 GLU A CA 1
ATOM 1996 C C . GLU A 1 261 ? -3.025 14.379 -7.555 1.00 87.06 261 GLU A C 1
ATOM 1998 O O . GLU A 1 261 ? -3.927 15.226 -7.530 1.00 87.06 261 GLU A O 1
ATOM 2003 N N . ALA A 1 262 ? -2.597 13.838 -8.700 1.00 88.62 262 ALA A N 1
ATOM 2004 C CA . ALA A 1 262 ? -3.163 14.217 -9.986 1.00 88.62 262 ALA A CA 1
ATOM 2005 C C . ALA A 1 262 ? -4.687 14.030 -10.002 1.00 88.62 262 ALA A C 1
ATOM 2007 O O . ALA A 1 262 ? -5.398 14.932 -10.450 1.00 88.62 262 ALA A O 1
ATOM 2008 N N . GLY A 1 263 ? -5.193 12.919 -9.458 1.00 88.38 263 GLY A N 1
ATOM 2009 C CA . GLY A 1 263 ? -6.629 12.666 -9.341 1.00 88.38 263 GLY A CA 1
ATOM 2010 C C . GLY A 1 263 ? -7.317 13.517 -8.273 1.00 88.38 263 GLY A C 1
ATOM 2011 O O . GLY A 1 263 ? -8.316 14.177 -8.560 1.00 88.38 263 GLY A O 1
ATOM 2012 N N . ARG A 1 264 ? -6.772 13.550 -7.053 1.00 82.94 264 ARG A N 1
ATOM 2013 C CA . ARG A 1 264 ? -7.348 14.257 -5.899 1.00 82.94 264 ARG A CA 1
ATOM 2014 C C . ARG A 1 264 ? -7.533 15.749 -6.158 1.00 82.94 264 ARG A C 1
ATOM 2016 O O . ARG A 1 264 ? -8.520 16.323 -5.708 1.00 82.94 264 ARG A O 1
ATOM 2023 N N . SER A 1 265 ? -6.643 16.382 -6.922 1.00 84.38 265 SER A N 1
ATOM 2024 C CA . SER A 1 265 ? -6.780 17.798 -7.297 1.00 84.38 265 SER A CA 1
ATOM 2025 C C . SER A 1 265 ? -8.093 18.139 -8.030 1.00 84.38 265 SER A C 1
ATOM 2027 O O . SER A 1 265 ? -8.494 19.301 -8.048 1.00 84.38 265 SER A O 1
ATOM 2029 N N . ALA A 1 266 ? -8.785 17.144 -8.597 1.00 86.88 266 ALA A N 1
ATOM 2030 C CA . ALA A 1 266 ? -10.097 17.284 -9.229 1.00 86.88 266 ALA A CA 1
ATOM 2031 C C . ALA A 1 266 ? -11.279 16.856 -8.331 1.00 86.88 266 ALA A C 1
ATOM 2033 O O . ALA A 1 266 ? -12.424 16.861 -8.787 1.00 86.88 266 ALA A O 1
ATOM 2034 N N . TRP A 1 267 ? -11.029 16.475 -7.073 1.00 85.69 267 TRP A N 1
ATOM 2035 C CA . TRP A 1 267 ? -12.049 16.002 -6.137 1.00 85.69 267 TRP A CA 1
ATOM 2036 C C . TRP A 1 267 ? -12.566 17.130 -5.219 1.00 85.69 267 TRP A C 1
ATOM 2038 O O . TRP A 1 267 ? -11.766 17.915 -4.711 1.00 85.69 267 TRP A O 1
ATOM 2048 N N . PRO A 1 268 ? -13.886 17.224 -4.947 1.00 80.69 268 PRO A N 1
ATOM 2049 C CA . PRO A 1 268 ? -14.482 18.381 -4.263 1.00 80.69 268 PRO A CA 1
ATOM 2050 C C . PRO A 1 268 ? -14.394 18.373 -2.724 1.00 80.69 268 PRO A C 1
ATOM 2052 O O . PRO A 1 268 ? -14.939 19.275 -2.089 1.00 80.69 268 PRO A O 1
ATOM 2055 N N . LEU A 1 269 ? -13.782 17.360 -2.103 1.00 76.19 269 LEU A N 1
ATOM 2056 C CA . LEU A 1 269 ? -13.774 17.209 -0.643 1.00 76.19 269 LEU A CA 1
ATOM 2057 C C . LEU A 1 269 ? -12.541 17.825 0.011 1.00 76.19 269 LEU A C 1
ATOM 2059 O O . LEU A 1 269 ? -11.421 17.683 -0.475 1.00 76.19 269 LEU A O 1
ATOM 2063 N N . GLN A 1 270 ? -12.777 18.468 1.154 1.00 69.19 270 GLN A N 1
ATOM 2064 C CA . GLN A 1 270 ? -11.728 18.985 2.023 1.00 69.19 270 GLN A CA 1
ATOM 2065 C C . GLN A 1 270 ? -11.192 17.902 2.960 1.00 69.19 270 GLN A C 1
ATOM 2067 O O . GLN A 1 270 ? -11.875 16.926 3.277 1.00 69.19 270 GLN A O 1
ATOM 2072 N N . GLN A 1 271 ? -9.952 18.109 3.393 1.00 70.31 271 GLN A N 1
ATOM 2073 C CA . GLN A 1 271 ? -9.240 17.224 4.302 1.00 70.31 271 GLN A CA 1
ATOM 2074 C C . GLN A 1 271 ? -9.854 17.290 5.707 1.00 70.31 271 GLN A C 1
ATOM 2076 O O . GLN A 1 271 ? -10.270 18.372 6.136 1.00 70.31 271 GLN A O 1
ATOM 2081 N N . PRO A 1 272 ? -9.885 16.177 6.459 1.00 71.12 272 PRO A N 1
ATOM 2082 C CA . PRO A 1 272 ? -9.932 16.300 7.906 1.00 71.12 272 PRO A CA 1
ATOM 2083 C C . PRO A 1 272 ? -8.624 16.969 8.378 1.00 71.12 272 PRO A C 1
ATOM 2085 O O . PRO A 1 272 ? -7.613 16.929 7.679 1.00 71.12 272 PRO A O 1
ATOM 2088 N N . GLY A 1 273 ? -8.653 17.630 9.537 1.00 80.88 273 GLY A N 1
ATOM 2089 C CA . GLY A 1 273 ? -7.452 18.240 10.114 1.00 80.88 273 GLY A CA 1
ATOM 2090 C C . GLY A 1 273 ? -6.421 17.197 10.567 1.00 80.88 273 GLY A C 1
ATOM 2091 O O . GLY A 1 273 ? -6.410 16.057 10.113 1.00 80.88 273 GLY A O 1
ATOM 2092 N N . ASN A 1 274 ? -5.577 17.570 11.521 1.00 88.00 274 ASN A N 1
ATOM 2093 C CA . ASN A 1 274 ? -4.627 16.630 12.113 1.00 88.00 274 ASN A CA 1
ATOM 2094 C C . ASN A 1 274 ? -5.341 15.647 13.045 1.00 88.00 274 ASN A C 1
ATOM 2096 O O . ASN A 1 274 ? -6.240 16.048 13.791 1.00 88.00 274 ASN A O 1
ATOM 2100 N N . LEU A 1 275 ? -4.890 14.391 13.056 1.00 92.38 275 LEU A N 1
ATOM 2101 C CA . LEU A 1 275 ? -5.403 13.388 13.990 1.00 92.38 275 LEU A CA 1
ATOM 2102 C C . LEU A 1 275 ? -5.188 13.858 15.453 1.00 92.38 275 LEU A C 1
ATOM 2104 O O . LEU A 1 275 ? -4.053 14.213 15.808 1.00 92.38 275 LEU A O 1
ATOM 2108 N N . PRO A 1 276 ? -6.235 13.873 16.305 1.00 94.06 276 PRO A N 1
ATOM 2109 C CA . PRO A 1 276 ? -6.103 14.153 17.737 1.00 94.06 276 PRO A CA 1
ATOM 2110 C C . PRO A 1 276 ? -5.381 13.034 18.506 1.00 94.06 276 PRO A C 1
ATOM 2112 O O . PRO A 1 276 ? -5.014 12.004 17.946 1.00 94.06 276 PRO A O 1
ATOM 2115 N N . ALA A 1 277 ? -5.196 13.217 19.815 1.00 97.44 277 ALA A N 1
ATOM 2116 C CA . ALA A 1 277 ? -4.755 12.125 20.681 1.00 97.44 277 ALA A CA 1
ATOM 2117 C C . ALA A 1 277 ? -5.816 11.009 20.734 1.00 97.44 277 ALA A C 1
ATOM 2119 O O . ALA A 1 277 ? -7.014 11.286 20.754 1.00 97.44 277 ALA A O 1
ATOM 2120 N N . ILE A 1 278 ? -5.363 9.760 20.796 1.00 98.31 278 ILE A N 1
ATOM 2121 C CA . ILE A 1 278 ? -6.184 8.556 20.921 1.00 98.31 278 ILE A CA 1
ATOM 2122 C C . ILE A 1 278 ? -5.995 8.025 22.349 1.00 98.31 278 ILE A C 1
ATOM 2124 O O . ILE A 1 278 ? -4.992 7.370 22.628 1.00 98.31 278 ILE A O 1
ATOM 2128 N N . PRO A 1 279 ? -6.912 8.313 23.285 1.00 97.88 279 PRO A N 1
ATOM 2129 C CA . PRO A 1 279 ? -6.721 8.030 24.708 1.00 97.88 279 PRO A CA 1
ATOM 2130 C C . PRO A 1 279 ? -7.086 6.586 25.102 1.00 97.88 279 PRO A C 1
ATOM 2132 O O . PRO A 1 279 ? -7.433 6.345 26.256 1.00 97.88 279 PRO A O 1
ATOM 2135 N N . VAL A 1 280 ? -7.048 5.637 24.162 1.00 98.31 280 VAL A N 1
ATOM 2136 C CA . VAL A 1 280 ? -7.369 4.222 24.414 1.00 98.31 280 VAL A CA 1
ATOM 2137 C C . VAL A 1 280 ? -6.109 3.359 24.328 1.00 98.31 280 VAL A C 1
ATOM 2139 O O . VAL A 1 280 ? -5.218 3.698 23.543 1.00 98.31 280 VAL A O 1
ATOM 2142 N N . PRO A 1 281 ? -6.029 2.234 25.066 1.00 98.50 281 PRO A N 1
ATOM 2143 C CA . PRO A 1 281 ? -4.891 1.329 24.975 1.00 98.50 281 PRO A CA 1
ATOM 2144 C C . PRO A 1 281 ? -4.714 0.827 23.542 1.00 98.50 281 PRO A C 1
ATOM 2146 O O . PRO A 1 281 ? -5.653 0.281 22.942 1.00 98.50 281 PRO A O 1
ATOM 2149 N N . ALA A 1 282 ? -3.511 0.990 22.997 1.00 98.56 282 ALA A N 1
ATOM 2150 C CA . ALA A 1 282 ? -3.211 0.675 21.608 1.00 98.56 282 ALA A CA 1
ATOM 2151 C C . ALA A 1 282 ? -2.063 -0.336 21.457 1.00 98.56 282 ALA A C 1
ATOM 2153 O O . ALA A 1 282 ? -1.064 -0.290 22.170 1.00 98.56 282 ALA A O 1
ATOM 2154 N N . LEU A 1 283 ? -2.172 -1.225 20.473 1.00 98.31 283 LEU A N 1
ATOM 2155 C CA . LEU A 1 283 ? -1.084 -2.072 19.994 1.00 98.31 283 LEU A CA 1
ATOM 2156 C C . LEU A 1 283 ? -0.811 -1.727 18.535 1.00 98.31 283 LEU A C 1
ATOM 2158 O O . LEU A 1 283 ? -1.685 -1.883 17.687 1.00 98.31 283 LEU A O 1
ATOM 2162 N N . LEU A 1 284 ? 0.413 -1.306 18.242 1.00 97.94 284 LEU A N 1
ATOM 2163 C CA . LEU A 1 284 ? 0.891 -1.040 16.894 1.00 97.94 284 LEU A CA 1
ATOM 2164 C C . LEU A 1 284 ? 1.854 -2.144 16.451 1.00 97.94 284 LEU A C 1
ATOM 2166 O O . LEU A 1 284 ? 2.895 -2.339 17.075 1.00 97.94 284 LEU A O 1
ATOM 2170 N N . LEU A 1 285 ? 1.533 -2.827 15.354 1.00 97.06 285 LEU A N 1
ATOM 2171 C CA . LEU A 1 285 ? 2.378 -3.837 14.721 1.00 97.06 285 LEU A CA 1
ATOM 2172 C C . LEU A 1 285 ? 2.731 -3.402 13.292 1.00 97.06 285 LEU A C 1
ATOM 2174 O O . LEU A 1 285 ? 1.863 -3.371 12.424 1.00 97.06 285 LEU A O 1
ATOM 2178 N N . ASN A 1 286 ? 4.005 -3.117 13.018 1.00 95.50 286 ASN A N 1
ATOM 2179 C CA . ASN A 1 286 ? 4.497 -2.769 11.675 1.00 95.50 286 ASN A CA 1
ATOM 2180 C C . ASN A 1 286 ? 5.645 -3.681 11.242 1.00 95.50 286 ASN A C 1
ATOM 2182 O O . ASN A 1 286 ? 6.390 -4.201 12.071 1.00 95.50 286 ASN A O 1
ATOM 2186 N N . GLY A 1 287 ? 5.838 -3.825 9.933 1.00 95.88 287 GLY A N 1
ATOM 2187 C CA . GLY A 1 287 ? 7.057 -4.385 9.360 1.00 95.88 287 GLY A CA 1
ATOM 2188 C C . GLY A 1 287 ? 8.105 -3.293 9.149 1.00 95.88 287 GLY A C 1
ATOM 2189 O O . GLY A 1 287 ? 7.771 -2.171 8.773 1.00 95.88 287 GLY A O 1
ATOM 2190 N N . ASN A 1 288 ? 9.389 -3.581 9.373 1.00 94.56 288 ASN A N 1
ATOM 2191 C CA . ASN A 1 288 ? 10.450 -2.603 9.089 1.00 94.56 288 ASN A CA 1
ATOM 2192 C C . ASN A 1 288 ? 10.780 -2.457 7.587 1.00 94.56 288 ASN A C 1
ATOM 2194 O O . ASN A 1 288 ? 11.542 -1.554 7.242 1.00 94.56 288 ASN A O 1
ATOM 2198 N N . LEU A 1 289 ? 10.246 -3.327 6.721 1.00 96.44 289 LEU A N 1
ATOM 2199 C CA . LEU A 1 289 ? 10.322 -3.237 5.255 1.00 96.44 289 LEU A CA 1
ATOM 2200 C C . LEU A 1 289 ? 8.985 -2.820 4.625 1.00 96.44 289 LEU A C 1
ATOM 2202 O O . LEU A 1 289 ? 8.852 -2.854 3.404 1.00 96.44 289 LEU A O 1
ATOM 2206 N N . ASP A 1 290 ? 7.998 -2.455 5.442 1.00 95.19 290 ASP A N 1
ATOM 2207 C CA . ASP A 1 290 ? 6.679 -2.034 4.986 1.00 95.19 290 ASP A CA 1
ATOM 2208 C C . ASP A 1 290 ? 6.766 -0.670 4.291 1.00 95.19 290 ASP A C 1
ATOM 2210 O O . ASP A 1 290 ? 6.853 0.372 4.938 1.00 95.19 290 ASP A O 1
ATOM 2214 N N . ILE A 1 291 ? 6.774 -0.674 2.958 1.00 94.69 291 ILE A N 1
ATOM 2215 C CA . ILE A 1 291 ? 6.768 0.560 2.164 1.00 94.69 291 ILE A CA 1
ATOM 2216 C C . ILE A 1 291 ? 5.375 1.196 2.084 1.00 94.69 291 ILE A C 1
ATOM 2218 O O . ILE A 1 291 ? 5.267 2.388 1.819 1.00 94.69 291 ILE A O 1
ATOM 2222 N N . ALA A 1 292 ? 4.313 0.411 2.287 1.00 93.00 292 ALA A N 1
ATOM 2223 C CA . ALA A 1 292 ? 2.936 0.887 2.211 1.00 93.00 292 ALA A CA 1
ATOM 2224 C C . ALA A 1 292 ? 2.555 1.684 3.467 1.00 93.00 292 ALA A C 1
ATOM 2226 O O . ALA A 1 292 ? 1.796 2.647 3.373 1.00 93.00 292 ALA A O 1
ATOM 2227 N N . ALA A 1 293 ? 3.119 1.314 4.615 1.00 92.94 293 ALA A N 1
ATOM 2228 C CA . ALA A 1 293 ? 3.000 2.009 5.890 1.00 92.94 293 ALA A CA 1
ATOM 2229 C C . ALA A 1 293 ? 4.365 2.058 6.609 1.00 92.94 293 ALA A C 1
ATOM 2231 O O . ALA A 1 293 ? 4.605 1.276 7.542 1.00 92.94 293 ALA A O 1
ATOM 2232 N N . PRO A 1 294 ? 5.277 2.962 6.192 1.00 92.06 294 PRO A N 1
ATOM 2233 C CA . PRO A 1 294 ? 6.625 3.040 6.742 1.00 92.06 294 PRO A CA 1
ATOM 2234 C C . PRO A 1 294 ? 6.634 3.180 8.267 1.00 92.06 294 PRO A C 1
ATOM 2236 O O . PRO A 1 294 ? 6.108 4.135 8.836 1.00 92.06 294 PRO A O 1
ATOM 2239 N N . ALA A 1 295 ? 7.306 2.253 8.955 1.00 89.81 295 ALA A N 1
ATOM 2240 C CA . ALA A 1 295 ? 7.367 2.253 10.420 1.00 89.81 295 ALA A CA 1
ATOM 2241 C C . ALA A 1 295 ? 7.950 3.558 11.002 1.00 89.81 295 ALA A C 1
ATOM 2243 O O . ALA A 1 295 ? 7.536 3.995 12.074 1.00 89.81 295 ALA A O 1
ATOM 2244 N N . ALA A 1 296 ? 8.886 4.196 10.289 1.00 88.06 296 ALA A N 1
ATOM 2245 C CA . ALA A 1 296 ? 9.468 5.478 10.688 1.00 88.06 296 ALA A CA 1
ATOM 2246 C C . ALA A 1 296 ? 8.433 6.616 10.686 1.00 88.06 296 ALA A C 1
ATOM 2248 O O . ALA A 1 296 ? 8.453 7.467 11.572 1.00 88.06 296 ALA A O 1
ATOM 2249 N N . GLU A 1 297 ? 7.497 6.600 9.736 1.00 89.12 297 GLU A N 1
ATOM 2250 C CA . GLU A 1 297 ? 6.400 7.564 9.691 1.00 89.12 297 GLU A CA 1
ATOM 2251 C C . GLU A 1 297 ? 5.457 7.354 10.882 1.00 89.12 297 GLU A C 1
ATOM 2253 O O . GLU A 1 297 ? 5.116 8.313 11.573 1.00 89.12 297 GLU A O 1
ATOM 2258 N N . MET A 1 298 ? 5.110 6.101 11.202 1.00 92.50 298 MET A N 1
ATOM 2259 C CA . MET A 1 298 ? 4.287 5.808 12.381 1.00 92.50 298 MET A CA 1
ATOM 2260 C C . MET A 1 298 ? 4.971 6.258 13.676 1.00 92.50 298 MET A C 1
ATOM 2262 O O . MET A 1 298 ? 4.318 6.826 14.551 1.00 92.50 298 MET A O 1
ATOM 2266 N N . GLN A 1 299 ? 6.288 6.064 13.789 1.00 92.19 299 GLN A N 1
ATOM 2267 C CA . GLN A 1 299 ? 7.076 6.539 14.931 1.00 92.19 299 GLN A CA 1
ATOM 2268 C C . GLN A 1 299 ? 7.046 8.062 15.071 1.00 92.19 299 GLN A C 1
ATOM 2270 O O . GLN A 1 299 ? 6.884 8.569 16.178 1.00 92.19 299 GLN A O 1
ATOM 2275 N N . ALA A 1 300 ? 7.182 8.785 13.959 1.00 91.06 300 ALA A N 1
ATOM 2276 C CA . ALA A 1 300 ? 7.242 10.240 13.963 1.00 91.06 300 ALA A CA 1
ATOM 2277 C C . ALA A 1 300 ? 5.865 10.901 14.132 1.00 91.06 300 ALA A C 1
ATOM 2279 O O . ALA A 1 300 ? 5.748 11.896 14.846 1.00 91.06 300 ALA A O 1
ATOM 2280 N N . LYS A 1 301 ? 4.829 10.367 13.473 1.00 91.69 301 LYS A N 1
ATOM 2281 C CA . LYS A 1 301 ? 3.517 11.019 13.350 1.00 91.69 301 LYS A CA 1
ATOM 2282 C C . LYS A 1 301 ? 2.433 10.363 14.207 1.00 91.69 301 LYS A C 1
ATOM 2284 O O . LYS A 1 301 ? 1.577 11.072 14.728 1.00 91.69 301 LYS A O 1
ATOM 2289 N N . LEU A 1 302 ? 2.420 9.038 14.370 1.00 95.31 302 LEU A N 1
ATOM 2290 C CA . LEU A 1 302 ? 1.329 8.342 15.070 1.00 95.31 302 LEU A CA 1
ATOM 2291 C C . LEU A 1 302 ? 1.613 8.122 16.560 1.00 95.31 302 LEU A C 1
ATOM 2293 O O . LEU A 1 302 ? 0.770 8.463 17.383 1.00 95.31 302 LEU A O 1
ATOM 2297 N N . LEU A 1 303 ? 2.787 7.605 16.935 1.00 96.31 303 LEU A N 1
ATOM 2298 C CA . LEU A 1 303 ? 3.097 7.304 18.344 1.00 96.31 303 LEU A CA 1
ATOM 2299 C C . LEU A 1 303 ? 2.916 8.485 19.311 1.00 96.31 303 LEU A C 1
ATOM 2301 O O . LEU A 1 303 ? 2.386 8.254 20.397 1.00 96.31 303 LEU A O 1
ATOM 2305 N N . PRO A 1 304 ? 3.250 9.746 18.954 1.00 96.88 304 PRO A N 1
ATOM 2306 C CA . PRO A 1 304 ? 2.997 10.889 19.837 1.00 96.88 304 PRO A CA 1
ATOM 2307 C C . PRO A 1 304 ? 1.515 11.103 20.184 1.00 96.88 304 PRO A C 1
ATOM 2309 O O . PRO A 1 304 ? 1.201 11.828 21.124 1.00 96.88 304 PRO A O 1
ATOM 2312 N N . ARG A 1 305 ? 0.600 10.490 19.422 1.00 97.25 305 ARG A N 1
ATOM 2313 C CA . ARG A 1 305 ? -0.854 10.561 19.605 1.00 97.25 305 ARG A CA 1
ATOM 2314 C C . ARG A 1 305 ? -1.414 9.372 20.382 1.00 97.25 305 ARG A C 1
ATOM 2316 O O . ARG A 1 305 ? -2.596 9.389 20.702 1.00 97.25 305 ARG A O 1
ATOM 2323 N N . LEU A 1 306 ? -0.598 8.364 20.689 1.00 97.75 306 LEU A N 1
ATOM 2324 C CA . LEU A 1 306 ? -0.987 7.171 21.437 1.00 97.75 306 LEU A CA 1
ATOM 2325 C C . LEU A 1 306 ? -0.337 7.213 22.838 1.00 97.75 306 LEU A C 1
ATOM 2327 O O . LEU A 1 306 ? 0.724 6.632 23.029 1.00 97.75 306 LEU A O 1
ATOM 2331 N N . PRO A 1 307 ? -0.893 7.918 23.839 1.00 96.81 307 PRO A N 1
ATOM 2332 C CA . PRO A 1 307 ? -0.277 8.015 25.168 1.00 96.81 307 PRO A CA 1
ATOM 2333 C C . PRO A 1 307 ? -0.172 6.673 25.915 1.00 96.81 307 PRO A C 1
ATOM 2335 O O . PRO A 1 307 ? 0.706 6.529 26.761 1.00 96.81 307 PRO A O 1
ATOM 2338 N N . ASP A 1 308 ? -1.034 5.706 25.597 1.00 97.44 308 ASP A N 1
ATOM 2339 C CA . ASP A 1 308 ? -1.032 4.350 26.155 1.00 97.44 308 ASP A CA 1
ATOM 2340 C C . ASP A 1 308 ? -0.877 3.335 25.016 1.00 97.44 308 ASP A C 1
ATOM 2342 O O . ASP A 1 308 ? -1.856 2.949 24.371 1.00 97.44 308 ASP A O 1
ATOM 2346 N N . HIS A 1 309 ? 0.368 2.973 24.689 1.00 97.81 309 HIS A N 1
ATOM 2347 C CA . HIS A 1 309 ? 0.642 2.087 23.562 1.00 97.81 309 HIS A CA 1
ATOM 2348 C C . HIS A 1 309 ? 1.751 1.070 23.797 1.00 97.81 309 HIS A C 1
ATOM 2350 O O . HIS A 1 309 ? 2.738 1.314 24.489 1.00 97.81 309 HIS A O 1
ATOM 2356 N N . HIS A 1 310 ? 1.624 -0.037 23.072 1.00 97.62 310 HIS A N 1
ATOM 2357 C CA . HIS A 1 310 ? 2.699 -0.964 22.765 1.00 97.62 310 HIS A CA 1
ATOM 2358 C C . HIS A 1 310 ? 3.053 -0.851 21.282 1.00 97.62 310 HIS A C 1
ATOM 2360 O O . HIS A 1 310 ? 2.169 -0.895 20.426 1.00 97.62 310 HIS A O 1
ATOM 2366 N N . GLN A 1 311 ? 4.341 -0.734 20.961 1.00 96.06 311 GLN A N 1
ATOM 2367 C CA . GLN A 1 311 ? 4.828 -0.772 19.584 1.00 96.06 311 GLN A CA 1
ATOM 2368 C C . GLN A 1 311 ? 5.689 -2.009 19.364 1.00 96.06 311 GLN A C 1
ATOM 2370 O O . GLN A 1 311 ? 6.694 -2.203 20.039 1.00 96.06 311 GLN A O 1
ATOM 2375 N N . ILE A 1 312 ? 5.356 -2.775 18.331 1.00 96.00 312 ILE A N 1
ATOM 2376 C CA . ILE A 1 312 ? 6.132 -3.919 17.872 1.00 96.00 312 ILE A CA 1
ATOM 2377 C C . ILE A 1 312 ? 6.492 -3.712 16.408 1.00 96.00 312 ILE A C 1
ATOM 2379 O O . ILE A 1 312 ? 5.644 -3.445 15.557 1.00 96.00 312 ILE A O 1
ATOM 2383 N N . THR A 1 313 ? 7.779 -3.862 16.102 1.00 94.75 313 THR A N 1
ATOM 2384 C CA . THR A 1 313 ? 8.276 -3.841 14.725 1.00 94.75 313 THR A CA 1
ATOM 2385 C C . THR A 1 313 ? 8.807 -5.220 14.346 1.00 94.75 313 THR A C 1
ATOM 2387 O O . THR A 1 313 ? 9.835 -5.660 14.867 1.00 94.75 313 THR A O 1
ATOM 2390 N N . LEU A 1 314 ? 8.139 -5.900 13.413 1.00 95.06 314 LEU A N 1
ATOM 2391 C CA . LEU A 1 314 ? 8.636 -7.146 12.841 1.00 95.06 314 LEU A CA 1
ATOM 2392 C C . LEU A 1 314 ? 9.841 -6.863 11.944 1.00 95.06 314 LEU A C 1
ATOM 2394 O O . LEU A 1 314 ? 9.782 -6.073 10.997 1.00 95.06 314 LEU A O 1
ATOM 2398 N N . ARG A 1 315 ? 10.951 -7.530 12.257 1.00 94.62 315 ARG A N 1
ATOM 2399 C CA . ARG A 1 315 ? 12.187 -7.447 11.481 1.00 94.62 315 ARG A CA 1
ATOM 2400 C C . ARG A 1 315 ? 12.058 -8.249 10.191 1.00 94.62 315 ARG A C 1
ATOM 2402 O O . ARG A 1 315 ? 11.639 -9.402 10.222 1.00 94.62 315 ARG A O 1
ATOM 2409 N N . ASP A 1 316 ? 12.483 -7.630 9.101 1.00 95.94 316 ASP A N 1
ATOM 2410 C CA . ASP A 1 316 ? 12.523 -8.155 7.738 1.00 95.94 316 ASP A CA 1
ATOM 2411 C C . ASP A 1 316 ? 11.139 -8.599 7.236 1.00 95.94 316 ASP A C 1
ATOM 2413 O O . ASP A 1 316 ? 11.005 -9.582 6.503 1.00 95.94 316 ASP A O 1
ATOM 2417 N N . ALA A 1 317 ? 10.107 -7.870 7.663 1.00 96.25 317 ALA A N 1
ATOM 2418 C CA . ALA A 1 317 ? 8.717 -8.060 7.270 1.00 96.25 317 ALA A CA 1
ATOM 2419 C C . ALA A 1 317 ? 8.206 -6.813 6.540 1.00 96.25 317 ALA A C 1
ATOM 2421 O O . ALA A 1 317 ? 8.541 -5.689 6.924 1.00 96.25 317 ALA A O 1
ATOM 2422 N N . GLY A 1 318 ? 7.411 -7.031 5.495 1.00 96.06 318 GLY A N 1
ATOM 2423 C CA . GLY A 1 318 ? 6.646 -6.002 4.802 1.00 96.06 318 GLY A CA 1
ATOM 2424 C C . GLY A 1 318 ? 5.290 -5.735 5.463 1.00 96.06 318 GLY A C 1
ATOM 2425 O O . GLY A 1 318 ? 5.155 -5.772 6.686 1.00 96.06 318 GLY A O 1
ATOM 2426 N N . HIS A 1 319 ? 4.295 -5.468 4.626 1.00 96.31 319 HIS A N 1
ATOM 2427 C CA . HIS A 1 319 ? 2.934 -5.094 4.979 1.00 96.31 319 HIS A CA 1
ATOM 2428 C C . HIS A 1 319 ? 2.092 -6.306 5.425 1.00 96.31 319 HIS A C 1
ATOM 2430 O O . HIS A 1 319 ? 2.609 -7.366 5.786 1.00 96.31 319 HIS A O 1
ATOM 2436 N N . LEU A 1 320 ? 0.765 -6.157 5.422 1.00 95.06 320 LEU A N 1
ATOM 2437 C CA . LEU A 1 320 ? -0.215 -7.083 6.005 1.00 95.06 320 LEU A CA 1
ATOM 2438 C C . LEU A 1 320 ? -0.004 -8.563 5.669 1.00 95.06 320 LEU A C 1
ATOM 2440 O O . LEU A 1 320 ? -0.190 -9.416 6.538 1.00 95.06 320 LEU A O 1
ATOM 2444 N N . ASN A 1 321 ? 0.383 -8.895 4.434 1.00 93.75 321 ASN A N 1
ATOM 2445 C CA . ASN A 1 321 ? 0.584 -10.292 4.067 1.00 93.75 321 ASN A CA 1
ATOM 2446 C C . ASN A 1 321 ? 1.728 -10.920 4.875 1.00 93.75 321 ASN A C 1
ATOM 2448 O O . ASN A 1 321 ? 1.590 -12.046 5.353 1.00 93.75 321 ASN A O 1
ATOM 2452 N N . ASP A 1 322 ? 2.821 -10.188 5.082 1.00 95.50 322 ASP A N 1
ATOM 2453 C CA . ASP A 1 322 ? 3.927 -10.641 5.919 1.00 95.50 322 ASP A CA 1
ATOM 2454 C C . ASP A 1 322 ? 3.545 -10.622 7.407 1.00 95.50 322 ASP A C 1
ATOM 2456 O O . ASP A 1 322 ? 3.801 -11.601 8.114 1.00 95.50 322 ASP A O 1
ATOM 2460 N N . LEU A 1 323 ? 2.867 -9.562 7.870 1.00 95.00 323 LEU A N 1
ATOM 2461 C CA . LEU A 1 323 ? 2.426 -9.447 9.266 1.00 95.00 323 LEU A CA 1
ATOM 2462 C C . LEU A 1 323 ? 1.550 -10.627 9.694 1.00 95.00 323 LEU A C 1
ATOM 2464 O O . LEU A 1 323 ? 1.716 -11.134 10.796 1.00 95.00 323 LEU A O 1
ATOM 2468 N N . TRP A 1 324 ? 0.661 -11.105 8.824 1.00 94.00 324 TRP A N 1
ATOM 2469 C CA . TRP A 1 324 ? -0.222 -12.227 9.138 1.00 94.00 324 TRP A CA 1
ATOM 2470 C C . TRP A 1 324 ? 0.383 -13.602 8.856 1.00 94.00 324 TRP A C 1
ATOM 2472 O O . TRP A 1 324 ? 0.082 -14.559 9.573 1.00 94.00 324 TRP A O 1
ATOM 2482 N N . ARG A 1 325 ? 1.181 -13.750 7.789 1.00 92.81 325 ARG A N 1
ATOM 2483 C CA . ARG A 1 325 ? 1.532 -15.083 7.263 1.00 92.81 325 ARG A CA 1
ATOM 2484 C C . ARG A 1 325 ? 2.913 -15.588 7.634 1.00 92.81 325 ARG A C 1
ATOM 2486 O O . ARG A 1 325 ? 3.114 -16.796 7.536 1.00 92.81 325 ARG A O 1
ATOM 2493 N N . LEU A 1 326 ? 3.850 -14.730 8.038 1.00 92.00 326 LEU A N 1
ATOM 2494 C CA . LEU A 1 326 ? 5.193 -15.199 8.404 1.00 92.00 326 LEU A CA 1
ATOM 2495 C C . LEU A 1 326 ? 5.156 -16.079 9.650 1.00 92.00 326 LEU A C 1
ATOM 2497 O O . LEU A 1 326 ? 5.685 -17.186 9.672 1.00 92.00 326 LEU A O 1
ATOM 2501 N N . GLN A 1 327 ? 4.455 -15.606 10.674 1.00 93.38 327 GLN A N 1
ATOM 2502 C CA . GLN A 1 327 ? 4.398 -16.258 11.976 1.00 93.38 327 GLN A CA 1
ATOM 2503 C C . GLN A 1 327 ? 2.984 -16.175 12.564 1.00 93.38 327 GLN A C 1
ATOM 2505 O O . GLN A 1 327 ? 2.774 -15.536 13.598 1.00 93.38 327 GLN A O 1
ATOM 2510 N N . PRO A 1 328 ? 2.002 -16.833 11.914 1.00 93.06 328 PRO A N 1
ATOM 2511 C CA . PRO A 1 328 ? 0.582 -16.688 12.234 1.00 93.06 328 PRO A CA 1
ATOM 2512 C C . PRO A 1 328 ? 0.264 -17.040 13.688 1.00 93.06 328 PRO A C 1
ATOM 2514 O O . PRO A 1 328 ? -0.530 -16.360 14.326 1.00 93.06 328 PRO A O 1
ATOM 2517 N N . GLU A 1 329 ? 0.917 -18.060 14.249 1.00 92.38 329 GLU A N 1
ATOM 2518 C CA . GLU A 1 329 ? 0.728 -18.450 15.652 1.00 92.38 329 GLU A CA 1
ATOM 2519 C C . GLU A 1 329 ? 1.249 -17.397 16.637 1.00 92.38 329 GLU A C 1
ATOM 2521 O O . GLU A 1 329 ? 0.638 -17.176 17.682 1.00 92.38 329 GLU A O 1
ATOM 2526 N N . GLY A 1 330 ? 2.377 -16.756 16.317 1.00 94.06 330 GLY A N 1
ATOM 2527 C CA . GLY A 1 330 ? 2.967 -15.705 17.144 1.00 94.06 330 GLY A CA 1
ATOM 2528 C C . GLY A 1 330 ? 2.097 -14.454 17.156 1.00 94.06 330 GLY A C 1
ATOM 2529 O O . GLY A 1 330 ? 1.768 -13.931 18.217 1.00 94.06 330 GLY A O 1
ATOM 2530 N N . VAL A 1 331 ? 1.638 -14.045 15.972 1.00 93.62 331 VAL A N 1
ATOM 2531 C CA . VAL A 1 331 ? 0.736 -12.900 15.780 1.00 93.62 331 VAL A CA 1
ATOM 2532 C C . VAL A 1 331 ? -0.624 -13.162 16.428 1.00 93.62 331 VAL A C 1
ATOM 2534 O O . VAL A 1 331 ? -1.153 -12.290 17.109 1.00 93.62 331 VAL A O 1
ATOM 2537 N N . GLU A 1 332 ? -1.167 -14.378 16.310 1.00 92.12 332 GLU A N 1
ATOM 2538 C CA . GLU A 1 332 ? -2.419 -14.764 16.973 1.00 92.12 332 GLU A CA 1
ATOM 2539 C C . GLU A 1 332 ? -2.300 -14.707 18.505 1.00 92.12 332 GLU A C 1
ATOM 2541 O O . GLU A 1 332 ? -3.217 -14.219 19.165 1.00 92.12 332 GLU A O 1
ATOM 2546 N N . LYS A 1 333 ? -1.177 -15.158 19.084 1.00 92.56 333 LYS A N 1
ATOM 2547 C CA . LYS A 1 333 ? -0.925 -15.056 20.533 1.00 92.56 333 LYS A CA 1
ATOM 2548 C C . LYS A 1 333 ? -0.775 -13.609 20.987 1.00 92.56 333 LYS A C 1
ATOM 2550 O O . LYS A 1 333 ? -1.346 -13.242 22.010 1.00 92.56 333 LYS A O 1
ATOM 2555 N N . LEU A 1 334 ? -0.028 -12.809 20.229 1.00 94.75 334 LEU A N 1
ATOM 2556 C CA . LEU A 1 334 ? 0.198 -11.397 20.510 1.00 94.75 334 LEU A CA 1
ATOM 2557 C C . LEU A 1 334 ? -1.119 -10.611 20.502 1.00 94.75 334 LEU A C 1
ATOM 2559 O O . LEU A 1 334 ? -1.473 -9.989 21.502 1.00 94.75 334 LEU A O 1
ATOM 2563 N N . LEU A 1 335 ? -1.856 -10.668 19.387 1.00 94.19 335 LEU A N 1
ATOM 2564 C CA . LEU A 1 335 ? -3.138 -9.976 19.250 1.00 94.19 335 LEU A CA 1
ATOM 2565 C C . LEU A 1 335 ? -4.157 -10.513 20.248 1.00 94.19 335 LEU A C 1
ATOM 2567 O O . LEU A 1 335 ? -4.937 -9.743 20.801 1.00 94.19 335 LEU A O 1
ATOM 2571 N N . GLY A 1 336 ? -4.143 -11.824 20.498 1.00 92.69 336 GLY A N 1
ATOM 2572 C CA . GLY A 1 336 ? -5.083 -12.438 21.416 1.00 92.69 336 GLY A CA 1
ATOM 2573 C C . GLY A 1 336 ? -4.877 -12.028 22.869 1.00 92.69 336 GLY A C 1
ATOM 2574 O O . GLY A 1 336 ? -5.852 -11.712 23.546 1.00 92.69 336 GLY A O 1
ATOM 2575 N N . GL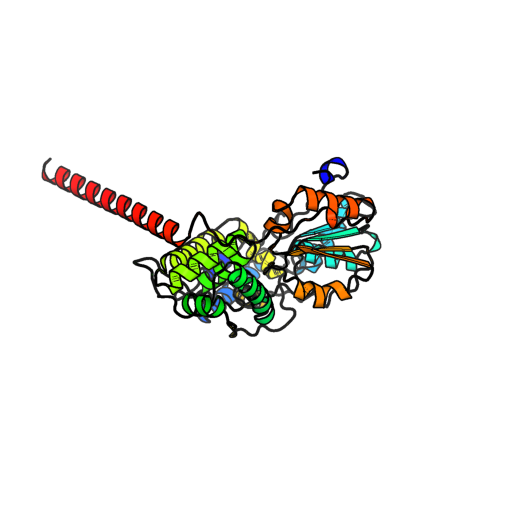Y A 1 337 ? -3.629 -11.972 23.340 1.00 93.94 337 GLY A N 1
ATOM 2576 C CA . GLY A 1 337 ? -3.317 -11.437 24.668 1.00 93.94 337 GLY A CA 1
ATOM 2577 C C . GLY A 1 337 ? -3.745 -9.977 24.787 1.00 93.94 337 GLY A C 1
ATOM 2578 O O . GLY A 1 337 ? -4.528 -9.624 25.670 1.00 93.94 337 GLY A O 1
ATOM 2579 N N . PHE A 1 338 ? -3.330 -9.148 23.826 1.00 96.25 338 PHE A N 1
ATOM 2580 C CA . PHE A 1 338 ? -3.604 -7.719 23.879 1.00 96.25 338 PHE A CA 1
ATOM 2581 C C . PHE A 1 338 ? -5.106 -7.428 23.873 1.00 96.25 338 PHE A C 1
ATOM 2583 O O . PHE A 1 338 ? -5.598 -6.709 24.735 1.00 96.25 338 PHE A O 1
ATOM 2590 N N . LEU A 1 339 ? -5.861 -8.021 22.948 1.00 94.44 339 LEU A N 1
ATOM 2591 C CA . LEU A 1 339 ? -7.295 -7.764 22.841 1.00 94.44 339 LEU A CA 1
ATOM 2592 C C . LEU A 1 339 ? -8.077 -8.325 24.040 1.00 94.44 339 LEU A C 1
ATOM 2594 O O . LEU A 1 339 ? -9.028 -7.682 24.483 1.00 94.44 339 LEU A O 1
ATOM 2598 N N . ALA A 1 340 ? -7.663 -9.462 24.611 1.00 92.75 340 ALA A N 1
ATOM 2599 C CA . ALA A 1 340 ? -8.334 -10.047 25.771 1.00 92.75 340 ALA A CA 1
ATOM 2600 C C . ALA A 1 340 ? -8.135 -9.220 27.049 1.00 92.75 340 ALA A C 1
ATOM 2602 O O . ALA A 1 340 ? -9.109 -8.808 27.683 1.00 92.75 340 ALA A O 1
ATOM 2603 N N . ASP A 1 341 ? -6.887 -8.962 27.434 1.00 93.38 341 ASP A N 1
ATOM 2604 C CA . ASP A 1 341 ? -6.559 -8.396 28.748 1.00 93.38 341 ASP A CA 1
ATOM 2605 C C . ASP A 1 341 ? -5.468 -7.315 28.714 1.00 93.38 341 ASP A C 1
ATOM 2607 O O . ASP A 1 341 ? -5.175 -6.711 29.744 1.00 93.38 341 ASP A O 1
ATOM 2611 N N . GLY A 1 342 ? -4.953 -6.975 27.532 1.00 94.75 342 GLY A N 1
ATOM 2612 C CA . GLY A 1 342 ? -3.887 -5.990 27.349 1.00 94.75 342 GLY A CA 1
ATOM 2613 C C . GLY A 1 342 ? -2.485 -6.594 27.395 1.00 94.75 342 GLY A C 1
ATOM 2614 O O . GLY A 1 342 ? -1.516 -5.869 27.202 1.00 94.75 342 GLY A O 1
ATOM 2615 N N . THR A 1 343 ? -2.344 -7.907 27.603 1.00 95.38 343 THR A N 1
ATOM 2616 C CA . THR A 1 343 ? -1.030 -8.555 27.668 1.00 95.38 343 THR A CA 1
ATOM 2617 C C . THR A 1 343 ? -0.352 -8.584 26.302 1.00 95.38 343 THR A C 1
ATOM 2619 O O . THR A 1 343 ? -0.861 -9.171 25.348 1.00 95.38 343 THR A O 1
ATOM 2622 N N . VAL A 1 344 ? 0.859 -8.038 26.225 1.00 95.62 344 VAL A N 1
ATOM 2623 C CA . VAL A 1 344 ? 1.704 -8.079 25.028 1.00 95.62 344 VAL A CA 1
ATOM 2624 C C . VAL A 1 344 ? 2.856 -9.058 25.240 1.00 95.62 344 VAL A C 1
ATOM 2626 O O . VAL A 1 344 ? 3.746 -8.821 26.050 1.00 95.62 344 VAL A O 1
ATOM 2629 N N . ASN A 1 345 ? 2.831 -10.183 24.518 1.00 92.06 345 ASN A N 1
ATOM 2630 C CA . ASN A 1 345 ? 3.891 -11.192 24.552 1.00 92.06 345 ASN A CA 1
ATOM 2631 C C . ASN A 1 345 ? 4.742 -11.123 23.276 1.00 92.06 345 ASN A C 1
ATOM 2633 O O . ASN A 1 345 ? 4.448 -11.796 22.286 1.00 92.06 345 ASN A O 1
ATOM 2637 N N . GLU A 1 346 ? 5.805 -10.321 23.311 1.00 91.94 346 GLU A N 1
ATOM 2638 C CA . GLU A 1 346 ? 6.752 -10.202 22.195 1.00 91.94 346 GLU A CA 1
ATOM 2639 C C . GLU A 1 346 ? 7.561 -11.483 21.951 1.00 91.94 346 GLU A C 1
ATOM 2641 O O . GLU A 1 346 ? 7.941 -11.749 20.815 1.00 91.94 346 GLU A O 1
ATOM 2646 N N . GLU A 1 347 ? 7.767 -12.329 22.968 1.00 92.25 347 GLU A N 1
ATOM 2647 C CA . GLU A 1 347 ? 8.484 -13.608 22.828 1.00 92.25 347 GLU A CA 1
ATOM 2648 C C . GLU A 1 347 ? 7.727 -14.613 21.946 1.00 92.25 347 GLU A C 1
ATOM 2650 O O . G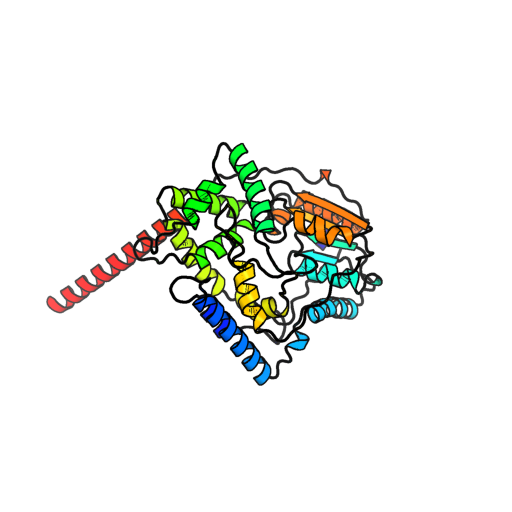LU A 1 347 ? 8.302 -15.587 21.456 1.00 92.25 347 GLU A O 1
ATOM 2655 N N . ALA A 1 348 ? 6.430 -14.379 21.709 1.00 91.50 348 ALA A N 1
ATOM 2656 C CA . ALA A 1 348 ? 5.654 -15.141 20.739 1.00 91.50 348 ALA A CA 1
ATOM 2657 C C . ALA A 1 348 ? 6.129 -14.910 19.293 1.00 91.50 348 ALA A C 1
ATOM 2659 O O . ALA A 1 348 ? 5.808 -15.715 18.415 1.00 91.50 348 ALA A O 1
ATOM 2660 N N . LEU A 1 349 ? 6.880 -13.833 19.047 1.00 94.62 349 LEU A N 1
ATOM 2661 C CA . LEU A 1 349 ? 7.418 -13.468 17.748 1.00 94.62 349 LEU A CA 1
ATOM 2662 C C . LEU A 1 349 ? 8.903 -13.826 17.654 1.00 94.62 349 LEU A C 1
ATOM 2664 O O . LEU A 1 349 ? 9.713 -13.546 18.533 1.00 94.62 349 LEU A O 1
ATOM 2668 N N . ARG A 1 350 ? 9.282 -14.404 16.520 1.00 94.06 350 ARG A N 1
ATOM 2669 C CA . ARG A 1 350 ? 10.663 -14.705 16.147 1.00 94.06 350 ARG A CA 1
ATOM 2670 C C . ARG A 1 350 ? 11.090 -13.850 14.964 1.00 94.06 350 ARG A C 1
ATOM 2672 O O . ARG A 1 350 ? 10.275 -13.364 14.180 1.00 94.06 350 ARG A O 1
ATOM 2679 N N . HIS A 1 351 ? 12.396 -13.674 14.815 1.00 94.25 351 HIS A N 1
ATOM 2680 C CA . HIS A 1 351 ? 12.945 -13.072 13.604 1.00 94.25 351 HIS A CA 1
ATOM 2681 C C . HIS A 1 351 ? 13.070 -14.133 12.517 1.00 94.25 351 HIS A C 1
ATOM 2683 O O . HIS A 1 351 ? 13.697 -15.170 12.723 1.00 94.25 351 HIS A O 1
ATOM 2689 N N . GLU A 1 352 ? 12.487 -13.847 11.359 1.00 91.69 352 GLU A N 1
ATOM 2690 C CA . GLU A 1 352 ? 12.670 -14.623 10.140 1.00 91.69 352 GLU A CA 1
ATOM 2691 C C . GLU A 1 352 ? 13.334 -13.720 9.107 1.00 91.69 352 GLU A C 1
ATOM 2693 O O . GLU A 1 352 ? 12.702 -12.779 8.632 1.00 91.69 352 GLU A O 1
ATOM 2698 N N . ALA A 1 353 ? 14.599 -13.977 8.776 1.00 93.75 353 ALA A N 1
ATOM 2699 C CA . ALA A 1 353 ? 15.329 -13.158 7.812 1.00 93.75 353 ALA A CA 1
ATOM 2700 C C . ALA A 1 353 ? 14.686 -13.213 6.415 1.00 93.75 353 ALA A C 1
ATOM 2702 O O . ALA A 1 353 ? 14.123 -14.237 6.017 1.00 93.75 353 ALA A O 1
ATOM 2703 N N . ILE A 1 354 ? 14.788 -12.115 5.664 1.00 94.56 354 ILE A N 1
ATOM 2704 C CA . ILE A 1 354 ? 14.402 -12.099 4.249 1.00 94.56 354 ILE A CA 1
ATOM 2705 C C . ILE A 1 354 ? 15.326 -13.017 3.434 1.00 94.56 354 ILE A C 1
ATOM 2707 O O . ILE A 1 354 ? 16.546 -13.001 3.601 1.00 94.56 354 ILE A O 1
ATOM 2711 N N . ASP A 1 355 ? 14.740 -13.789 2.519 1.00 92.75 355 ASP A N 1
ATOM 2712 C CA . ASP A 1 355 ? 15.472 -14.541 1.502 1.00 92.75 355 ASP A CA 1
ATOM 2713 C C . ASP A 1 355 ? 15.335 -13.832 0.150 1.00 92.75 355 ASP A C 1
ATOM 2715 O O . ASP A 1 355 ? 14.231 -13.632 -0.357 1.00 92.75 355 ASP A O 1
ATOM 2719 N N . PHE A 1 356 ? 16.470 -13.447 -0.433 1.00 94.56 356 PHE A N 1
ATOM 2720 C CA . PHE A 1 356 ? 16.536 -12.826 -1.759 1.00 94.56 356 PHE A CA 1
ATOM 2721 C C . PHE A 1 356 ? 16.592 -13.851 -2.901 1.00 94.56 356 PHE A C 1
ATOM 2723 O O . PHE A 1 356 ? 16.755 -13.480 -4.063 1.00 94.56 356 PHE A O 1
ATOM 2730 N N . THR A 1 357 ? 16.510 -15.143 -2.596 1.00 90.44 357 THR A N 1
ATOM 2731 C CA . THR A 1 357 ? 16.480 -16.214 -3.591 1.00 90.44 357 THR A CA 1
ATOM 2732 C C . THR A 1 357 ? 15.068 -16.368 -4.139 1.00 90.44 357 THR A C 1
ATOM 2734 O O . THR A 1 357 ? 14.114 -16.598 -3.397 1.00 90.44 357 THR A O 1
ATOM 2737 N N . VAL A 1 358 ? 14.923 -16.271 -5.460 1.00 90.00 358 VAL A N 1
ATOM 2738 C CA . VAL A 1 358 ? 13.622 -16.370 -6.128 1.00 90.00 358 VAL A CA 1
ATOM 2739 C C . VAL A 1 358 ? 13.562 -17.617 -7.003 1.00 90.00 358 VAL A C 1
ATOM 2741 O O . VAL A 1 358 ? 14.458 -17.892 -7.796 1.00 90.00 358 VAL A O 1
ATOM 2744 N N . SER A 1 359 ? 12.494 -18.400 -6.856 1.00 77.81 359 SER A N 1
ATOM 2745 C CA . SER A 1 359 ? 12.265 -19.607 -7.665 1.00 77.81 359 SER A CA 1
ATOM 2746 C C . SER A 1 359 ? 11.577 -19.313 -9.001 1.00 77.81 359 SER A C 1
ATOM 2748 O O . SER A 1 359 ? 11.655 -20.109 -9.934 1.00 77.81 359 SER A O 1
ATOM 2750 N N . GLN A 1 360 ? 10.898 -18.171 -9.098 1.00 75.81 360 GLN A N 1
ATOM 2751 C CA . GLN A 1 360 ? 10.238 -17.674 -10.299 1.00 75.81 360 GLN A CA 1
ATOM 2752 C C . GLN A 1 360 ? 10.708 -16.242 -10.527 1.00 75.81 360 GLN A C 1
ATOM 2754 O O . GLN A 1 360 ? 10.686 -15.455 -9.588 1.00 75.81 360 GLN A O 1
ATOM 2759 N N . ASN A 1 361 ? 11.111 -15.902 -11.752 1.00 85.31 361 ASN A N 1
ATOM 2760 C CA . ASN A 1 361 ? 11.484 -14.535 -12.108 1.00 85.31 361 ASN A CA 1
ATOM 2761 C C . ASN A 1 361 ? 10.599 -13.993 -13.238 1.00 85.31 361 ASN A C 1
ATOM 2763 O O . ASN A 1 361 ? 10.171 -14.730 -14.138 1.00 85.31 361 ASN A O 1
ATOM 2767 N N . LEU A 1 362 ? 10.300 -12.691 -13.188 1.00 95.38 362 LEU A N 1
ATOM 2768 C CA . LEU A 1 362 ? 9.394 -12.045 -14.145 1.00 95.38 362 LEU A CA 1
ATOM 2769 C C . LEU A 1 362 ? 9.948 -12.093 -15.575 1.00 95.38 362 LEU A C 1
ATOM 2771 O O . LEU A 1 362 ? 9.184 -12.227 -16.531 1.00 95.38 362 LEU A O 1
ATOM 2775 N N . ALA A 1 363 ? 11.274 -12.068 -15.734 1.00 93.50 363 ALA A N 1
ATOM 2776 C CA . ALA A 1 363 ? 11.936 -12.201 -17.029 1.00 93.50 363 ALA A CA 1
ATOM 2777 C C . ALA A 1 363 ? 11.705 -13.580 -17.682 1.00 93.50 363 ALA A C 1
ATOM 2779 O O . ALA A 1 363 ? 11.494 -13.681 -18.891 1.00 93.50 363 ALA A O 1
ATOM 2780 N N . ALA A 1 364 ? 11.722 -14.671 -16.914 1.00 92.12 364 ALA A N 1
ATOM 2781 C CA . ALA A 1 364 ? 11.417 -16.018 -17.392 1.00 92.12 364 ALA A CA 1
ATOM 2782 C C . ALA A 1 364 ? 9.935 -16.150 -17.727 1.00 92.12 364 ALA A C 1
ATOM 2784 O O . ALA A 1 364 ? 9.614 -16.713 -18.773 1.00 92.12 364 ALA A O 1
ATOM 2785 N N . MET A 1 365 ? 9.047 -15.577 -16.907 1.00 93.75 365 MET A N 1
ATOM 2786 C CA . MET A 1 365 ? 7.616 -15.530 -17.213 1.00 93.75 365 MET A CA 1
ATOM 2787 C C . MET A 1 365 ? 7.360 -14.793 -18.535 1.00 93.75 365 MET A C 1
ATOM 2789 O O . MET A 1 365 ? 6.626 -15.293 -19.386 1.00 93.75 365 MET A O 1
ATOM 2793 N N . MET A 1 366 ? 8.045 -13.668 -18.772 1.00 96.06 366 MET A N 1
ATOM 2794 C CA . MET A 1 366 ? 7.958 -12.932 -20.036 1.00 96.06 366 MET A CA 1
ATOM 2795 C C . MET A 1 366 ? 8.477 -13.734 -21.228 1.00 96.06 366 MET A C 1
ATOM 2797 O O . MET A 1 366 ? 7.855 -13.771 -22.291 1.00 96.06 366 MET A O 1
ATOM 2801 N N . ARG A 1 367 ? 9.613 -14.416 -21.068 1.00 93.19 367 ARG A N 1
ATOM 2802 C CA . ARG A 1 367 ? 10.178 -15.272 -22.119 1.00 93.19 367 ARG A CA 1
ATOM 2803 C C . ARG A 1 367 ? 9.285 -16.467 -22.426 1.00 93.19 367 ARG A C 1
ATOM 2805 O O . ARG A 1 367 ? 9.173 -16.843 -23.591 1.00 93.19 367 ARG A O 1
ATOM 2812 N N . LEU A 1 368 ? 8.644 -17.051 -21.417 1.00 93.12 368 LEU A N 1
ATOM 2813 C CA . LEU A 1 368 ? 7.664 -18.113 -21.608 1.00 93.12 368 LEU A CA 1
ATOM 2814 C C . LEU A 1 368 ? 6.443 -17.592 -22.371 1.00 93.12 368 LEU A C 1
ATOM 2816 O O . LEU A 1 368 ? 6.078 -18.190 -23.380 1.00 93.12 368 LEU A O 1
ATOM 2820 N N . LEU A 1 369 ? 5.880 -16.452 -21.957 1.00 93.00 369 LEU A N 1
ATOM 2821 C CA . LEU A 1 369 ? 4.776 -15.797 -22.662 1.00 93.00 369 LEU A CA 1
ATOM 2822 C C . LEU A 1 369 ? 5.131 -15.546 -24.135 1.00 93.00 369 LEU A C 1
ATOM 2824 O O . LEU A 1 369 ? 4.365 -15.892 -25.030 1.00 93.00 369 LEU A O 1
ATOM 2828 N N . TRP A 1 370 ? 6.330 -15.024 -24.400 1.00 93.44 370 TRP A N 1
ATOM 2829 C CA . TRP A 1 370 ? 6.837 -14.823 -25.756 1.00 93.44 370 TRP A CA 1
ATOM 2830 C C . TRP A 1 370 ? 6.911 -16.117 -26.570 1.00 93.44 370 TRP A C 1
ATOM 2832 O O . TRP A 1 370 ? 6.469 -16.145 -27.717 1.00 93.44 370 TRP A O 1
ATOM 2842 N N . ARG A 1 371 ? 7.448 -17.198 -25.988 1.00 92.94 371 ARG A N 1
ATOM 2843 C CA . ARG A 1 371 ? 7.528 -18.512 -26.649 1.00 92.94 371 ARG A CA 1
ATOM 2844 C C . ARG A 1 371 ? 6.140 -19.049 -26.989 1.00 92.94 371 ARG A C 1
ATOM 2846 O O . ARG A 1 371 ? 5.943 -19.525 -28.101 1.00 92.94 371 ARG A O 1
ATOM 2853 N N . VAL A 1 372 ? 5.183 -18.936 -26.068 1.00 91.81 372 VAL A N 1
ATOM 2854 C CA . VAL A 1 372 ? 3.792 -19.358 -26.293 1.00 91.81 372 VAL A CA 1
ATOM 2855 C C . VAL A 1 372 ? 3.159 -18.551 -27.426 1.00 91.81 372 VAL A C 1
ATOM 2857 O O . VAL A 1 372 ? 2.585 -19.138 -28.339 1.00 91.81 372 VAL A O 1
ATOM 2860 N N . LEU A 1 373 ? 3.324 -17.225 -27.431 1.00 90.56 373 LEU A N 1
ATOM 2861 C CA . LEU A 1 373 ? 2.802 -16.369 -28.500 1.00 90.56 373 LEU A CA 1
ATOM 2862 C C . LEU A 1 373 ? 3.394 -16.732 -29.869 1.00 90.56 373 LEU A C 1
ATOM 2864 O O . LEU A 1 373 ? 2.648 -16.821 -30.841 1.00 90.56 373 LEU A O 1
ATOM 2868 N N . TRP A 1 374 ? 4.696 -17.025 -29.948 1.00 88.44 374 TRP A N 1
ATOM 2869 C CA . TRP A 1 374 ? 5.318 -17.510 -31.187 1.00 88.44 374 TRP A CA 1
ATOM 2870 C C . TRP A 1 374 ? 4.766 -18.841 -31.671 1.00 88.44 374 TRP A C 1
ATOM 2872 O O . TRP A 1 374 ? 4.547 -18.998 -32.870 1.00 88.44 374 TRP A O 1
ATOM 2882 N N . LEU A 1 375 ? 4.542 -19.793 -30.765 1.00 90.44 375 LEU A N 1
ATOM 2883 C CA . LEU A 1 375 ? 3.962 -21.086 -31.122 1.00 90.44 375 LEU A CA 1
ATOM 2884 C C . LEU A 1 375 ? 2.542 -20.921 -31.673 1.00 90.44 375 LEU A C 1
ATOM 2886 O O . LEU A 1 375 ? 2.196 -21.556 -32.669 1.00 90.44 375 LEU A O 1
ATOM 2890 N N . LEU A 1 376 ? 1.741 -20.030 -31.081 1.00 87.38 376 LEU A N 1
ATOM 2891 C CA . LEU A 1 376 ? 0.393 -19.721 -31.561 1.00 87.38 376 LEU A CA 1
ATOM 2892 C C . LEU A 1 376 ? 0.414 -19.029 -32.931 1.00 87.38 376 LEU A C 1
ATOM 2894 O O . LEU A 1 376 ? -0.314 -19.444 -33.830 1.00 87.38 376 LEU A O 1
ATOM 2898 N N . LEU A 1 377 ? 1.282 -18.030 -33.122 1.00 84.00 377 LEU A N 1
ATOM 2899 C CA . LEU A 1 377 ? 1.475 -17.349 -34.409 1.00 84.00 377 LEU A CA 1
ATOM 2900 C C . LEU A 1 377 ? 1.947 -18.317 -35.501 1.00 84.00 377 LEU A C 1
ATOM 2902 O O . LEU A 1 377 ? 1.382 -18.333 -36.591 1.00 84.00 377 LEU A O 1
ATOM 2906 N N . GLY A 1 378 ? 2.933 -19.164 -35.200 1.00 80.88 378 GLY A N 1
ATOM 2907 C CA . GLY A 1 378 ? 3.419 -20.189 -36.123 1.00 80.88 378 GLY A CA 1
ATOM 2908 C C . GLY A 1 378 ? 2.334 -21.199 -36.499 1.00 80.88 378 GLY A C 1
ATOM 2909 O O . GLY A 1 378 ? 2.192 -21.536 -37.672 1.00 80.88 378 GLY A O 1
ATOM 2910 N N . SER A 1 379 ? 1.514 -21.615 -35.529 1.00 79.00 379 SER A N 1
ATOM 2911 C CA . SER A 1 379 ? 0.373 -22.508 -35.767 1.00 79.00 379 SER A CA 1
ATOM 2912 C C . SER A 1 379 ? -0.693 -21.847 -36.645 1.00 79.00 379 SER A C 1
ATOM 2914 O O . SER A 1 379 ? -1.190 -22.471 -37.577 1.00 79.00 379 SER A O 1
ATOM 2916 N N . ALA A 1 380 ? -1.010 -20.570 -36.408 1.00 77.88 380 ALA A N 1
ATOM 2917 C CA . ALA A 1 380 ? -1.969 -19.821 -37.218 1.00 77.88 380 ALA A CA 1
ATOM 2918 C C . ALA A 1 380 ? -1.496 -19.647 -38.672 1.00 77.88 380 ALA A C 1
ATOM 2920 O O . ALA A 1 380 ? -2.281 -19.843 -39.599 1.00 77.88 380 ALA A O 1
ATOM 2921 N N . VAL A 1 381 ? -0.208 -19.346 -38.881 1.00 80.12 381 VAL A N 1
ATOM 2922 C CA . VAL A 1 381 ? 0.395 -19.268 -40.223 1.00 80.12 381 VAL A CA 1
ATOM 2923 C C . VAL A 1 381 ? 0.352 -20.629 -40.918 1.00 80.12 381 VAL A C 1
ATOM 2925 O O . VAL A 1 381 ? -0.059 -20.701 -42.073 1.00 80.12 381 VAL A O 1
ATOM 2928 N N . ALA A 1 382 ? 0.707 -21.714 -40.222 1.00 74.12 382 ALA A N 1
ATOM 2929 C CA . ALA A 1 382 ? 0.636 -23.066 -40.773 1.00 74.12 382 ALA A CA 1
ATOM 2930 C C . ALA A 1 382 ? -0.799 -23.449 -41.180 1.00 74.12 382 ALA A C 1
ATOM 2932 O O . ALA A 1 382 ? -1.008 -23.941 -42.289 1.00 74.12 382 ALA A O 1
ATOM 2933 N N . CYS A 1 383 ? -1.797 -23.155 -40.339 1.00 80.81 383 CYS A N 1
ATOM 2934 C CA . CYS A 1 383 ? -3.211 -23.350 -40.672 1.00 80.81 383 CYS A CA 1
ATOM 2935 C C . CYS A 1 383 ? -3.640 -22.524 -41.894 1.00 80.81 383 CYS A C 1
ATOM 2937 O O . CYS A 1 383 ? -4.340 -23.042 -42.761 1.00 80.81 383 CYS A O 1
ATOM 2939 N N . GLY A 1 384 ? -3.200 -21.265 -41.995 1.00 79.62 384 GLY A N 1
ATOM 2940 C CA . GLY A 1 384 ? -3.483 -20.405 -43.145 1.00 79.62 384 GLY A CA 1
ATOM 2941 C C . GLY A 1 384 ? -2.887 -20.936 -44.452 1.00 79.62 384 GLY A C 1
ATOM 2942 O O . GLY A 1 384 ? -3.572 -20.965 -45.471 1.00 79.62 384 GLY A O 1
ATOM 2943 N N . VAL A 1 385 ? -1.641 -21.423 -44.417 1.00 80.44 385 VAL A N 1
ATOM 2944 C CA . VAL A 1 385 ? -0.980 -22.047 -45.577 1.00 80.44 385 VAL A CA 1
ATOM 2945 C C . VAL A 1 385 ? -1.691 -23.337 -45.988 1.00 80.44 385 VAL A C 1
ATOM 2947 O O . VAL A 1 385 ? -1.933 -23.539 -47.174 1.00 80.44 385 VAL A O 1
ATOM 2950 N N . LEU A 1 386 ? -2.075 -24.190 -45.033 1.00 81.69 386 LEU A N 1
ATOM 2951 C CA . LEU A 1 386 ? -2.824 -25.419 -45.319 1.00 81.69 386 LEU A CA 1
ATOM 2952 C C . LEU A 1 386 ? -4.204 -25.128 -45.921 1.00 81.69 386 LEU A C 1
ATOM 2954 O O . LEU A 1 386 ? -4.597 -25.793 -46.875 1.00 81.69 386 LEU A O 1
ATOM 2958 N N . ALA A 1 387 ? -4.916 -24.117 -45.416 1.00 80.56 387 ALA A N 1
ATOM 2959 C CA . ALA A 1 387 ? -6.199 -23.695 -45.971 1.00 80.56 387 ALA A CA 1
ATOM 2960 C C . ALA A 1 387 ? -6.057 -23.157 -47.406 1.00 80.56 387 ALA A C 1
ATOM 2962 O O . ALA A 1 387 ? -6.848 -23.517 -48.275 1.00 80.56 387 ALA A O 1
ATOM 2963 N N . ALA A 1 388 ? -5.025 -22.349 -47.673 1.00 79.81 388 ALA A N 1
ATOM 2964 C CA . ALA A 1 388 ? -4.742 -21.833 -49.011 1.00 79.81 388 ALA A CA 1
ATOM 2965 C C . ALA A 1 388 ? -4.330 -22.944 -49.994 1.00 79.81 388 ALA A C 1
ATOM 2967 O O . ALA A 1 388 ? -4.790 -22.962 -51.132 1.00 79.81 388 ALA A O 1
ATOM 2968 N N . LEU A 1 389 ? -3.507 -23.904 -49.555 1.00 80.38 389 LEU A N 1
ATOM 2969 C CA . LEU A 1 389 ? -3.137 -25.073 -50.359 1.00 80.38 389 LEU A CA 1
ATOM 2970 C C . LEU A 1 389 ? -4.345 -25.963 -50.652 1.00 80.38 389 LEU A C 1
ATOM 2972 O O . LEU A 1 389 ? -4.475 -26.448 -51.770 1.00 80.38 389 LEU A O 1
ATOM 2976 N N . TRP A 1 390 ? -5.245 -26.152 -49.685 1.00 79.25 390 TRP A N 1
ATOM 2977 C CA . TRP A 1 390 ? -6.469 -26.919 -49.900 1.00 79.25 390 TRP A CA 1
ATOM 2978 C C . TRP A 1 390 ? -7.399 -26.250 -50.920 1.00 79.25 390 TRP A C 1
ATOM 2980 O O . TRP A 1 390 ? -7.921 -26.940 -51.784 1.00 79.25 390 TRP A O 1
ATOM 2990 N N . GLN A 1 391 ? -7.536 -24.920 -50.884 1.00 82.06 391 GLN A N 1
ATOM 2991 C CA . GLN A 1 391 ? -8.292 -24.157 -51.891 1.00 82.06 391 GLN A CA 1
ATOM 2992 C C . GLN A 1 391 ? -7.649 -24.151 -53.285 1.00 82.06 391 GLN A C 1
ATOM 2994 O O . GLN A 1 391 ? -8.332 -23.886 -54.267 1.00 82.06 391 GLN A O 1
ATOM 2999 N N . TYR A 1 392 ? -6.335 -24.362 -53.374 1.00 78.12 392 TYR A N 1
ATOM 3000 C CA . TYR A 1 392 ? -5.615 -24.389 -54.648 1.00 78.12 392 TYR A CA 1
ATOM 3001 C C . TYR A 1 392 ? -5.560 -25.794 -55.271 1.00 78.12 392 TYR A C 1
ATOM 3003 O O . TYR A 1 392 ? -5.433 -25.924 -56.486 1.00 78.12 392 TYR A O 1
ATOM 3011 N N . LEU A 1 393 ? -5.609 -26.843 -54.443 1.00 76.81 393 LEU A N 1
ATOM 3012 C CA . LEU A 1 393 ? -5.463 -28.244 -54.859 1.00 76.81 393 LEU A CA 1
ATOM 3013 C C . LEU A 1 393 ? -6.786 -29.025 -54.920 1.00 76.81 393 LEU A C 1
ATOM 3015 O O . LEU A 1 393 ? -6.790 -30.129 -55.467 1.00 76.81 393 LEU A O 1
ATOM 3019 N N . GLY A 1 394 ? -7.867 -28.500 -54.341 1.00 61.59 394 GLY A N 1
ATOM 3020 C CA . GLY A 1 394 ? -9.235 -29.015 -54.465 1.00 61.59 394 GLY A CA 1
ATOM 3021 C C . GLY A 1 394 ? -10.081 -28.094 -55.325 1.00 61.59 394 GLY A C 1
ATOM 3022 O O . GLY A 1 394 ? -10.980 -28.629 -56.009 1.00 61.59 394 GLY A O 1
#

Secondary structure (DSSP, 8-state):
-HHHHHS----PPPTBTTSSSB---HHHHHHTT-BTTBTTSHHHHHHHHHHHHHHHHHHHHTT--GGGGSHHHHHHHHHHHHHHHT-SSEEEEEEHHHHHHHHHHHHH-GGGEEEEEEESPPPSS-S---HHHHHHHHHHHHHHHHHTT---HHHHHHHHHHS--SEETTEE--HHHHHHHHHHHTTSHHHHHHHHHHHHHHHTT-THHHHHHHHHHHHHHTSGGGGGHHHHHHH---SS---TT--TTTT---HHHHHHHHHHTT--PPPP-------S-EEEEEETT-SSS-HHHIIIIIGGG-SSEEEEEETT--SHHHHHHSSHHHHHHHHHHHHHHS---GGG----------SS-HHHHHHHHHHHHHHHHHHHHHHHHHHHHHHHH-

Radius of gyration: 23.48 Å; Cα contacts (8 Å, |Δi|>4): 688; chains: 1; bounding box: 54×48×84 Å

Sequence (394 aa):
YWLLRRHPITILGYRGVDGTVRLDSPEIVRAQKGQGHDLHSAASLAAFRQAVAAAVARWQREGIELKHYGFAAAVADVESARAALGDEQILLLGEGYGGRIAQWYAATYPEHVMRLALLGPSGPDGLTWQPAEVTAVLDRYATLYERSGRHELAAMMQQALGQMPRNWRLFPIDPGKVRFMAFSLLFDRKNGALLLDTLRAAADGDPAGLAMMTILYDVVINSSAQGAVGDLLAKSYLDEPLAETELGPYGLGSPLSQLLEAGRSAWPLQQPGNLPAIPVPALLLNGNLDIAAPAAEMQAKLLPRLPDHHQITLRDAGHLNDLWRLQPEGVEKLLGGFLADGTVNEEALRHEAIDFTVSQNLAAMMRLLWRVLWLLLGSAVACGVLAALWQYLG

Nearest PDB structures (foldseek):
  4i3f-assembly1_A  TM=6.026E-01  e=5.389E-06  Cycloclasticus sp. P1
  2e3j-assembly1_A  TM=4.681E-01  e=2.369E-07  Mycobacterium tuberculosis H37Rv
  8zbl-assembly1_A  TM=4.767E-01  e=1.718E-05  Homo sapiens
  6l7m-assembly1_D  TM=5.243E-01  e=2.834E-02  Monosporascus sp. MG133
  5xo6-assembly3_F  TM=5.038E-01  e=9.033E-02  Rhinocladiella mackenziei CBS 650.93